Protein 2NV0 (pdb70)

Secondary structure (DSSP, 8-state):
--EEEEE-SSS--HHHHHHHHHTT-EEEEE-SGGGGGG-SEEEE--S-HHHHHHHHHHTT-HHHHHHHHHTT--EEEETHHHHHHSB--------S-EEEE---S-TTTSEEEEEE--TT-SS-EEEEEES--EEEEE-TTPEEEEEETTEEEEEEETTEEEESS-TTSSS--HHHHHHHHHHHHHHHH--/--EEEEE--HHHHHHHHHHTT-EEEEE-SGGGGGG-SEEEE----HHHHHHHHHHHT-HHHHHHHHHTT--EEEETTHHHHHSB--------S-EEEE---S-TTTSEEEEEE--TT-SS-EEEEEES--EEEEE-TT-EEEEEETTEEEEEEETTEEEESS-TTSSS--HHHHHHHHHHHHHHHH-

InterPro domains:
  IPR002161 Pyridoxal 5'-phosphate synthase subunit PdxT/SNO [MF_01615] (4-186)
  IPR002161 Pyridoxal 5'-phosphate synthase subunit PdxT/SNO [PF01174] (6-188)
  IPR002161 Pyridoxal 5'-phosphate synthase subunit PdxT/SNO [PIRSF005639] (2-190)
  IPR002161 Pyridoxal 5'-phosphate synthase subunit PdxT/SNO [PS51130] (3-188)
  IPR002161 Pyridoxal 5'-phosphate synthase subunit PdxT/SNO [PTHR31559] (2-191)
  IPR002161 Pyridoxal 5'-phosphate synthase subunit PdxT/SNO [TIGR03800] (4-185)
  IPR002161 Pyridoxal 5'-phosphate synthase subunit PdxT/SNO [cd01749] (4-184)
  IPR021196 PdxT/SNO family, conserved site [PS01236] (41-51)
  IPR029062 Class I glutamine amidotransferase-like [G3DSA:3.40.50.880] (1-195)
  IPR029062 Class I glutamine amidotransferase-like [SSF52317] (3-189)

Radius of gyration: 22.62 Å; Cα contacts (8 Å, |Δi|>4): 859; chains: 2; bounding box: 55×64×55 Å

Solvent-accessible surface area: 17459 Å² total; per-residue (Å²): 170,13,33,0,0,0,2,5,17,7,2,42,28,100,64,6,26,79,1,0,96,56,24,46,8,39,24,50,34,0,96,132,38,110,13,5,89,99,3,19,0,0,1,0,4,4,20,60,16,102,36,3,52,54,43,0,61,92,114,132,0,29,104,36,0,87,103,4,8,92,95,29,21,2,0,2,0,1,5,5,0,0,10,0,0,0,82,70,125,132,114,21,6,32,45,0,43,1,31,1,73,51,39,103,110,42,172,181,105,14,61,104,121,14,95,2,108,2,124,69,18,127,96,81,0,52,0,20,5,42,48,10,4,53,6,69,120,26,21,188,82,18,61,53,13,4,96,51,142,72,91,25,8,4,0,61,27,67,41,16,3,0,1,2,0,8,1,13,75,34,134,44,37,60,5,2,60,30,0,11,90,12,0,82,117,43,79,144,86,50,218,172,23,29,0,0,0,0,32,64,37,202,64,3,27,95,1,0,98,55,21,57,4,30,24,46,44,0,120,106,18,113,14,5,113,103,3,19,0,0,1,0,5,21,60,106,82,94,76,27,114,168,26,2,75,93,111,144,0,41,112,34,0,90,99,4,8,92,97,26,17,2,0,0,0,2,13,34,0,0,12,15,0,0,75,39,185,78,22,51,7,30,43,0,50,1,37,1,57,134,45,93,113,24,194,167,98,15,61,92,119,11,101,1,72,3,55,26,15,37,72,71,0,54,0,16,6,50,151,9,10,33,5,78,122,30,24,187,91,15,58,51,13,5,102,66,132,74,73,26,7,3,0,54,26,67,44,15,4,0,1,2,0,30,1,11,78,29,143,43,40,50,5,1,53,31,0,1,42,14,0,82,98,44,87,90,95,97

Nearest PDB structures (foldseek):
  2nv0-assembly1_A  TM=1.005E+00  e=1.718E-41  Bacillus subtilis
  2nv0-assembly2_B  TM=9.732E-01  e=7.592E-37  Bacillus subtilis
  1r9g-assembly2_B  TM=9.745E-01  e=2.368E-35  Bacillus subtilis
  2nv2-assembly1_T  TM=9.777E-01  e=4.158E-35  Bacillus subtilis
  8u7j-assembly1_N  TM=9.265E-01  e=8.742E-25  Staphylococcus aureus subsp. aureus Mu3

Sequence (378 aa):
MLTIGVLGLQGAVREHIHAIEACGAAGLVVKRPEQLNEVDGLILPGGESTTMRRLIDTYQFMEPLREFAAQGKPMFGTCAGLIILAKEIAPHLGLLNVVVERNSFGRQVDSFEADLTIKGLDEPFTGVFIRAPHILEAGENVEVLSEHNGRIVAAKQGQFLGCSFHPELTEDHRVTQLFVEMVEEYKQKALMLTIGVLGAVREHIHAIEACGAAGLVVKRPEQLNEVDGLILPGGESTTMRRLIDTYQFMEPLREFAAQGKPMFGTCAGLIILAKEINPHLGLLNVVVERNSFGRQVDSFEADLTIKGLDEPFTGVFIRAPHILEAGENVEVLSEHNGRIVAAKQGQFLGCSFHPELTEDHRVTQLFVEMVEEYKQKA

CATH classification: 3.40.50.880

Structure (mmCIF, N/CA/C/O backbone):
data_2NV0
#
_entry.id   2NV0
#
_cell.length_a   45.440
_cell.length_b   81.606
_cell.length_c   117.285
_cell.angle_alpha   90.00
_cell.angle_beta   90.00
_cell.angle_gamma   90.00
#
_symmetry.space_group_name_H-M   'P 21 21 21'
#
loop_
_entity.id
_entity.type
_entity.pdbx_description
1 polymer 'Glutamine amidotransferase subunit pdxT'
2 water water
#
loop_
_atom_site.group_PDB
_atom_site.id
_atom_site.type_symbol
_atom_site.label_atom_id
_atom_site.label_alt_id
_atom_site.label_comp_id
_atom_site.label_asym_id
_atom_site.label_entity_id
_atom_site.label_seq_id
_atom_site.pdbx_PDB_ins_code
_atom_site.Cartn_x
_atom_site.Cartn_y
_atom_site.Cartn_z
_atom_site.occupancy
_atom_site.B_iso_or_equiv
_atom_site.auth_seq_id
_atom_site.auth_comp_id
_atom_site.auth_asym_id
_atom_site.auth_atom_id
_atom_site.pdbx_PDB_model_num
ATOM 1 N N . MET A 1 1 ? -11.375 29.029 -17.051 1.00 52.91 1 MET A N 1
ATOM 2 C CA . MET A 1 1 ? -10.186 28.175 -16.823 1.00 53.08 1 MET A CA 1
ATOM 3 C C . MET A 1 1 ? -10.118 26.965 -17.751 1.00 50.71 1 MET A C 1
ATOM 4 O O . MET A 1 1 ? -11.115 26.594 -18.415 1.00 51.53 1 MET A O 1
ATOM 9 N N . LEU A 1 2 ? -8.947 26.322 -17.745 1.00 47.04 2 LEU A N 1
ATOM 10 C CA . LEU A 1 2 ? -8.635 25.322 -18.735 1.00 43.76 2 LEU A CA 1
ATOM 11 C C . LEU A 1 2 ? -9.200 23.982 -18.366 1.00 41.03 2 LEU A C 1
ATOM 12 O O . LEU A 1 2 ? -9.166 23.591 -17.199 1.00 40.50 2 LEU A O 1
ATOM 17 N N . THR A 1 3 ? -9.597 23.240 -19.385 1.00 37.83 3 THR A N 1
ATOM 18 C CA . THR A 1 3 ? -9.891 21.828 -19.239 1.00 36.56 3 THR A CA 1
ATOM 19 C C . THR A 1 3 ? -8.883 21.036 -20.089 1.00 35.37 3 THR A C 1
ATOM 20 O O . THR A 1 3 ? -8.711 21.312 -21.261 1.00 34.25 3 THR A O 1
ATOM 24 N N . ILE A 1 4 ? -8.196 20.102 -19.448 1.00 34.31 4 ILE A N 1
ATOM 25 C CA . ILE A 1 4 ? -7.301 19.183 -20.164 1.00 33.62 4 ILE A CA 1
ATOM 26 C C . ILE A 1 4 ? -7.877 17.743 -20.076 1.00 33.39 4 ILE A C 1
ATOM 27 O O . ILE A 1 4 ? -8.195 17.261 -18.979 1.00 34.74 4 ILE A O 1
ATOM 32 N N . GLY A 1 5 ? -8.027 17.105 -21.241 1.00 31.29 5 GLY A N 1
ATOM 33 C CA . GLY A 1 5 ? -8.443 15.729 -21.343 1.00 31.45 5 GLY A CA 1
ATOM 34 C C . GLY A 1 5 ? -7.329 14.724 -21.137 1.00 32.06 5 GLY A C 1
ATOM 35 O O . GLY A 1 5 ? -6.161 15.009 -21.436 1.00 30.81 5 GLY A O 1
ATOM 36 N N . VAL A 1 6 ? -7.689 13.529 -20.686 1.00 31.66 6 VAL A N 1
ATOM 37 C CA . VAL A 1 6 ? -6.764 12.437 -20.682 1.00 32.13 6 VAL A CA 1
ATOM 38 C C . VAL A 1 6 ? -7.470 11.296 -21.425 1.00 33.75 6 VAL A C 1
ATOM 39 O O . VAL A 1 6 ? -8.587 10.874 -21.024 1.00 32.38 6 VAL A O 1
ATOM 43 N N . LEU A 1 7 ? -6.878 10.819 -22.493 1.00 31.86 7 LEU A N 1
ATOM 44 C CA . LEU A 1 7 ? -7.479 9.710 -23.217 1.00 34.00 7 LEU A CA 1
ATOM 45 C C . LEU A 1 7 ? -7.597 8.466 -22.315 1.00 35.07 7 LEU A C 1
ATOM 46 O O . LEU A 1 7 ? -6.650 8.031 -21.707 1.00 36.24 7 LEU A O 1
ATOM 51 N N . GLY A 1 8 ? -8.797 7.925 -22.224 1.00 36.80 8 GLY A N 1
ATOM 52 C CA . GLY A 1 8 ? -9.087 6.972 -21.165 1.00 38.58 8 GLY A CA 1
ATOM 53 C C . GLY A 1 8 ? -9.441 5.597 -21.664 1.00 40.12 8 GLY A C 1
ATOM 54 O O . GLY A 1 8 ? -10.012 4.813 -20.899 1.00 42.06 8 GLY A O 1
ATOM 55 N N . LEU A 1 9 ? -9.038 5.255 -22.878 1.00 39.36 9 LEU A N 1
ATOM 56 C CA . LEU A 1 9 ? -9.347 3.940 -23.423 1.00 40.86 9 LEU A CA 1
ATOM 57 C C . LEU A 1 9 ? -8.592 2.801 -22.760 1.00 41.41 9 LEU A C 1
ATOM 58 O O . LEU A 1 9 ? -9.101 1.672 -22.678 1.00 40.32 9 LEU A O 1
ATOM 63 N N . GLN A 1 10 ? -7.354 3.089 -22.372 1.00 41.98 10 GLN A N 1
ATOM 64 C CA . GLN A 1 10 ? -6.447 2.066 -21.913 1.00 43.25 10 GLN A CA 1
ATOM 65 C C . GLN A 1 10 ? -5.476 2.647 -20.915 1.00 42.26 10 GLN A C 1
ATOM 66 O O . GLN A 1 10 ? -4.958 3.744 -21.110 1.00 43.05 10 GLN A O 1
ATOM 72 N N . GLY A 1 11 ? -5.239 1.899 -19.848 1.00 41.16 11 GLY A N 1
ATOM 73 C CA . GLY A 1 11 ? -4.209 2.232 -18.900 1.00 41.17 11 GLY A CA 1
ATOM 74 C C . GLY A 1 11 ? -4.779 3.096 -17.808 1.00 40.94 11 GLY A C 1
ATOM 75 O O . GLY A 1 11 ? -6.019 3.347 -17.753 1.00 40.35 11 GLY A O 1
ATOM 76 N N . ALA A 1 12 ? -3.880 3.497 -16.912 1.00 40.53 12 ALA A N 1
ATOM 77 C CA . ALA A 1 12 ? -4.237 4.305 -15.790 1.00 39.64 12 ALA A CA 1
ATOM 78 C C . ALA A 1 12 ? -4.396 5.787 -16.214 1.00 40.67 12 ALA A C 1
ATOM 79 O O . ALA A 1 12 ? -3.583 6.296 -17.001 1.00 41.02 12 ALA A O 1
ATOM 81 N N . VAL A 1 13 ? -5.417 6.443 -15.671 1.00 39.41 13 VAL A N 1
ATOM 82 C CA . VAL A 1 13 ? -5.707 7.881 -15.899 1.00 38.82 13 VAL A CA 1
ATOM 83 C C . VAL A 1 13 ? -5.790 8.687 -14.613 1.00 38.63 13 VAL A C 1
ATOM 84 O O . VAL A 1 13 ? -5.659 9.927 -14.626 1.00 38.07 13 VAL A O 1
ATOM 88 N N . ARG A 1 14 ? -6.002 8.016 -13.475 1.00 38.35 14 ARG A N 1
ATOM 89 C CA . ARG A 1 14 ? -6.230 8.752 -12.227 1.00 39.48 14 ARG A CA 1
ATOM 90 C C . ARG A 1 14 ? -5.068 9.701 -11.874 1.00 37.98 14 ARG A C 1
ATOM 91 O O . ARG A 1 14 ? -5.286 10.805 -11.410 1.00 36.27 14 ARG A O 1
ATOM 106 N N . GLU A 1 15 ? -3.832 9.255 -12.060 1.00 37.10 15 GLU A N 1
ATOM 107 C CA . GLU A 1 15 ? -2.682 10.064 -11.675 1.00 37.60 15 GLU A CA 1
ATOM 108 C C . GLU A 1 15 ? -2.506 11.289 -12.620 1.00 36.32 15 GLU A C 1
ATOM 109 O O . GLU A 1 15 ? -2.126 12.388 -12.203 1.00 33.66 15 GLU A O 1
ATOM 120 N N . HIS A 1 16 ? -2.789 11.111 -13.900 1.00 36.25 16 HIS A N 1
ATOM 121 C CA . HIS A 1 16 ? -2.738 12.252 -14.827 1.00 36.44 16 HIS A CA 1
ATOM 122 C C . HIS A 1 16 ? -3.780 13.315 -14.484 1.00 36.29 16 HIS A C 1
ATOM 123 O O . HIS A 1 16 ? -3.503 14.521 -14.477 1.00 35.71 16 HIS A O 1
ATOM 130 N N . ILE A 1 17 ? -5.002 12.853 -14.169 1.00 36.76 17 ILE A N 1
ATOM 131 C CA . ILE A 1 17 ? -6.038 13.798 -13.768 1.00 36.75 17 ILE A CA 1
ATOM 132 C C . ILE A 1 17 ? -5.606 14.521 -12.492 1.00 37.06 17 ILE A C 1
ATOM 133 O O . ILE A 1 17 ? -5.751 15.722 -12.380 1.00 37.24 17 ILE A O 1
ATOM 138 N N . HIS A 1 18 ? -5.098 13.772 -11.514 1.00 38.85 18 HIS A N 1
ATOM 139 C CA . HIS A 1 18 ? -4.644 14.376 -10.275 1.00 39.36 18 HIS A CA 1
ATOM 140 C C . HIS A 1 18 ? -3.617 15.456 -10.580 1.00 38.64 18 HIS A C 1
ATOM 141 O O . HIS A 1 18 ? -3.715 16.560 -10.027 1.00 38.52 18 HIS A O 1
ATOM 148 N N . ALA A 1 19 ? -2.654 15.149 -11.472 1.00 36.74 19 ALA A N 1
ATOM 149 C CA . ALA A 1 19 ? -1.589 16.128 -11.801 1.00 37.36 19 ALA A CA 1
ATOM 150 C C . ALA A 1 19 ? -2.163 17.389 -12.489 1.00 35.82 19 ALA A C 1
ATOM 151 O O . ALA A 1 19 ? -1.797 18.516 -12.157 1.00 36.99 19 ALA A O 1
ATOM 153 N N . ILE A 1 20 ? -3.069 17.189 -13.448 1.00 35.97 20 ILE A N 1
ATOM 154 C CA . ILE A 1 20 ? -3.796 18.290 -14.074 1.00 35.43 20 ILE A CA 1
ATOM 155 C C . ILE A 1 20 ? -4.497 19.127 -13.017 1.00 37.28 20 ILE A C 1
ATOM 156 O O . ILE A 1 20 ? -4.346 20.336 -12.973 1.00 36.20 20 ILE A O 1
ATOM 161 N N . GLU A 1 21 ? -5.237 18.465 -12.138 1.00 38.05 21 GLU A N 1
ATOM 162 C CA . GLU A 1 21 ? -5.936 19.201 -11.075 1.00 40.80 21 GLU A CA 1
ATOM 163 C C . GLU A 1 21 ? -4.959 19.964 -10.164 1.00 41.51 21 GLU A C 1
ATOM 164 O O . GLU A 1 21 ? -5.231 21.124 -9.789 1.00 42.96 21 GLU A O 1
ATOM 170 N N . ALA A 1 22 ? -3.818 19.343 -9.868 1.00 42.16 22 ALA A N 1
ATOM 171 C CA . ALA A 1 22 ? -2.776 19.944 -9.008 1.00 42.33 22 ALA A CA 1
ATOM 172 C C . ALA A 1 22 ? -2.208 21.224 -9.613 1.00 42.28 22 ALA A C 1
ATOM 173 O O . ALA A 1 22 ? -1.713 22.116 -8.892 1.00 42.77 22 ALA A O 1
ATOM 175 N N . CYS A 1 23 ? -2.279 21.339 -10.940 1.00 41.55 23 CYS A N 1
ATOM 176 C CA . CYS A 1 23 ? -1.805 22.547 -11.664 1.00 41.28 23 CYS A CA 1
ATOM 177 C C . CYS A 1 23 ? -2.898 23.588 -11.883 1.00 41.54 23 CYS A C 1
ATOM 178 O O . CYS A 1 23 ? -2.719 24.548 -12.620 1.00 42.50 23 CYS A O 1
ATOM 181 N N . GLY A 1 24 ? -4.063 23.374 -11.294 1.00 42.57 24 GLY A N 1
ATOM 182 C CA . GLY A 1 24 ? -5.136 24.374 -11.383 1.00 42.64 24 GLY A CA 1
ATOM 183 C C . GLY A 1 24 ? -6.011 24.326 -12.620 1.00 42.48 24 GLY A C 1
ATOM 184 O O . GLY A 1 24 ? -6.770 25.252 -12.892 1.00 43.22 24 GLY A O 1
ATOM 185 N N . ALA A 1 25 ? -5.931 23.231 -13.367 1.00 41.96 25 ALA A N 1
ATOM 186 C CA . ALA A 1 25 ? -6.815 23.003 -14.489 1.00 40.95 25 ALA A CA 1
ATOM 187 C C . ALA A 1 25 ? -7.850 21.936 -14.111 1.00 40.33 25 ALA A C 1
ATOM 188 O O . ALA A 1 25 ? -7.690 21.229 -13.117 1.00 40.46 25 ALA A O 1
ATOM 190 N N . ALA A 1 26 ? -8.898 21.852 -14.914 1.00 40.37 26 ALA A N 1
ATOM 191 C CA . ALA A 1 26 ? -9.945 20.845 -14.772 1.00 39.70 26 ALA A CA 1
ATOM 192 C C . ALA A 1 26 ? -9.501 19.663 -15.593 1.00 39.52 26 ALA A C 1
ATOM 193 O O . ALA A 1 26 ? -9.003 19.863 -16.689 1.00 38.66 26 ALA A O 1
ATOM 195 N N . GLY A 1 27 ? -9.671 18.452 -15.067 1.00 38.94 27 GLY A N 1
ATOM 196 C CA . GLY A 1 27 ? -9.339 17.243 -15.800 1.00 39.18 27 GLY A CA 1
ATOM 197 C C . GLY A 1 27 ? -10.577 16.540 -16.312 1.00 39.60 27 GLY A C 1
ATOM 198 O O . GLY A 1 27 ? -11.602 16.477 -15.605 1.00 40.26 27 GLY A O 1
ATOM 199 N N . LEU A 1 28 ? -10.533 16.033 -17.540 1.00 37.93 28 LEU A N 1
ATOM 200 C CA . LEU A 1 28 ? -11.625 15.192 -18.073 1.00 37.40 28 LEU A CA 1
ATOM 201 C C . LEU A 1 28 ? -11.100 13.888 -18.668 1.00 37.42 28 LEU A C 1
ATOM 202 O O . LEU A 1 28 ? -10.225 13.918 -19.523 1.00 36.02 28 LEU A O 1
ATOM 207 N N . VAL A 1 29 ? -11.633 12.749 -18.222 1.00 36.04 29 VAL A N 1
ATOM 208 C CA . VAL A 1 29 ? -11.293 11.472 -18.814 1.00 36.03 29 VAL A CA 1
ATOM 209 C C . VAL A 1 29 ? -12.082 11.323 -20.118 1.00 35.78 29 VAL A C 1
ATOM 210 O O . VAL A 1 29 ? -13.336 11.196 -20.120 1.00 36.78 29 VAL A O 1
ATOM 214 N N . VAL A 1 30 ? -11.366 11.369 -21.231 1.00 34.81 30 VAL A N 1
ATOM 215 C CA . VAL A 1 30 ? -11.940 11.241 -22.552 1.00 35.09 30 VAL A CA 1
ATOM 216 C C . VAL A 1 30 ? -12.122 9.790 -22.998 1.00 37.32 30 VAL A C 1
ATOM 217 O O . VAL A 1 30 ? -11.177 9.046 -23.277 1.00 36.34 30 VAL A O 1
ATOM 221 N N . LYS A 1 31 ? -13.396 9.374 -23.034 1.00 37.63 31 LYS A N 1
ATOM 222 C CA . LYS A 1 31 ? -13.765 7.999 -23.396 1.00 39.40 31 LYS A CA 1
ATOM 223 C C . LYS A 1 31 ? -14.431 7.957 -24.756 1.00 38.27 31 LYS A C 1
ATOM 224 O O . LYS A 1 31 ? -14.444 6.919 -25.396 1.00 39.68 31 LYS A O 1
ATOM 230 N N . ARG A 1 32 ? -14.916 9.090 -25.218 1.00 37.44 32 ARG A N 1
ATOM 231 C CA . ARG A 1 32 ? -15.576 9.142 -26.504 1.00 37.32 32 ARG A CA 1
ATOM 232 C C . ARG A 1 32 ? -15.092 10.311 -27.317 1.00 36.61 32 ARG A C 1
ATOM 233 O O . ARG A 1 32 ? -14.808 11.346 -26.781 1.00 36.32 32 ARG A O 1
ATOM 248 N N . PRO A 1 33 ? -15.002 10.135 -28.623 1.00 38.15 33 PRO A N 1
ATOM 249 C CA . PRO A 1 33 ? -14.447 11.202 -29.472 1.00 38.16 33 PRO A CA 1
ATOM 250 C C . PRO A 1 33 ? -15.113 12.566 -29.332 1.00 39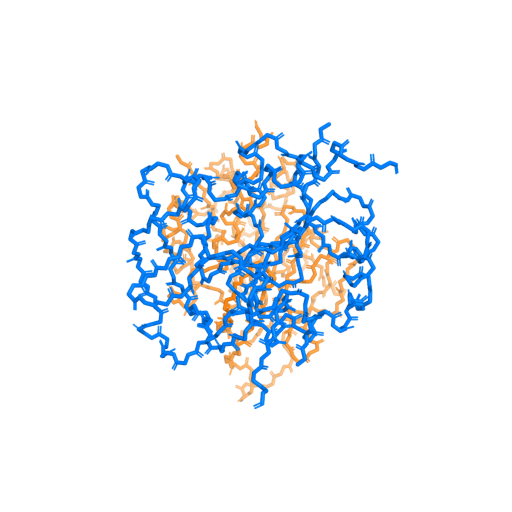.29 33 PRO A C 1
ATOM 251 O O . PRO A 1 33 ? -14.445 13.577 -29.390 1.00 38.95 33 PRO A O 1
ATOM 255 N N . GLU A 1 34 ? -16.447 12.621 -29.175 1.00 40.24 34 GLU A N 1
ATOM 256 C CA . GLU A 1 34 ? -17.089 13.915 -29.038 1.00 41.27 34 GLU A CA 1
ATOM 257 C C . GLU A 1 34 ? -16.549 14.731 -27.863 1.00 40.14 34 GLU A C 1
ATOM 258 O O . GLU A 1 34 ? -16.607 15.971 -27.847 1.00 40.87 34 GLU A O 1
ATOM 274 N N . GLN A 1 35 ? -16.041 14.046 -26.855 1.00 39.17 35 GLN A N 1
ATOM 275 C CA . GLN A 1 35 ? -15.559 14.755 -25.685 1.00 38.72 35 GLN A CA 1
ATOM 276 C C . GLN A 1 35 ? -14.301 15.587 -25.977 1.00 38.13 35 GLN A C 1
ATOM 277 O O . GLN A 1 35 ? -13.960 16.501 -25.215 1.00 37.43 35 GLN A O 1
ATOM 283 N N . LEU A 1 36 ? -13.641 15.306 -27.096 1.00 38.12 36 LEU A N 1
ATOM 284 C CA . LEU A 1 36 ? -12.499 16.143 -27.504 1.00 37.61 36 LEU A CA 1
ATOM 285 C C . LEU A 1 36 ? -12.902 17.604 -27.732 1.00 38.53 36 LEU A C 1
ATOM 286 O O . LEU A 1 36 ? -12.117 18.511 -27.509 1.00 37.27 36 LEU A O 1
ATOM 291 N N . ASN A 1 37 ? -14.139 17.838 -28.182 1.00 39.66 37 ASN A N 1
ATOM 292 C CA . ASN A 1 37 ? -14.626 19.203 -28.284 1.00 40.70 37 ASN A CA 1
ATOM 293 C C . ASN A 1 37 ? -14.758 19.914 -26.919 1.00 40.89 37 ASN A C 1
ATOM 294 O O . ASN A 1 37 ? -14.937 21.113 -26.868 1.00 42.31 37 ASN A O 1
ATOM 299 N N . GLU A 1 38 ? -14.734 19.161 -25.825 1.00 40.34 38 GLU A N 1
ATOM 300 C CA . GLU A 1 38 ? -14.900 19.712 -24.495 1.00 40.57 38 GLU A CA 1
ATOM 301 C C . GLU A 1 38 ? -13.592 20.052 -23.787 1.00 39.57 38 GLU A C 1
ATOM 302 O O . GLU A 1 38 ? -13.604 20.499 -22.639 1.00 39.80 38 GLU A O 1
ATOM 308 N N . VAL A 1 39 ? -12.450 19.836 -24.446 1.00 36.80 39 VAL A N 1
ATOM 309 C CA . VAL A 1 39 ? -11.176 20.099 -23.774 1.00 35.87 39 VAL A CA 1
ATOM 310 C C . VAL A 1 39 ? -10.278 21.016 -24.615 1.00 34.27 39 VAL A C 1
ATOM 311 O O . VAL A 1 39 ? -10.421 21.115 -25.839 1.00 35.07 39 VAL A O 1
ATOM 315 N N . ASP A 1 40 ? -9.346 21.671 -23.940 1.00 33.36 40 ASP A N 1
ATOM 316 C CA . ASP A 1 40 ? -8.454 22.634 -24.598 1.00 34.04 40 ASP A CA 1
ATOM 317 C C . ASP A 1 40 ? -7.105 21.957 -24.999 1.00 32.96 40 ASP A C 1
ATOM 318 O O . ASP A 1 40 ? -6.364 22.468 -25.803 1.00 34.60 40 ASP A O 1
ATOM 323 N N . GLY A 1 41 ? -6.792 20.835 -24.351 1.00 32.47 41 GLY A N 1
ATOM 324 C CA . GLY A 1 41 ? -5.597 20.046 -24.674 1.00 31.30 41 GLY A CA 1
ATOM 325 C C . GLY A 1 41 ? -5.823 18.598 -24.239 1.00 30.74 41 GLY A C 1
ATOM 326 O O . GLY A 1 41 ? -6.830 18.280 -23.561 1.00 30.0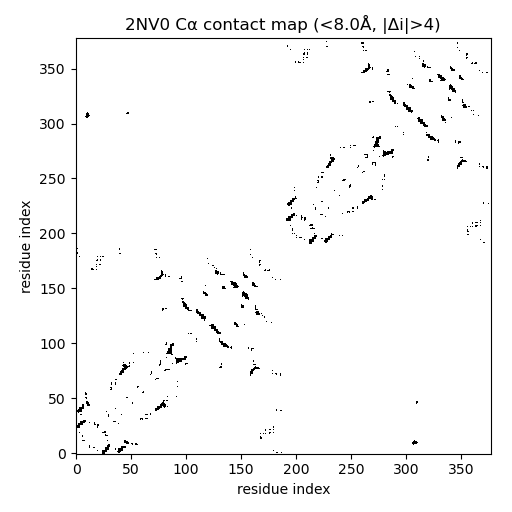4 41 GLY A O 1
ATOM 327 N N . LEU A 1 42 ? -4.953 17.700 -24.684 1.00 30.00 42 LEU A N 1
ATOM 328 C CA . LEU A 1 42 ? -5.167 16.272 -24.449 1.00 28.96 42 LEU A CA 1
ATOM 329 C C . LEU A 1 42 ? -3.863 15.576 -24.079 1.00 28.37 42 LEU A C 1
ATOM 330 O O . LEU A 1 42 ? -2.830 15.776 -24.770 1.00 29.85 42 LEU A O 1
ATOM 335 N N . ILE A 1 43 ? -3.920 14.790 -23.022 1.00 29.99 43 ILE A N 1
ATOM 336 C CA . ILE A 1 43 ? -2.861 13.848 -22.697 1.00 30.56 43 ILE A CA 1
ATOM 337 C C . ILE A 1 43 ? -3.185 12.503 -23.272 1.00 31.42 43 ILE A C 1
ATOM 338 O O . ILE A 1 43 ? -4.265 11.950 -23.007 1.00 32.07 43 ILE A O 1
ATOM 343 N N . LEU A 1 44 ? -2.219 11.911 -23.979 1.00 31.48 44 LEU A N 1
ATOM 344 C CA . LEU A 1 44 ? -2.355 10.556 -24.480 1.00 32.54 44 LEU A CA 1
ATOM 345 C C . LEU A 1 44 ? -1.409 9.663 -23.683 1.00 33.74 44 LEU A C 1
ATOM 346 O O . LEU A 1 44 ? -0.195 9.765 -23.864 1.00 32.25 44 LEU A O 1
ATOM 351 N N . PRO A 1 45 ? -1.935 8.898 -22.720 1.00 35.75 45 PRO A N 1
ATOM 352 C CA . PRO A 1 45 ? -1.089 8.123 -21.798 1.00 37.98 45 PRO A CA 1
ATOM 353 C C . PRO A 1 45 ? -0.957 6.679 -22.232 1.00 43.42 45 PRO A C 1
ATOM 354 O O . PRO A 1 45 ? -0.613 6.433 -23.379 1.00 44.63 45 PRO A O 1
ATOM 358 N N . GLY A 1 46 ? -1.346 5.743 -21.343 1.00 47.26 46 GLY A N 1
ATOM 359 C CA . GLY A 1 46 ? -1.411 4.307 -21.653 1.00 49.40 46 GLY A CA 1
ATOM 360 C C . GLY A 1 46 ? -0.114 3.572 -21.405 1.00 52.34 46 GLY A C 1
ATOM 361 O O . GLY A 1 46 ? 0.965 4.174 -21.277 1.00 54.12 46 GLY A O 1
ATOM 362 N N . GLY A 1 47 ? -0.220 2.250 -21.363 1.00 54.91 47 GLY A N 1
ATOM 363 C CA . GLY A 1 47 ? 0.944 1.431 -21.160 1.00 56.43 47 GLY A CA 1
ATOM 364 C C . GLY A 1 47 ? 1.265 0.560 -22.335 1.00 57.51 47 GLY A C 1
ATOM 365 O O . GLY A 1 47 ? 2.424 0.150 -22.507 1.00 59.33 47 GLY A O 1
ATOM 366 N N . GLU A 1 48 ? 0.259 0.251 -23.132 1.00 58.20 48 GLU A N 1
ATOM 367 C CA . GLU A 1 48 ? 0.398 -0.775 -24.143 1.00 58.88 48 GLU A CA 1
ATOM 368 C C . GLU A 1 48 ? -0.069 -0.221 -25.478 1.00 58.62 48 GLU A C 1
ATOM 369 O O . GLU A 1 48 ? -1.258 -0.227 -25.775 1.00 58.08 48 GLU A O 1
ATOM 375 N N . SER A 1 49 ? 0.873 0.297 -26.275 1.00 58.63 49 SER A N 1
ATOM 376 C CA . SER A 1 49 ? 0.512 1.031 -27.494 1.00 58.48 49 SER A CA 1
ATOM 377 C C . SER A 1 49 ? -0.330 0.201 -28.472 1.00 58.37 49 SER A C 1
ATOM 378 O O . SER A 1 49 ? -1.280 0.724 -29.066 1.00 58.17 49 SER A O 1
ATOM 381 N N . THR A 1 50 ? -0.005 -1.085 -28.603 1.00 57.72 50 THR A N 1
ATOM 382 C CA . THR A 1 50 ? -0.738 -1.954 -29.528 1.00 57.53 50 THR A CA 1
ATOM 383 C C . THR A 1 50 ? -2.199 -2.074 -29.097 1.00 56.40 50 THR A C 1
ATOM 384 O O . THR A 1 50 ? -3.123 -1.892 -29.901 1.00 55.08 50 THR A O 1
ATOM 388 N N . THR A 1 51 ? -2.388 -2.400 -27.823 1.00 55.58 51 THR A N 1
ATOM 389 C CA . THR A 1 51 ? -3.705 -2.399 -27.195 1.00 55.33 51 THR A CA 1
ATOM 390 C C . THR A 1 51 ? -4.357 -1.026 -27.412 1.00 55.11 51 THR A C 1
ATOM 391 O O . THR A 1 51 ? -5.511 -0.923 -27.825 1.00 54.36 51 THR A O 1
ATOM 395 N N . MET A 1 52 ? -3.599 0.032 -27.167 1.00 54.95 52 MET A N 1
ATOM 396 C CA . MET A 1 52 ? -4.161 1.383 -27.245 1.00 55.80 52 MET A CA 1
ATOM 397 C C . MET A 1 52 ? -4.638 1.689 -28.671 1.00 54.90 52 MET A C 1
ATOM 398 O O . MET A 1 52 ? -5.720 2.233 -28.881 1.00 54.02 52 MET A O 1
ATOM 403 N N . ARG A 1 53 ? -3.823 1.313 -29.654 1.00 54.89 53 ARG A N 1
ATOM 404 C CA . ARG A 1 53 ? -4.156 1.561 -31.054 1.00 55.31 53 ARG A CA 1
ATOM 405 C C . ARG A 1 53 ? -5.418 0.776 -31.477 1.00 54.92 53 ARG A C 1
ATOM 406 O O . ARG A 1 53 ? -6.306 1.316 -32.146 1.00 55.02 53 ARG A O 1
ATOM 414 N N . ARG A 1 54 ? -5.507 -0.486 -31.065 1.00 53.52 54 ARG A N 1
ATOM 415 C CA . ARG A 1 54 ? -6.680 -1.295 -31.380 1.00 52.64 54 ARG A CA 1
ATOM 416 C C . ARG A 1 54 ? -7.932 -0.621 -30.850 1.00 51.87 54 ARG A C 1
ATOM 417 O O . ARG A 1 54 ? -8.934 -0.531 -31.554 1.00 52.13 54 ARG A O 1
ATOM 419 N N . LEU A 1 55 ? -7.868 -0.118 -29.622 1.00 50.43 55 LEU A N 1
ATOM 420 C CA . LEU A 1 55 ? -8.995 0.600 -29.029 1.00 49.61 55 LEU A CA 1
ATOM 421 C C . LEU A 1 55 ? -9.306 1.923 -29.737 1.00 49.07 55 LEU A C 1
ATOM 422 O O . LEU A 1 55 ? -10.461 2.271 -29.954 1.00 48.43 55 LEU A O 1
ATOM 427 N N . ILE A 1 56 ? -8.265 2.681 -30.060 1.00 48.97 56 ILE A N 1
ATOM 428 C CA . ILE A 1 56 ? -8.419 3.873 -30.886 1.00 49.11 56 ILE A CA 1
ATOM 429 C C . ILE A 1 56 ? -9.209 3.582 -32.183 1.00 50.25 56 ILE A C 1
ATOM 430 O O . ILE A 1 56 ? -10.055 4.394 -32.624 1.00 49.67 56 ILE A O 1
ATOM 435 N N . ASP A 1 57 ? -8.959 2.427 -32.788 1.00 51.59 57 ASP A N 1
ATOM 436 C CA . ASP A 1 57 ? -9.686 2.045 -34.000 1.00 52.64 57 ASP A CA 1
ATOM 437 C C . ASP A 1 57 ? -11.133 1.697 -33.620 1.00 52.98 57 ASP A C 1
ATOM 438 O O . ASP A 1 57 ? -12.094 2.275 -34.154 1.00 52.49 57 ASP A O 1
ATOM 443 N N . THR A 1 58 ? -11.264 0.789 -32.658 1.00 52.87 58 THR A N 1
ATOM 444 C CA . THR A 1 58 ? -12.566 0.339 -32.182 1.00 53.31 58 THR A CA 1
ATOM 445 C C . THR A 1 58 ? -13.467 1.519 -31.856 1.00 52.45 58 THR A C 1
ATOM 446 O O . THR A 1 58 ? -14.606 1.581 -32.354 1.00 53.27 58 THR A O 1
ATOM 450 N N . TYR A 1 59 ? -12.961 2.485 -31.091 1.00 50.44 59 TYR A N 1
ATOM 451 C CA . TYR A 1 59 ? -13.781 3.635 -30.705 1.00 49.54 59 TYR A CA 1
ATOM 452 C C . TYR A 1 59 ? -13.742 4.826 -31.675 1.00 47.59 59 TYR A C 1
ATOM 453 O O . TYR A 1 59 ? -14.268 5.890 -31.384 1.00 45.36 59 TYR A O 1
ATOM 462 N N . GLN A 1 60 ? -13.168 4.582 -32.854 1.00 46.77 60 GLN A N 1
ATOM 463 C CA . GLN A 1 60 ? -13.079 5.555 -33.951 1.00 45.93 60 GLN A CA 1
ATOM 464 C C . GLN A 1 60 ? -12.485 6.926 -33.545 1.00 44.64 60 GLN A C 1
ATOM 465 O O . GLN A 1 60 ? -13.060 7.999 -33.818 1.00 43.84 60 GLN A O 1
ATOM 471 N N . PHE A 1 61 ? -11.321 6.879 -32.903 1.00 42.60 61 PHE A N 1
ATOM 472 C CA . PHE A 1 61 ? -10.674 8.093 -32.451 1.00 40.32 61 PHE A CA 1
ATOM 473 C C . PHE A 1 61 ? -9.652 8.729 -33.400 1.00 40.86 61 PHE A C 1
ATOM 474 O O . PHE A 1 61 ? -9.242 9.862 -33.173 1.00 39.54 61 PHE A O 1
ATOM 482 N N . MET A 1 62 ? -9.236 8.034 -34.450 1.00 40.11 62 MET A N 1
ATOM 483 C CA . MET A 1 62 ? -8.082 8.518 -35.203 1.00 40.98 62 MET A CA 1
ATOM 484 C C . MET A 1 62 ? -8.358 9.821 -35.904 1.00 40.16 62 MET A C 1
ATOM 485 O O . MET A 1 62 ? -7.588 10.743 -35.781 1.00 39.67 62 MET A O 1
ATOM 490 N N . GLU A 1 63 ? -9.450 9.903 -36.657 1.00 39.65 63 GLU A N 1
ATOM 491 C CA . GLU A 1 63 ? -9.708 11.125 -37.363 1.00 39.80 63 GLU A CA 1
ATOM 492 C C . GLU A 1 63 ? -10.111 12.268 -36.415 1.00 37.12 63 GLU A C 1
ATOM 493 O O . GLU A 1 63 ? -9.711 13.389 -36.629 1.00 38.39 63 GLU A O 1
ATOM 504 N N . PRO A 1 64 ? -10.913 12.006 -35.372 1.00 36.48 64 PRO A N 1
ATOM 505 C CA . PRO A 1 64 ? -11.114 13.074 -34.389 1.00 35.68 64 PRO A CA 1
ATOM 506 C C . PRO A 1 64 ? -9.816 13.627 -33.794 1.00 35.60 64 PRO A C 1
ATOM 507 O O . PRO A 1 64 ? -9.726 14.833 -33.551 1.00 34.68 64 PRO A O 1
ATOM 511 N N . LEU A 1 65 ? -8.851 12.735 -33.535 1.00 34.93 65 LEU A N 1
ATOM 512 C CA . LEU A 1 65 ? -7.550 13.158 -32.961 1.00 33.82 65 LEU A CA 1
ATOM 513 C C . LEU A 1 65 ? -6.800 14.015 -33.990 1.00 33.29 65 LEU A C 1
ATOM 514 O O . LEU A 1 65 ? -6.197 15.032 -33.668 1.00 33.11 65 LEU A O 1
ATOM 519 N N . ARG A 1 66 ? -6.867 13.633 -35.262 1.00 34.07 66 ARG A N 1
ATOM 520 C CA . ARG A 1 66 ? -6.308 14.495 -36.324 1.00 34.59 66 ARG A CA 1
ATOM 521 C C . ARG A 1 66 ? -6.968 15.875 -36.447 1.00 35.81 66 ARG A C 1
ATOM 522 O O . ARG A 1 66 ? -6.301 16.896 -36.627 1.00 35.25 66 ARG A O 1
ATOM 537 N N . GLU A 1 67 ? -8.295 15.916 -36.343 1.00 35.91 67 GLU A N 1
ATOM 538 C CA . GLU A 1 67 ? -9.015 17.181 -36.357 1.00 36.79 67 GLU A CA 1
ATOM 539 C C . GLU A 1 67 ? -8.696 18.070 -35.135 1.00 35.39 67 GLU A C 1
ATOM 540 O O . GLU A 1 67 ? -8.590 19.268 -35.263 1.00 35.50 67 GLU A O 1
ATOM 551 N N . PHE A 1 68 ? -8.594 17.451 -33.950 1.00 34.84 68 PHE A N 1
ATOM 552 C CA . PHE A 1 68 ? -8.175 18.121 -32.709 1.00 34.09 68 PHE A CA 1
ATOM 553 C C . PHE A 1 68 ? -6.802 18.818 -32.904 1.00 33.13 68 PHE A C 1
ATOM 554 O O . PHE A 1 68 ? -6.601 20.013 -32.629 1.00 33.94 68 PHE A O 1
ATOM 562 N N . ALA A 1 69 ? -5.877 18.085 -33.506 1.00 34.45 69 ALA A N 1
ATOM 563 C CA . ALA A 1 69 ? -4.556 18.638 -33.776 1.00 33.55 69 ALA A CA 1
ATOM 564 C C . ALA A 1 69 ? -4.672 19.841 -34.746 1.00 35.45 69 ALA A C 1
ATOM 565 O O . ALA A 1 69 ? -4.100 20.880 -34.538 1.00 35.09 69 ALA A O 1
ATOM 567 N N . ALA A 1 70 ? -5.469 19.666 -35.778 1.00 36.27 70 ALA A N 1
ATOM 568 C CA . ALA A 1 70 ? -5.633 20.696 -36.819 1.00 37.15 70 ALA A CA 1
ATOM 569 C C . ALA A 1 70 ? -6.212 22.001 -36.240 1.00 38.15 70 ALA A C 1
ATOM 570 O O . ALA A 1 70 ? -5.999 23.091 -36.787 1.00 39.96 70 ALA A O 1
ATOM 572 N N . GLN A 1 71 ? -6.998 21.883 -35.180 1.00 38.79 71 GLN A N 1
ATOM 573 C CA . GLN A 1 71 ? -7.490 23.027 -34.427 1.00 40.08 71 GLN A CA 1
ATOM 574 C C . GLN A 1 71 ? -6.441 23.752 -33.583 1.00 39.67 71 GLN A C 1
ATOM 575 O O . GLN A 1 71 ? -6.744 24.803 -33.030 1.00 41.60 71 GLN A O 1
ATOM 581 N N . GLY A 1 72 ? -5.220 23.223 -33.512 1.00 37.67 72 GLY A N 1
ATOM 582 C CA . GLY A 1 72 ? -4.147 23.833 -32.729 1.00 36.91 72 GLY A CA 1
ATOM 583 C C . GLY A 1 72 ? -4.077 23.439 -31.254 1.00 36.60 72 GLY A C 1
ATOM 584 O O . GLY A 1 72 ? -3.252 23.951 -30.501 1.00 36.74 72 GLY A O 1
ATOM 585 N N . LYS A 1 73 ? -4.950 22.540 -30.847 1.00 35.12 73 LYS A N 1
ATOM 586 C CA . LYS A 1 73 ? -5.081 22.181 -29.438 1.00 34.16 73 LYS A CA 1
ATOM 587 C C . LYS A 1 73 ? -3.851 21.355 -29.050 1.00 31.92 73 LYS A C 1
ATOM 588 O O . LYS A 1 73 ? -3.528 20.406 -29.779 1.00 30.49 73 LYS A O 1
ATOM 594 N N . PRO A 1 74 ? -3.168 21.740 -27.935 1.00 30.86 74 PRO A N 1
ATOM 595 C CA . PRO A 1 74 ? -1.953 20.959 -27.532 1.00 29.25 74 PRO A CA 1
ATOM 596 C C . PRO A 1 74 ? -2.224 19.502 -27.236 1.00 29.30 74 PRO A C 1
ATOM 597 O O . PRO A 1 74 ? -3.314 19.126 -26.738 1.00 28.44 74 PRO A O 1
ATOM 601 N N . MET A 1 75 ? -1.237 18.638 -27.543 1.00 27.89 75 MET A N 1
ATOM 602 C CA . MET A 1 75 ? -1.350 17.184 -27.297 1.00 28.70 75 MET A CA 1
ATOM 603 C C . MET A 1 75 ? -0.024 16.734 -26.703 1.00 28.76 75 MET A C 1
ATOM 604 O O . MET A 1 75 ? 1.027 17.127 -27.196 1.00 27.96 75 MET A O 1
ATOM 609 N N . PHE A 1 76 ? -0.124 15.933 -25.658 1.00 28.61 76 PHE A N 1
ATOM 610 C CA . PHE A 1 76 ? 1.026 15.466 -24.873 1.00 28.73 76 PHE A CA 1
ATOM 611 C C . PHE A 1 76 ? 0.974 13.966 -24.854 1.00 29.78 76 PHE A C 1
ATOM 612 O O . PHE A 1 76 ? 0.112 13.395 -24.177 1.00 29.80 76 PHE A O 1
ATOM 620 N N . GLY A 1 77 ? 1.913 13.320 -25.563 1.00 29.68 77 GLY A N 1
ATOM 621 C CA . GLY A 1 77 ? 2.066 11.868 -25.600 1.00 30.05 77 GLY A CA 1
ATOM 622 C C . GLY A 1 77 ? 3.112 11.465 -24.588 1.00 31.45 77 GLY A C 1
ATOM 623 O O . GLY A 1 77 ? 4.257 11.885 -24.710 1.00 31.60 77 GLY A O 1
ATOM 624 N N . THR A 1 78 ? 2.714 10.647 -23.616 1.00 33.27 78 THR A N 1
ATOM 625 C CA . THR A 1 78 ? 3.626 10.194 -22.574 1.00 34.89 78 THR A CA 1
ATOM 626 C C . THR A 1 78 ? 3.721 8.706 -22.672 1.00 36.98 78 THR A C 1
ATOM 627 O O . THR A 1 78 ? 2.719 8.015 -22.902 1.00 35.93 78 THR A O 1
ATOM 634 N N . CYS A 1 79 ? 4.940 8.189 -22.482 1.00 38.19 79 CYS A N 1
ATOM 635 C CA . CYS A 1 79 ? 5.135 6.727 -22.480 1.00 40.10 79 CYS A CA 1
ATOM 636 C C . CYS A 1 79 ? 4.535 6.146 -23.777 1.00 40.18 79 CYS A C 1
ATOM 637 O O . CYS A 1 79 ? 4.952 6.618 -24.848 1.00 42.94 79 CYS A O 1
ATOM 642 N N . ALA A 1 80 ? 3.559 5.232 -23.756 1.00 40.68 80 ALA A N 1
ATOM 643 C CA . ALA A 1 80 ? 2.928 4.706 -24.985 1.00 42.17 80 ALA A CA 1
ATOM 644 C C . ALA A 1 80 ? 2.337 5.762 -25.891 1.00 40.65 80 ALA A C 1
ATOM 645 O O . ALA A 1 80 ? 2.285 5.580 -27.127 1.00 41.10 80 ALA A O 1
ATOM 647 N N . GLY A 1 81 ? 1.781 6.818 -25.301 1.00 38.66 81 GLY A N 1
ATOM 648 C CA . GLY A 1 81 ? 1.102 7.811 -26.120 1.00 36.95 81 GLY A CA 1
ATOM 649 C C . GLY A 1 81 ? 2.109 8.535 -27.003 1.00 34.30 81 GLY A C 1
ATOM 650 O O . GLY A 1 81 ? 1.723 9.197 -28.016 1.00 31.31 81 GLY A O 1
ATOM 651 N N . LEU A 1 82 ? 3.375 8.508 -26.613 1.00 33.74 82 LEU A N 1
ATOM 652 C CA . LEU A 1 82 ? 4.402 9.095 -27.441 1.00 32.33 82 LEU A CA 1
ATOM 653 C C . LEU A 1 82 ? 4.403 8.351 -28.774 1.00 33.00 82 LEU A C 1
ATOM 654 O O . LEU A 1 82 ? 4.517 8.950 -29.833 1.00 33.57 82 LEU A O 1
ATOM 659 N N . ILE A 1 83 ? 4.282 7.013 -28.720 1.00 32.55 83 ILE A N 1
ATOM 660 C CA . ILE A 1 83 ? 4.227 6.185 -29.930 1.00 34.19 83 ILE A CA 1
ATOM 661 C C . ILE A 1 83 ? 3.051 6.590 -30.802 1.00 35.24 83 ILE A C 1
ATOM 662 O O . ILE A 1 83 ? 3.174 6.740 -31.981 1.00 37.19 83 ILE A O 1
ATOM 667 N N . ILE A 1 84 ? 1.896 6.763 -30.198 1.00 35.45 84 ILE A N 1
ATOM 668 C CA . ILE A 1 84 ? 0.692 7.149 -30.932 1.00 36.25 84 ILE A CA 1
ATOM 669 C C . ILE A 1 84 ? 0.832 8.530 -31.618 1.00 34.86 84 ILE A C 1
ATOM 670 O O . ILE A 1 84 ? 0.445 8.714 -32.759 1.00 35.77 84 ILE A O 1
ATOM 675 N N . LEU A 1 85 ? 1.480 9.488 -30.952 1.00 32.59 85 LEU A N 1
ATOM 676 C CA . LEU A 1 85 ? 1.625 10.851 -31.467 1.00 31.90 85 LEU A CA 1
ATOM 677 C C . LEU A 1 85 ? 2.668 11.009 -32.539 1.00 31.66 85 LEU A C 1
ATOM 678 O O . LEU A 1 85 ? 2.585 11.893 -33.342 1.00 31.41 85 LEU A O 1
ATOM 683 N N . ALA A 1 86 ? 3.690 10.148 -32.529 1.00 31.86 86 ALA A N 1
ATOM 684 C CA . ALA A 1 86 ? 4.900 10.376 -33.321 1.00 32.18 86 ALA A CA 1
ATOM 685 C C . ALA A 1 86 ? 4.987 9.354 -34.449 1.00 33.25 86 ALA A C 1
ATOM 686 O O . ALA A 1 86 ? 3.918 8.948 -35.010 1.00 33.34 86 ALA A O 1
ATOM 688 N N . LYS A 1 87 ? 6.207 9.067 -34.902 1.00 32.61 87 LYS A N 1
ATOM 689 C CA . LYS A 1 87 ? 6.428 8.177 -36.100 1.00 34.60 87 LYS A CA 1
ATOM 690 C C . LYS A 1 87 ? 7.112 6.883 -35.657 1.00 38.63 87 LYS A C 1
ATOM 691 O O . LYS A 1 87 ? 7.718 6.873 -34.637 1.00 35.27 87 LYS A O 1
ATOM 697 N N . GLU A 1 88 ? 7.054 5.805 -36.465 1.00 42.62 88 GLU A N 1
ATOM 698 C CA . GLU A 1 88 ? 7.857 4.584 -36.206 1.00 46.16 88 GLU A CA 1
ATOM 699 C C . GLU A 1 88 ? 8.738 4.369 -37.426 1.00 48.06 88 GLU A C 1
ATOM 700 O O . GLU A 1 88 ? 8.573 5.049 -38.425 1.00 48.46 88 GLU A O 1
ATOM 706 N N . ILE A 1 89 ? 9.728 3.482 -37.351 1.00 50.16 89 ILE A N 1
ATOM 707 C CA . ILE A 1 89 ? 10.642 3.314 -38.495 1.00 52.45 89 ILE A CA 1
ATOM 708 C C . ILE A 1 89 ? 9.793 2.800 -39.669 1.00 54.12 89 ILE A C 1
ATOM 709 O O . ILE A 1 89 ? 8.953 1.930 -39.461 1.00 55.09 89 ILE A O 1
ATOM 714 N N . ALA A 1 90 ? 9.966 3.267 -40.899 1.00 56.29 90 ALA A N 1
ATOM 715 C CA . ALA A 1 90 ? 11.165 3.868 -41.496 1.00 57.54 90 ALA A CA 1
ATOM 716 C C . ALA A 1 90 ? 11.781 2.958 -42.537 1.00 58.44 90 ALA A C 1
ATOM 717 O O . ALA A 1 90 ? 12.982 2.670 -42.465 1.00 60.13 90 ALA A O 1
ATOM 719 N N . PRO A 1 95 ? 1.931 2.858 -37.994 1.00 59.41 95 PRO A N 1
ATOM 720 C CA . PRO A 1 95 ? 1.204 4.067 -38.338 1.00 58.45 95 PRO A CA 1
ATOM 721 C C . PRO A 1 95 ? 1.169 5.088 -37.198 1.00 56.84 95 PRO A C 1
ATOM 722 O O . PRO A 1 95 ? 2.184 5.733 -36.853 1.00 57.93 95 PRO A O 1
ATOM 726 N N . HIS A 1 96 ? -0.030 5.214 -36.646 1.00 54.12 96 HIS A N 1
ATOM 727 C CA . HIS A 1 96 ? -0.414 6.195 -35.684 1.00 50.08 96 HIS A CA 1
ATOM 728 C C . HIS A 1 96 ? -0.333 7.606 -36.288 1.00 45.88 96 HIS A C 1
ATOM 729 O O . HIS A 1 96 ? -0.378 7.778 -37.518 1.00 45.03 96 HIS A O 1
ATOM 736 N N . LEU A 1 97 ? -0.295 8.629 -35.459 1.00 38.81 97 LEU A N 1
ATOM 737 C CA . LEU A 1 97 ? -0.686 9.949 -35.945 1.00 36.14 97 LEU A CA 1
ATOM 738 C C . LEU A 1 97 ? 0.418 10.644 -36.750 1.00 35.59 97 LEU A C 1
ATOM 739 O O . LEU A 1 97 ? 0.144 11.405 -37.663 1.00 34.84 97 LEU A O 1
ATOM 744 N N . GLY A 1 98 ? 1.670 10.386 -36.411 1.00 34.41 98 GLY A N 1
ATOM 745 C CA . GLY A 1 98 ? 2.767 11.053 -37.084 1.00 33.70 98 GLY A CA 1
ATOM 746 C C . GLY A 1 98 ? 2.784 12.589 -37.013 1.00 33.96 98 GLY A C 1
ATOM 747 O O . GLY A 1 98 ? 3.287 13.249 -37.946 1.00 34.12 98 GLY A O 1
ATOM 748 N N . LEU A 1 99 ? 2.244 13.154 -35.922 1.00 32.61 99 LEU A N 1
ATOM 749 C CA . LEU A 1 99 ? 2.158 14.602 -35.689 1.00 31.76 99 LEU A CA 1
ATOM 750 C C . LEU A 1 99 ? 3.398 15.181 -35.059 1.00 32.24 99 LEU A C 1
ATOM 751 O O . LEU A 1 99 ? 3.842 16.238 -35.461 1.00 31.92 99 LEU A O 1
ATOM 756 N N . LEU A 1 100 ? 3.993 14.428 -34.136 1.00 30.03 100 LEU A N 1
ATOM 757 C CA . LEU A 1 100 ? 5.258 14.843 -33.548 1.00 30.02 100 LEU A CA 1
ATOM 758 C C . LEU A 1 100 ? 6.399 14.224 -34.380 1.00 29.32 100 LEU A C 1
ATOM 759 O O . LEU A 1 100 ? 6.473 12.977 -34.562 1.00 29.90 100 LEU A O 1
ATOM 764 N N . ASN A 1 101 ? 7.324 15.053 -34.854 1.00 28.98 101 ASN A N 1
ATOM 765 C CA . ASN A 1 101 ? 8.327 14.592 -35.833 1.00 28.31 101 ASN A CA 1
ATOM 766 C C . ASN A 1 101 ? 9.513 13.958 -35.221 1.00 28.92 101 ASN A C 1
ATOM 767 O O . ASN A 1 101 ? 10.669 14.457 -35.372 1.00 28.36 101 ASN A O 1
ATOM 772 N N . VAL A 1 102 ? 9.251 12.849 -34.503 1.00 28.94 102 VAL A N 1
ATOM 773 C CA . VAL A 1 102 ? 10.307 12.015 -33.934 1.00 29.39 102 VAL A CA 1
ATOM 774 C C . VAL A 1 102 ? 9.998 10.545 -34.276 1.00 31.15 102 VAL A C 1
ATOM 775 O O . VAL A 1 102 ? 8.840 10.125 -34.325 1.00 31.29 102 VAL A O 1
ATOM 779 N N . VAL A 1 103 ? 11.045 9.777 -34.546 1.00 29.49 103 VAL A N 1
ATOM 780 C CA . VAL A 1 103 ? 10.910 8.354 -34.773 1.00 29.72 103 VAL A CA 1
ATOM 781 C C . VAL A 1 103 ? 11.141 7.610 -33.462 1.00 29.61 103 VAL A C 1
ATOM 782 O O . VAL A 1 103 ? 12.129 7.869 -32.768 1.00 30.17 103 VAL A O 1
ATOM 786 N N . VAL A 1 104 ? 10.185 6.758 -33.111 1.00 29.65 104 VAL A N 1
ATOM 787 C CA . VAL A 1 104 ? 10.101 6.121 -31.781 1.00 29.27 104 VAL A CA 1
ATOM 788 C C . VAL A 1 104 ? 10.187 4.618 -31.986 1.00 31.12 104 VAL A C 1
ATOM 789 O O . VAL A 1 104 ? 9.631 4.083 -32.964 1.00 31.44 104 VAL A O 1
ATOM 793 N N . GLU A 1 105 ? 10.914 3.948 -31.081 1.00 30.67 105 GLU A N 1
ATOM 794 C CA . GLU A 1 105 ? 10.981 2.509 -31.038 1.00 33.19 105 GLU A CA 1
ATOM 795 C C . GLU A 1 105 ? 10.323 2.040 -29.726 1.00 31.91 105 GLU A C 1
ATOM 796 O O . GLU A 1 105 ? 10.535 2.618 -28.637 1.00 32.40 105 GLU A O 1
ATOM 802 N N . ARG A 1 106 ? 9.531 0.981 -29.833 1.00 31.41 106 ARG A N 1
ATOM 803 C CA . ARG A 1 106 ? 8.916 0.373 -28.652 1.00 32.07 106 ARG A CA 1
ATOM 804 C C . ARG A 1 106 ? 9.975 -0.211 -27.721 1.00 31.40 106 ARG A C 1
ATOM 805 O O . ARG A 1 106 ? 11.043 -0.579 -28.153 1.00 30.32 106 ARG A O 1
ATOM 807 N N . ASN A 1 107 ? 9.653 -0.312 -26.428 1.00 31.18 107 ASN A N 1
ATOM 808 C CA . ASN A 1 107 ? 10.528 -0.996 -25.469 1.00 31.10 107 ASN A CA 1
ATOM 809 C C . ASN A 1 107 ? 10.915 -2.388 -25.908 1.00 33.06 107 ASN A C 1
ATOM 810 O O . ASN A 1 107 ? 10.064 -3.095 -26.482 1.00 33.48 107 ASN A O 1
ATOM 815 N N . SER A 1 108 ? 12.168 -2.770 -25.640 1.00 32.59 108 SER A N 1
ATOM 816 C CA . SER A 1 108 ? 12.600 -4.146 -25.941 1.00 34.18 108 SER A CA 1
ATOM 817 C C . SER A 1 108 ? 13.156 -4.885 -24.718 1.00 33.22 108 SER A C 1
ATOM 818 O O . SER A 1 108 ? 13.580 -6.038 -24.829 1.00 33.15 108 SER A O 1
ATOM 821 N N . PHE A 1 109 ? 13.109 -4.246 -23.545 1.00 31.16 109 PHE A N 1
ATOM 822 C CA . PHE A 1 109 ? 13.673 -4.862 -22.318 1.00 32.03 109 PHE A CA 1
ATOM 823 C C . PHE A 1 109 ? 12.658 -5.787 -21.713 1.00 32.42 109 PHE A C 1
ATOM 824 O O . PHE A 1 109 ? 11.482 -5.493 -21.687 1.00 34.49 109 PHE A O 1
ATOM 832 N N . GLY A 1 110 ? 13.139 -6.879 -21.132 1.00 34.49 110 GLY A N 1
ATOM 833 C CA . GLY A 1 110 ? 12.247 -7.804 -20.464 1.00 34.55 110 GLY A CA 1
ATOM 834 C C . GLY A 1 110 ? 11.611 -7.268 -19.229 1.00 35.50 110 GLY A C 1
ATOM 835 O O . GLY A 1 110 ? 12.034 -6.267 -18.639 1.00 34.78 110 GLY A O 1
ATOM 836 N N . ARG A 1 111 ? 10.604 -7.993 -18.788 1.00 36.27 111 ARG A N 1
ATOM 837 C CA . ARG A 1 111 ? 9.784 -7.559 -17.689 1.00 37.13 111 ARG A CA 1
ATOM 838 C C . ARG A 1 111 ? 10.529 -7.387 -16.362 1.00 35.72 111 ARG A C 1
ATOM 839 O O . ARG A 1 111 ? 10.073 -6.653 -15.515 1.00 37.66 111 ARG A O 1
ATOM 847 N N . GLN A 1 112 ? 11.626 -8.070 -16.133 1.00 34.06 112 GLN A N 1
ATOM 848 C CA . GLN A 1 112 ? 12.334 -7.849 -14.850 1.00 32.56 112 GLN A CA 1
ATOM 849 C C . GLN A 1 112 ? 13.355 -6.760 -14.869 1.00 31.03 112 GLN A C 1
ATOM 850 O O . GLN A 1 112 ? 13.927 -6.436 -13.848 1.00 31.34 112 GLN A O 1
ATOM 856 N N . VAL A 1 113 ? 13.612 -6.188 -16.034 1.00 30.10 113 VAL A N 1
ATOM 857 C CA . VAL A 1 113 ? 14.666 -5.145 -16.105 1.00 29.49 113 VAL A CA 1
ATOM 858 C C . VAL A 1 113 ? 14.166 -3.917 -16.871 1.00 30.01 113 VAL A C 1
ATOM 859 O O . VAL A 1 113 ? 14.964 -3.068 -17.248 1.00 31.35 113 VAL A O 1
ATOM 863 N N . ASP A 1 114 ? 12.852 -3.793 -17.009 1.00 29.92 114 ASP A N 1
ATOM 864 C CA . ASP A 1 114 ? 12.277 -2.796 -17.900 1.00 31.53 114 ASP A CA 1
ATOM 865 C C . ASP A 1 114 ? 12.014 -1.443 -17.243 1.00 31.16 114 ASP A C 1
ATOM 866 O O . ASP A 1 114 ? 11.460 -0.554 -17.905 1.00 30.61 114 ASP A O 1
ATOM 871 N N . SER A 1 115 ? 12.433 -1.257 -15.984 1.00 31.59 115 SER A N 1
ATOM 872 C CA . SER A 1 115 ? 12.131 -0.037 -15.231 1.00 31.92 115 SER A CA 1
ATOM 873 C C . SER A 1 115 ? 13.316 0.541 -14.442 1.00 34.13 115 SER A C 1
ATOM 874 O O . SER A 1 115 ? 14.182 -0.179 -13.909 1.00 34.43 115 SER A O 1
ATOM 877 N N . PHE A 1 116 ? 13.364 1.855 -14.377 1.00 32.96 116 PHE A N 1
ATOM 878 C CA . PHE A 1 116 ? 14.415 2.541 -13.614 1.00 32.57 116 PHE A CA 1
ATOM 879 C C . PHE A 1 116 ? 13.966 3.987 -13.397 1.00 32.66 116 PHE A C 1
ATOM 880 O O . PHE A 1 116 ? 13.031 4.466 -14.070 1.00 32.17 116 PHE A O 1
ATOM 888 N N . GLU A 1 117 ? 14.622 4.663 -12.463 1.00 32.67 117 GLU A N 1
ATOM 889 C CA . GLU A 1 117 ? 14.367 6.090 -12.342 1.00 32.34 117 GLU A CA 1
ATOM 890 C C . GLU A 1 117 ? 15.669 6.800 -12.639 1.00 32.98 117 GLU A C 1
ATOM 891 O O . GLU A 1 117 ? 16.757 6.284 -12.352 1.00 31.53 117 GLU A O 1
ATOM 897 N N . ALA A 1 118 ? 15.572 8.013 -13.137 1.00 32.83 118 ALA A N 1
ATOM 898 C CA . ALA A 1 118 ? 16.771 8.825 -13.376 1.00 32.24 118 ALA A CA 1
ATOM 899 C C . ALA A 1 118 ? 16.400 10.277 -13.204 1.00 33.16 118 ALA A C 1
ATOM 900 O O . ALA A 1 118 ? 15.325 10.718 -13.590 1.00 32.46 118 ALA A O 1
ATOM 902 N N . ASP A 1 119 ? 17.307 11.004 -12.549 1.00 32.91 119 ASP A N 1
ATOM 903 C CA . ASP A 1 119 ? 17.165 12.432 -12.412 1.00 33.13 119 ASP A CA 1
ATOM 904 C C . ASP A 1 119 ? 17.556 13.122 -13.703 1.00 33.13 119 ASP A C 1
ATOM 905 O O . ASP A 1 119 ? 18.666 12.956 -14.230 1.00 34.73 119 ASP A O 1
ATOM 910 N N . LEU A 1 120 ? 16.635 13.912 -14.187 1.00 30.85 120 LEU A N 1
ATOM 911 C CA . LEU A 1 120 ? 16.738 14.599 -15.485 1.00 30.20 120 LEU A CA 1
ATOM 912 C C . LEU A 1 120 ? 16.811 16.121 -15.355 1.00 30.75 120 LEU A C 1
ATOM 913 O O . LEU A 1 120 ? 16.126 16.717 -14.500 1.00 32.48 120 LEU A O 1
ATOM 918 N N . THR A 1 121 ? 17.597 16.743 -16.235 1.00 31.14 121 THR A N 1
ATOM 919 C CA . THR A 1 121 ? 17.592 18.207 -16.425 1.00 32.98 121 THR A CA 1
ATOM 920 C C . THR A 1 121 ? 16.600 18.421 -17.577 1.00 32.99 121 THR A C 1
ATOM 921 O O . THR A 1 121 ? 16.774 17.843 -18.672 1.00 34.00 121 THR A O 1
ATOM 925 N N . ILE A 1 122 ? 15.560 19.189 -17.309 1.00 33.14 122 ILE A N 1
ATOM 926 C CA . ILE A 1 122 ? 14.544 19.485 -18.322 1.00 31.34 122 ILE A CA 1
ATOM 927 C C . ILE A 1 122 ? 14.527 20.990 -18.503 1.00 33.17 122 ILE A C 1
ATOM 928 O O . ILE A 1 122 ? 14.363 21.750 -17.538 1.00 33.32 122 ILE A O 1
ATOM 933 N N . LYS A 1 123 ? 14.655 21.392 -19.762 1.00 33.32 123 LYS A N 1
ATOM 934 C CA . LYS A 1 123 ? 14.509 22.781 -20.149 1.00 36.71 123 LYS A CA 1
ATOM 935 C C . LYS A 1 123 ? 13.197 23.318 -19.641 1.00 36.64 123 LYS A C 1
ATOM 936 O O . LYS A 1 123 ? 12.110 22.772 -19.936 1.00 37.08 123 LYS A O 1
ATOM 942 N N . GLY A 1 124 ? 13.291 24.395 -18.853 1.00 37.94 124 GLY A N 1
ATOM 943 C CA . GLY A 1 124 ? 12.117 25.035 -18.280 1.00 38.47 124 GLY A CA 1
ATOM 944 C C . GLY A 1 124 ? 11.967 24.715 -16.823 1.00 38.75 124 GLY A C 1
ATOM 945 O O . GLY A 1 124 ? 11.136 25.302 -16.134 1.00 40.76 124 GLY A O 1
ATOM 946 N N . LEU A 1 125 ? 12.776 23.789 -16.326 1.00 39.07 125 LEU A N 1
ATOM 947 C CA . LEU A 1 125 ? 12.735 23.408 -14.908 1.00 38.71 125 LEU A CA 1
ATOM 948 C C . LEU A 1 125 ? 14.095 23.687 -14.329 1.00 40.45 125 LEU A C 1
ATOM 949 O O . LEU A 1 125 ? 15.119 23.353 -14.945 1.00 39.49 125 LEU A O 1
ATOM 954 N N . ASP A 1 126 ? 14.109 24.306 -13.148 1.00 41.43 126 ASP A N 1
ATOM 955 C CA . ASP A 1 126 ? 15.358 24.567 -12.465 1.00 42.23 126 ASP A CA 1
ATOM 956 C C . ASP A 1 126 ? 15.996 23.298 -11.870 1.00 41.44 126 ASP A C 1
ATOM 957 O O . ASP A 1 126 ? 17.009 22.868 -12.364 1.00 41.92 126 ASP A O 1
ATOM 966 N N . GLU A 1 127 ? 15.388 22.690 -10.858 1.00 40.35 127 GLU A N 1
ATOM 967 C CA . GLU A 1 127 ? 15.971 21.567 -10.170 1.00 40.37 127 GLU A CA 1
ATOM 968 C C . GLU A 1 127 ? 15.725 20.329 -11.031 1.00 38.80 127 GLU A C 1
ATOM 969 O O . GLU A 1 127 ? 14.775 20.322 -11.826 1.00 35.94 127 GLU A O 1
ATOM 980 N N . PRO A 1 128 ? 16.588 19.318 -10.893 1.00 38.48 128 PRO A N 1
ATOM 981 C CA . PRO A 1 128 ? 16.358 18.073 -11.613 1.00 37.11 128 PRO A CA 1
ATOM 982 C C . PRO A 1 128 ? 14.989 17.522 -11.364 1.00 35.91 128 PRO A C 1
ATOM 983 O O . PRO A 1 128 ? 14.372 17.821 -10.356 1.00 35.58 128 PRO A O 1
ATOM 987 N N . PHE A 1 129 ? 14.522 16.671 -12.300 1.00 34.67 129 PHE A N 1
ATOM 988 C CA . PHE A 1 129 ? 13.202 16.078 -12.232 1.00 33.16 129 PHE A CA 1
ATOM 989 C C . PHE A 1 129 ? 13.414 14.571 -12.228 1.00 32.10 129 PHE A C 1
ATOM 990 O O . PHE A 1 129 ? 14.165 14.082 -13.087 1.00 31.33 129 PHE A O 1
ATOM 998 N N . THR A 1 130 ? 12.800 13.861 -11.283 1.00 31.53 130 THR A N 1
ATOM 999 C CA . THR A 1 130 ? 12.946 12.401 -11.218 1.00 32.04 130 THR A CA 1
ATOM 1000 C C . THR A 1 130 ? 12.024 11.724 -12.256 1.00 30.48 130 THR A C 1
ATOM 1001 O O . THR A 1 130 ? 10.787 11.692 -12.139 1.00 31.98 130 THR A O 1
ATOM 1005 N N . GLY A 1 131 ? 12.638 11.248 -13.329 1.00 30.40 131 GLY A N 1
ATOM 1006 C CA . GLY A 1 131 ? 11.933 10.565 -14.361 1.00 29.33 131 GLY A CA 1
ATOM 1007 C C . GLY A 1 131 ? 11.722 9.117 -13.998 1.00 29.90 131 GLY A C 1
ATOM 1008 O O . GLY A 1 131 ? 12.672 8.463 -13.630 1.00 30.70 131 GLY A O 1
ATOM 1009 N N . VAL A 1 132 ? 10.493 8.638 -14.142 1.00 29.43 132 VAL A N 1
ATOM 1010 C CA . VAL A 1 132 ? 10.098 7.275 -13.920 1.00 29.55 132 VAL A CA 1
ATOM 1011 C C . VAL A 1 132 ? 9.933 6.539 -15.235 1.00 29.98 132 VAL A C 1
ATOM 1012 O O . VAL A 1 132 ? 9.008 6.800 -16.045 1.00 28.56 132 VAL A O 1
ATOM 1016 N N . PHE A 1 133 ? 10.871 5.632 -15.508 1.00 28.09 133 PHE A N 1
ATOM 1017 C CA . PHE A 1 133 ? 10.867 4.934 -16.773 1.00 29.11 133 PHE A CA 1
ATOM 1018 C C . PHE A 1 133 ? 10.397 3.507 -16.592 1.00 29.50 133 PHE A C 1
ATOM 1019 O O . PHE A 1 133 ? 11.001 2.786 -15.788 1.00 31.44 133 PHE A O 1
ATOM 1027 N N . ILE A 1 134 ? 9.335 3.131 -17.323 1.00 28.23 134 ILE A N 1
ATOM 1028 C CA . ILE A 1 134 ? 8.708 1.825 -17.229 1.00 29.88 134 ILE A CA 1
ATOM 1029 C C . ILE A 1 134 ? 8.357 1.408 -18.634 1.00 29.11 134 ILE A C 1
ATOM 1030 O O . ILE A 1 134 ? 7.500 2.031 -19.296 1.00 30.29 134 ILE A O 1
ATOM 1035 N N . ARG A 1 135 ? 9.128 0.457 -19.147 1.00 27.85 135 ARG A N 1
ATOM 1036 C CA . ARG A 1 135 ? 9.010 0.035 -20.526 1.00 30.56 135 ARG A CA 1
ATOM 1037 C C . ARG A 1 135 ? 9.052 1.255 -21.444 1.00 29.03 135 ARG A C 1
ATOM 1038 O O . ARG A 1 135 ? 8.221 1.419 -22.363 1.00 30.05 135 ARG A O 1
ATOM 1046 N N . ALA A 1 136 ? 10.021 2.119 -21.201 1.00 27.60 136 ALA A N 1
ATOM 1047 C CA . ALA A 1 136 ? 10.103 3.403 -21.910 1.00 28.00 136 ALA A CA 1
ATOM 1048 C C . ALA A 1 136 ? 10.349 3.165 -23.391 1.00 27.90 136 ALA A C 1
ATOM 1049 O O . ALA A 1 136 ? 11.236 2.418 -23.762 1.00 28.18 136 ALA A O 1
ATOM 1051 N N . PRO A 1 137 ? 9.597 3.854 -24.253 1.00 29.00 137 PRO A N 1
ATOM 1052 C CA . PRO A 1 137 ? 9.960 3.849 -25.672 1.00 29.37 137 PRO A CA 1
ATOM 1053 C C . PRO A 1 137 ? 11.265 4.610 -25.838 1.00 30.58 137 PRO A C 1
ATOM 1054 O O . PRO A 1 137 ? 11.596 5.384 -24.960 1.00 28.24 137 PRO A O 1
ATOM 1058 N N . HIS A 1 138 ? 11.949 4.439 -26.969 1.00 30.30 138 HIS A N 1
ATOM 1059 C CA . HIS A 1 138 ? 13.160 5.171 -27.245 1.00 30.90 138 HIS A CA 1
ATOM 1060 C C . HIS A 1 138 ? 12.953 6.041 -28.457 1.00 29.98 138 HIS A C 1
ATOM 1061 O O . HIS A 1 138 ? 12.504 5.544 -29.506 1.00 30.42 138 HIS A O 1
ATOM 1068 N N . ILE A 1 139 ? 13.308 7.310 -28.353 1.00 28.59 139 ILE A N 1
ATOM 1069 C CA . ILE A 1 139 ? 13.329 8.166 -29.515 1.00 30.01 139 ILE A CA 1
ATOM 1070 C C . ILE A 1 139 ? 14.614 7.951 -30.251 1.00 31.44 139 ILE A C 1
ATOM 1071 O O . ILE A 1 139 ? 15.690 8.166 -29.665 1.00 33.09 139 ILE A O 1
ATOM 1076 N N . LEU A 1 140 ? 14.532 7.520 -31.497 1.00 30.59 140 LEU A N 1
ATOM 1077 C CA . LEU A 1 140 ? 15.702 7.236 -32.323 1.00 31.51 140 LEU A CA 1
ATOM 1078 C C . LEU A 1 140 ? 16.255 8.465 -33.049 1.00 32.41 140 LEU A C 1
ATOM 1079 O O . LEU A 1 140 ? 17.491 8.596 -33.242 1.00 32.85 140 LEU A O 1
ATOM 1084 N N . GLU A 1 141 ? 15.361 9.354 -33.449 1.00 31.23 141 GLU A N 1
ATOM 1085 C CA . GLU A 1 141 ? 15.753 10.589 -34.092 1.00 32.17 141 GLU A CA 1
ATOM 1086 C C . GLU A 1 141 ? 14.662 11.642 -34.010 1.00 30.87 141 GLU A C 1
ATOM 1087 O O . GLU A 1 141 ? 13.506 11.323 -34.023 1.00 30.84 141 GLU A O 1
ATOM 1098 N N . ALA A 1 142 ? 15.070 12.895 -33.906 1.00 31.17 142 ALA A N 1
ATOM 1099 C CA . ALA A 1 142 ? 14.145 14.021 -33.834 1.00 29.20 142 ALA A CA 1
ATOM 1100 C C . ALA A 1 142 ? 14.367 14.877 -35.072 1.00 30.38 142 ALA A C 1
ATOM 1101 O O . ALA A 1 142 ? 15.515 15.145 -35.455 1.00 30.58 142 ALA A O 1
ATOM 1103 N N . GLY A 1 143 ? 13.279 15.343 -35.673 1.00 29.69 143 GLY A N 1
ATOM 1104 C CA . GLY A 1 143 ? 13.451 16.259 -36.816 1.00 30.38 143 GLY A CA 1
ATOM 1105 C C . GLY A 1 143 ? 13.984 17.622 -36.407 1.00 29.30 143 GLY A C 1
ATOM 1106 O O . GLY A 1 143 ? 13.995 18.051 -35.221 1.00 29.27 143 GLY A O 1
ATOM 1107 N N . GLU A 1 144 ? 14.355 18.388 -37.420 1.00 30.04 144 GLU A N 1
ATOM 1108 C CA . GLU A 1 144 ? 14.908 19.742 -37.222 1.00 30.37 144 GLU A CA 1
ATOM 1109 C C . GLU A 1 144 ? 13.956 20.779 -36.642 1.00 29.61 144 GLU A C 1
ATOM 1110 O O . GLU A 1 144 ? 14.422 21.841 -36.179 1.00 32.57 144 GLU A O 1
ATOM 1116 N N . ASN A 1 145 ? 12.644 20.494 -36.674 1.00 28.06 145 ASN A N 1
ATOM 1117 C CA . ASN A 1 145 ? 11.562 21.290 -36.149 1.00 28.80 145 ASN A CA 1
ATOM 1118 C C . ASN A 1 145 ? 11.227 20.974 -34.679 1.00 29.13 145 ASN A C 1
ATOM 1119 O O . ASN A 1 145 ? 10.351 21.589 -34.077 1.00 30.22 145 ASN A O 1
ATOM 1124 N N . VAL A 1 146 ? 11.939 20.032 -34.111 1.00 28.45 146 VAL A N 1
ATOM 1125 C CA . VAL A 1 146 ? 11.674 19.553 -32.757 1.00 28.17 146 VAL A CA 1
ATOM 1126 C C . VAL A 1 146 ? 12.677 20.098 -31.725 1.00 29.21 146 VAL A C 1
ATOM 1127 O O . VAL A 1 146 ? 13.888 20.102 -31.941 1.00 29.67 146 VAL A O 1
ATOM 1131 N N . GLU A 1 147 ? 12.150 20.667 -30.642 1.00 28.12 147 GLU A N 1
ATOM 1132 C CA . GLU A 1 147 ? 12.975 21.214 -29.559 1.00 30.02 147 GLU A CA 1
ATOM 1133 C C . GLU A 1 147 ? 13.206 20.157 -28.528 1.00 30.25 147 GLU A C 1
ATOM 1134 O O . GLU A 1 147 ? 12.227 19.596 -27.973 1.00 30.20 147 GLU A O 1
ATOM 1140 N N . VAL A 1 148 ? 14.473 19.861 -28.264 1.00 29.89 148 VAL A N 1
ATOM 1141 C CA . VAL A 1 148 ? 14.797 18.824 -27.259 1.00 30.46 148 VAL A CA 1
ATOM 1142 C C . VAL A 1 148 ? 14.716 19.478 -25.880 1.00 31.68 148 VAL A C 1
ATOM 1143 O O . VAL A 1 148 ? 15.412 20.472 -25.625 1.00 33.41 148 VAL A O 1
ATOM 1147 N N . LEU A 1 149 ? 13.878 18.928 -24.989 1.00 30.07 149 LEU A N 1
ATOM 1148 C CA . LEU A 1 149 ? 13.694 19.474 -23.645 1.00 29.67 149 LEU A CA 1
ATOM 1149 C C . LEU A 1 149 ? 14.555 18.728 -22.627 1.00 30.51 149 LEU A C 1
ATOM 1150 O O . LEU A 1 149 ? 14.933 19.283 -21.607 1.00 31.68 149 LEU A O 1
ATOM 1155 N N . SER A 1 150 ? 14.826 17.458 -22.890 1.00 30.39 150 SER A N 1
ATOM 1156 C CA . SER A 1 150 ? 15.644 16.697 -21.981 1.00 30.81 150 SER A CA 1
ATOM 1157 C C . SER A 1 150 ? 16.281 15.529 -22.679 1.00 30.03 150 SER A C 1
ATOM 1158 O O . SER A 1 150 ? 15.669 14.874 -23.507 1.00 30.00 150 SER A O 1
ATOM 1161 N N . GLU A 1 151 ? 17.535 15.257 -22.318 1.00 29.88 151 GLU A N 1
ATOM 1162 C CA . GLU A 1 151 ? 18.209 14.078 -22.798 1.00 33.23 151 GLU A CA 1
ATOM 1163 C C . GLU A 1 151 ? 18.822 13.377 -21.599 1.00 32.55 151 GLU A C 1
ATOM 1164 O O . GLU A 1 151 ? 19.167 14.048 -20.619 1.00 33.03 151 GLU A O 1
ATOM 1170 N N . HIS A 1 152 ? 18.939 12.058 -21.696 1.00 30.96 152 HIS A N 1
ATOM 1171 C CA . HIS A 1 152 ? 19.530 11.208 -20.618 1.00 31.81 152 HIS A CA 1
ATOM 1172 C C . HIS A 1 152 ? 20.470 10.253 -21.292 1.00 31.53 152 HIS A C 1
ATOM 1173 O O . HIS A 1 152 ? 20.087 9.466 -22.146 1.00 30.75 152 HIS A O 1
ATOM 1180 N N . ASN A 1 153 ? 21.753 10.361 -20.939 1.00 33.31 153 ASN A N 1
ATOM 1181 C CA . ASN A 1 153 ? 22.760 9.516 -21.579 1.00 34.07 153 ASN A CA 1
ATOM 1182 C C . ASN A 1 153 ? 22.660 9.501 -23.131 1.00 33.65 153 ASN A C 1
ATOM 1183 O O . ASN A 1 153 ? 22.830 8.487 -23.775 1.00 35.19 153 ASN A O 1
ATOM 1188 N N . GLY A 1 154 ? 22.442 10.669 -23.687 1.00 33.75 154 GLY A N 1
ATOM 1189 C CA . GLY A 1 154 ? 22.506 10.861 -25.119 1.00 33.85 154 GLY A CA 1
ATOM 1190 C C . GLY A 1 154 ? 21.210 10.535 -25.837 1.00 33.74 154 GLY A C 1
ATOM 1191 O O . GLY A 1 154 ? 21.146 10.644 -27.081 1.00 37.50 154 GLY A O 1
ATOM 1192 N N . ARG A 1 155 ? 20.195 10.137 -25.075 1.00 31.82 155 ARG A N 1
ATOM 1193 C CA . ARG A 1 155 ? 18.897 9.817 -25.686 1.00 32.05 155 ARG A CA 1
ATOM 1194 C C . ARG A 1 155 ? 17.911 10.895 -25.341 1.00 30.04 155 ARG A C 1
ATOM 1195 O O . ARG A 1 155 ? 17.874 11.332 -24.229 1.00 28.77 155 ARG A O 1
ATOM 1203 N N . ILE A 1 156 ? 17.181 11.375 -26.358 1.00 29.00 156 ILE A N 1
ATOM 1204 C CA . ILE A 1 156 ? 16.123 12.355 -26.163 1.00 28.27 156 ILE A CA 1
ATOM 1205 C C . ILE A 1 156 ? 15.011 11.716 -25.371 1.00 27.17 156 ILE A C 1
ATOM 1206 O O . ILE A 1 156 ? 14.510 10.670 -25.772 1.00 29.91 156 ILE A O 1
ATOM 1211 N N . VAL A 1 157 ? 14.652 12.278 -24.209 1.00 26.84 157 VAL A N 1
ATOM 1212 C CA . VAL A 1 157 ? 13.560 11.756 -23.378 1.00 26.21 157 VAL A CA 1
ATOM 1213 C C . VAL A 1 157 ? 12.364 12.701 -23.201 1.00 27.49 157 VAL A C 1
ATOM 1214 O O . VAL A 1 157 ? 11.314 12.270 -22.731 1.00 27.39 157 VAL A O 1
ATOM 1218 N N . ALA A 1 158 ? 12.493 13.951 -23.632 1.00 26.93 158 ALA A N 1
ATOM 1219 C CA . ALA A 1 158 ? 11.386 14.880 -23.705 1.00 27.37 158 ALA A CA 1
ATOM 1220 C C . ALA A 1 158 ? 11.614 15.811 -24.853 1.00 28.07 158 ALA A C 1
ATOM 1221 O O . ALA A 1 158 ? 12.740 16.278 -25.077 1.00 27.85 158 ALA A O 1
ATOM 1223 N N . ALA A 1 159 ? 10.555 16.084 -25.566 1.00 27.96 159 ALA A N 1
ATOM 1224 C CA . ALA A 1 159 ? 10.674 16.874 -26.798 1.00 30.03 159 ALA A CA 1
ATOM 1225 C C . ALA A 1 159 ? 9.445 17.688 -27.007 1.00 30.62 159 ALA A C 1
ATOM 1226 O O . ALA A 1 159 ? 8.386 17.263 -26.598 1.00 29.38 159 ALA A O 1
ATOM 1228 N N . LYS A 1 160 ? 9.558 18.819 -27.706 1.00 29.29 160 LYS A N 1
ATOM 1229 C CA . LYS A 1 160 ? 8.429 19.700 -27.929 1.00 30.13 160 LYS A CA 1
ATOM 1230 C C . LYS A 1 160 ? 8.476 20.192 -29.353 1.00 29.75 160 LYS A C 1
ATOM 1231 O O . LYS A 1 160 ? 9.539 20.341 -29.926 1.00 28.69 160 LYS A O 1
ATOM 1237 N N . GLN A 1 161 ? 7.288 20.351 -29.927 1.00 29.28 161 GLN A N 1
ATOM 1238 C CA . GLN A 1 161 ? 7.157 20.826 -31.325 1.00 28.66 161 GLN A CA 1
ATOM 1239 C C . GLN A 1 161 ? 5.858 21.554 -31.455 1.00 28.57 161 GLN A C 1
ATOM 1240 O O . GLN A 1 161 ? 4.792 20.927 -31.601 1.00 28.95 161 GLN A O 1
ATOM 1246 N N . GLY A 1 162 ? 5.902 22.894 -31.351 1.00 32.14 162 GLY A N 1
ATOM 1247 C CA . GLY A 1 162 ? 4.691 23.676 -31.449 1.00 32.04 162 GLY A CA 1
ATOM 1248 C C . GLY A 1 162 ? 3.718 23.347 -30.327 1.00 30.32 162 GLY A C 1
ATOM 1249 O O . GLY A 1 162 ? 4.046 23.525 -29.143 1.00 32.23 162 GLY A O 1
ATOM 1250 N N . GLN A 1 163 ? 2.581 22.764 -30.713 1.00 30.09 163 GLN A N 1
ATOM 1251 C CA . GLN A 1 163 ? 1.501 22.411 -29.799 1.00 30.20 163 GLN A CA 1
ATOM 1252 C C . GLN A 1 163 ? 1.725 21.024 -29.170 1.00 30.13 163 GLN A C 1
ATOM 1253 O O . GLN A 1 163 ? 0.938 20.576 -28.294 1.00 31.25 163 GLN A O 1
ATOM 1259 N N . PHE A 1 164 ? 2.714 20.290 -29.711 1.00 28.97 164 PHE A N 1
ATOM 1260 C CA . PHE A 1 164 ? 2.992 18.879 -29.303 1.00 28.33 164 PHE A CA 1
ATOM 1261 C C . PHE A 1 164 ? 4.095 18.761 -28.251 1.00 28.20 164 PHE A C 1
ATOM 1262 O O . PHE A 1 164 ? 5.150 19.396 -28.321 1.00 29.21 164 PHE A O 1
ATOM 1270 N N . LEU A 1 165 ? 3.867 17.869 -27.286 1.00 27.58 165 LEU A N 1
ATOM 1271 C CA . LEU A 1 165 ? 4.805 17.606 -26.267 1.00 27.44 165 LEU A CA 1
ATOM 1272 C C . LEU A 1 165 ? 4.904 16.088 -26.171 1.00 28.78 165 LEU A C 1
ATOM 1273 O O . LEU A 1 165 ? 3.931 15.377 -26.345 1.00 27.63 165 LEU A O 1
ATOM 1278 N N . GLY A 1 166 ? 6.123 15.564 -26.003 1.00 27.94 166 GLY A N 1
ATOM 1279 C CA . GLY A 1 166 ? 6.300 14.117 -25.864 1.00 27.46 166 GLY A CA 1
ATOM 1280 C C . GLY A 1 166 ? 7.346 13.798 -24.836 1.00 28.10 166 GLY A C 1
ATOM 1281 O O . GLY A 1 166 ? 8.322 14.526 -24.689 1.00 29.28 166 GLY A O 1
ATOM 1282 N N . CYS A 1 167 ? 7.108 12.766 -24.036 1.00 28.39 167 CYS A N 1
ATOM 1283 C CA . CYS A 1 167 ? 8.180 12.224 -23.201 1.00 28.43 167 CYS A CA 1
ATOM 1284 C C . CYS A 1 167 ? 8.083 10.729 -23.041 1.00 29.26 167 CYS A C 1
ATOM 1285 O O . CYS A 1 167 ? 7.001 10.119 -23.194 1.00 27.42 167 CYS A O 1
ATOM 1288 N N . SER A 1 168 ? 9.244 10.098 -22.794 1.00 27.78 168 SER A N 1
ATOM 1289 C CA . SER A 1 168 ? 9.272 8.650 -22.655 1.00 28.16 168 SER A CA 1
ATOM 1290 C C . SER A 1 168 ? 9.155 8.102 -21.255 1.00 29.37 168 SER A C 1
ATOM 1291 O O . SER A 1 168 ? 9.144 6.880 -21.112 1.00 31.19 168 SER A O 1
ATOM 1294 N N . PHE A 1 169 ? 9.119 8.946 -20.257 1.00 28.35 169 PHE A N 1
ATOM 1295 C CA . PHE A 1 169 ? 8.980 8.611 -18.852 1.00 28.41 169 PHE A CA 1
ATOM 1296 C C . PHE A 1 169 ? 7.564 9.021 -18.424 1.00 28.89 169 PHE A C 1
ATOM 1297 O O . PHE A 1 169 ? 6.792 9.572 -19.223 1.00 29.32 169 PHE A O 1
ATOM 1305 N N . HIS A 1 170 ? 7.218 8.656 -17.194 1.00 30.08 170 HIS A N 1
ATOM 1306 C CA . HIS A 1 170 ? 5.913 8.924 -16.600 1.00 29.81 170 HIS A CA 1
ATOM 1307 C C . HIS A 1 170 ? 5.914 10.157 -15.733 1.00 32.70 170 HIS A C 1
ATOM 1308 O O . HIS A 1 170 ? 6.270 10.085 -14.597 1.00 36.61 170 HIS A O 1
ATOM 1315 N N . PRO A 1 171 ? 5.533 11.296 -16.264 1.00 32.47 171 PRO A N 1
ATOM 1316 C CA . PRO A 1 171 ? 5.650 12.520 -15.427 1.00 34.95 171 PRO A CA 1
ATOM 1317 C C . PRO A 1 171 ? 4.560 12.622 -14.357 1.00 36.61 171 PRO A C 1
ATOM 1318 O O . PRO A 1 171 ? 4.548 13.596 -13.624 1.00 38.48 171 PRO A O 1
ATOM 1322 N N . GLU A 1 172 ? 3.633 11.661 -14.323 1.00 34.48 172 GLU A N 1
ATOM 1323 C CA . GLU A 1 172 ? 2.485 11.713 -13.432 1.00 36.54 172 GLU A CA 1
ATOM 1324 C C . GLU A 1 172 ? 2.669 10.778 -12.238 1.00 37.71 172 GLU A C 1
ATOM 1325 O O . GLU A 1 172 ? 1.911 10.847 -11.271 1.00 38.62 172 GLU A O 1
ATOM 1331 N N . LEU A 1 173 ? 3.663 9.883 -12.303 1.00 38.44 173 LEU A N 1
ATOM 1332 C CA . LEU A 1 173 ? 3.933 8.907 -11.202 1.00 39.76 173 LEU A CA 1
ATOM 1333 C C . LEU A 1 173 ? 4.879 9.462 -10.171 1.00 42.14 173 LEU A C 1
ATOM 1334 O O . LEU A 1 173 ? 5.809 8.788 -9.769 1.00 43.75 173 LEU A O 1
ATOM 1339 N N . THR A 1 174 ? 4.647 10.708 -9.772 1.00 43.27 174 THR A N 1
ATOM 1340 C CA . THR A 1 174 ? 5.484 11.439 -8.866 1.00 44.14 174 THR A CA 1
ATOM 1341 C C . THR A 1 174 ? 4.597 12.531 -8.307 1.00 44.37 174 THR A C 1
ATOM 1342 O O . THR A 1 174 ? 3.590 12.899 -8.942 1.00 44.89 174 THR A O 1
ATOM 1346 N N . GLU 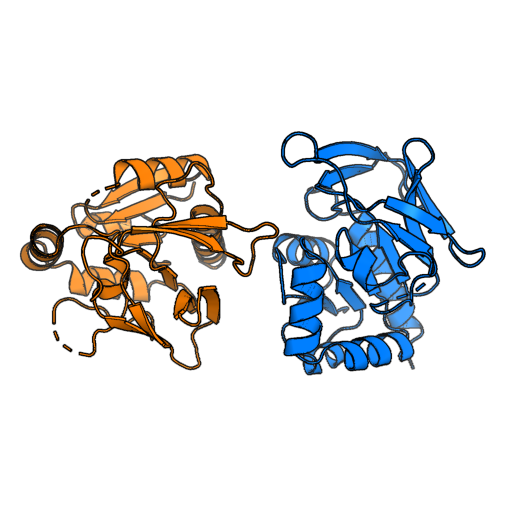A 1 175 ? 4.974 13.107 -7.180 1.00 44.09 175 GLU A N 1
ATOM 1347 C CA . GLU A 1 175 ? 4.260 14.299 -6.685 1.00 43.66 175 GLU A CA 1
ATOM 1348 C C . GLU A 1 175 ? 4.845 15.605 -7.238 1.00 42.01 175 GLU A C 1
ATOM 1349 O O . GLU A 1 175 ? 4.375 16.695 -6.922 1.00 41.24 175 GLU A O 1
ATOM 1355 N N . ASP A 1 176 ? 5.838 15.492 -8.113 1.00 39.89 176 ASP A N 1
ATOM 1356 C CA . ASP A 1 176 ? 6.469 16.662 -8.736 1.00 38.29 176 ASP A CA 1
ATOM 1357 C C . ASP A 1 176 ? 5.702 16.955 -10.018 1.00 36.58 176 ASP A C 1
ATOM 1358 O O . ASP A 1 176 ? 5.842 16.227 -10.999 1.00 34.97 176 ASP A O 1
ATOM 1363 N N . HIS A 1 177 ? 4.897 17.998 -10.020 1.00 35.47 177 HIS A N 1
ATOM 1364 C CA . HIS A 1 177 ? 4.024 18.244 -11.171 1.00 36.16 177 HIS A CA 1
ATOM 1365 C C . HIS A 1 177 ? 4.612 19.189 -12.209 1.00 34.60 177 HIS A C 1
ATOM 1366 O O . HIS A 1 177 ? 3.870 19.664 -13.059 1.00 34.66 177 HIS A O 1
ATOM 1373 N N . ARG A 1 178 ? 5.931 19.405 -12.189 1.00 34.27 178 ARG A N 1
ATOM 1374 C CA . ARG A 1 178 ? 6.540 20.452 -13.008 1.00 34.01 178 ARG A CA 1
ATOM 1375 C C . ARG A 1 178 ? 6.460 20.134 -14.481 1.00 33.65 178 ARG A C 1
ATOM 1376 O O . ARG A 1 178 ? 6.328 21.040 -15.309 1.00 33.51 178 ARG A O 1
ATOM 1384 N N . VAL A 1 179 ? 6.515 18.850 -14.816 1.00 32.72 179 VAL A N 1
ATOM 1385 C CA . VAL A 1 179 ? 6.363 18.487 -16.280 1.00 32.08 179 VAL A CA 1
ATOM 1386 C C . VAL A 1 179 ? 4.897 18.676 -16.769 1.00 31.90 179 VAL A C 1
ATOM 1387 O O . VAL A 1 179 ? 4.634 19.275 -17.838 1.00 33.84 179 VAL A O 1
ATOM 1391 N N . THR A 1 180 ? 3.906 18.234 -15.980 1.00 32.89 180 THR A N 1
ATOM 1392 C CA . THR A 1 180 ? 2.532 18.492 -16.317 1.00 33.43 180 THR A CA 1
ATOM 1393 C C . THR A 1 180 ? 2.314 19.997 -16.460 1.00 33.14 180 THR A C 1
ATOM 1394 O O . THR A 1 180 ? 1.642 20.465 -17.369 1.00 33.15 180 THR A O 1
ATOM 1398 N N . GLN A 1 181 ? 2.943 20.774 -15.571 1.00 32.82 181 GLN A N 1
ATOM 1399 C CA . GLN A 1 181 ? 2.808 22.244 -15.630 1.00 33.53 181 GLN A CA 1
ATOM 1400 C C . GLN A 1 181 ? 3.322 22.804 -16.934 1.00 32.14 181 GLN A C 1
ATOM 1401 O O . GLN A 1 181 ? 2.738 23.708 -17.479 1.00 32.80 181 GLN A O 1
ATOM 1407 N N . LEU A 1 182 ? 4.417 22.261 -17.458 1.00 31.87 182 LEU A N 1
ATOM 1408 C CA . LEU A 1 182 ? 4.909 22.695 -18.757 1.00 32.40 182 LEU A CA 1
ATOM 1409 C C . LEU A 1 182 ? 3.805 22.553 -19.780 1.00 32.24 182 LEU A C 1
ATOM 1410 O O . LEU A 1 182 ? 3.578 23.445 -20.618 1.00 32.19 182 LEU A O 1
ATOM 1415 N N . PHE A 1 183 ? 3.129 21.407 -19.743 1.00 32.15 183 PHE A N 1
ATOM 1416 C CA . PHE A 1 183 ? 2.004 21.158 -20.654 1.00 30.83 183 PHE A CA 1
ATOM 1417 C C . PHE A 1 183 ? 0.819 22.091 -20.435 1.00 31.88 183 PHE A C 1
ATOM 1418 O O . PHE A 1 183 ? 0.244 22.626 -21.391 1.00 32.17 183 PHE A O 1
ATOM 1426 N N . VAL A 1 184 ? 0.449 22.295 -19.186 1.00 32.89 184 VAL A N 1
ATOM 1427 C CA . VAL A 1 184 ? -0.608 23.245 -18.860 1.00 35.11 184 VAL A CA 1
ATOM 1428 C C . VAL A 1 184 ? -0.263 24.641 -19.414 1.00 35.02 184 VAL A C 1
ATOM 1429 O O . VAL A 1 184 ? -1.092 25.314 -19.976 1.00 36.16 184 VAL A O 1
ATOM 1433 N N . GLU A 1 185 ? 0.994 25.081 -19.295 1.00 35.81 185 GLU A N 1
ATOM 1434 C CA . GLU A 1 185 ? 1.408 26.354 -19.900 1.00 35.37 185 GLU A CA 1
ATOM 1435 C C . GLU A 1 185 ? 1.251 26.382 -21.432 1.00 35.49 185 GLU A C 1
ATOM 1436 O O . GLU A 1 185 ? 0.852 27.393 -22.024 1.00 34.10 185 GLU A O 1
ATOM 1442 N N . MET A 1 186 ? 1.552 25.270 -22.109 1.00 32.58 186 MET A N 1
ATOM 1443 C CA . MET A 1 186 ? 1.289 25.193 -23.558 1.00 32.69 186 MET A CA 1
ATOM 1444 C C . MET A 1 186 ? -0.206 25.353 -23.861 1.00 33.20 186 MET A C 1
ATOM 1445 O O . MET A 1 186 ? -0.587 26.007 -24.846 1.00 33.68 186 MET A O 1
ATOM 1450 N N . VAL A 1 187 ? -1.057 24.787 -23.003 1.00 32.98 187 VAL A N 1
ATOM 1451 C CA . VAL A 1 187 ? -2.504 24.869 -23.207 1.00 33.47 187 VAL A CA 1
ATOM 1452 C C . VAL A 1 187 ? -2.976 26.301 -22.963 1.00 35.00 187 VAL A C 1
ATOM 1453 O O . VAL A 1 187 ? -3.792 26.812 -23.744 1.00 36.09 187 VAL A O 1
ATOM 1457 N N . GLU A 1 188 ? -2.439 26.920 -21.909 1.00 37.39 188 GLU A N 1
ATOM 1458 C CA . GLU A 1 188 ? -2.768 28.315 -21.575 1.00 39.26 188 GLU A CA 1
ATOM 1459 C C . GLU A 1 188 ? -2.387 29.203 -22.736 1.00 39.70 188 GLU A C 1
ATOM 1460 O O . GLU A 1 188 ? -3.092 30.113 -23.110 1.00 40.62 188 GLU A O 1
ATOM 1466 N N . GLU A 1 189 ? -1.229 28.936 -23.293 1.00 41.47 189 GLU A N 1
ATOM 1467 C CA . GLU A 1 189 ? -0.752 29.620 -24.477 1.00 42.87 189 GLU A CA 1
ATOM 1468 C C . GLU A 1 189 ? -1.628 29.451 -25.732 1.00 42.21 189 GLU A C 1
ATOM 1469 O O . GLU A 1 189 ? -1.867 30.418 -26.462 1.00 41.63 189 GLU A O 1
ATOM 1475 N N . TYR A 1 190 ? -2.078 28.237 -26.009 1.00 40.21 190 TYR A N 1
ATOM 1476 C CA . TYR A 1 190 ? -3.109 28.018 -27.017 1.00 40.66 190 TYR A CA 1
ATOM 1477 C C . TYR A 1 190 ? -4.398 28.805 -26.684 1.00 41.57 190 TYR A C 1
ATOM 1478 O O . TYR A 1 190 ? -5.043 29.388 -27.576 1.00 41.29 190 TYR A O 1
ATOM 1487 N N . LYS A 1 191 ? -4.795 28.775 -25.424 1.00 43.25 191 LYS A N 1
ATOM 1488 C CA . LYS A 1 191 ? -6.120 29.331 -25.023 1.00 46.06 191 LYS A CA 1
ATOM 1489 C C . LYS A 1 191 ? -6.115 30.837 -25.290 1.00 47.66 191 LYS A C 1
ATOM 1490 O O . LYS A 1 191 ? -7.133 31.417 -25.692 1.00 47.40 191 LYS A O 1
ATOM 1496 N N . GLN A 1 192 ? -4.955 31.459 -25.079 1.00 49.49 192 GLN A N 1
ATOM 1497 C CA . GLN A 1 192 ? -4.817 32.904 -25.243 1.00 51.80 192 GLN A CA 1
ATOM 1498 C C . GLN A 1 192 ? -4.896 33.308 -26.686 1.00 52.42 192 GLN A C 1
ATOM 1499 O O . GLN A 1 192 ? -5.472 34.349 -26.999 1.00 53.09 192 GLN A O 1
ATOM 1505 N N . LYS A 1 193 ? -4.307 32.504 -27.564 1.00 52.63 193 LYS A N 1
ATOM 1506 C CA . LYS A 1 193 ? -4.311 32.813 -28.991 1.00 52.67 193 LYS A CA 1
ATOM 1507 C C . LYS A 1 193 ? -5.596 32.377 -29.682 1.00 52.78 193 LYS A C 1
ATOM 1508 O O . LYS A 1 193 ? -5.942 32.925 -30.731 1.00 52.27 193 LYS A O 1
ATOM 1510 N N . ALA A 1 194 ? -6.298 31.394 -29.114 1.00 52.71 194 ALA A N 1
ATOM 1511 C CA . ALA A 1 194 ? -7.510 30.855 -29.735 1.00 53.25 194 ALA A CA 1
ATOM 1512 C C . ALA A 1 194 ? -8.457 31.996 -30.109 1.00 53.94 194 ALA A C 1
ATOM 1513 O O . ALA A 1 194 ? -8.639 32.900 -29.303 1.00 53.80 194 ALA A O 1
ATOM 1515 N N . LEU A 1 195 ? -9.020 31.955 -31.320 1.00 54.34 195 LEU A N 1
ATOM 1516 C CA . LEU A 1 195 ? -10.019 32.949 -31.779 1.00 55.60 195 LEU A CA 1
ATOM 1517 C C . LEU A 1 195 ? -11.377 32.274 -31.795 1.00 56.66 195 LEU A C 1
ATOM 1518 O O . LEU A 1 195 ? -11.531 31.175 -32.352 1.00 58.06 195 LEU A O 1
ATOM 1523 N N . MET B 1 1 ? -6.459 4.975 9.188 1.00 54.31 1 MET B N 1
ATOM 1524 C CA . MET B 1 1 ? -6.306 4.796 7.711 1.00 54.14 1 MET B CA 1
ATOM 1525 C C . MET B 1 1 ? -7.581 4.134 7.161 1.00 51.20 1 MET B C 1
ATOM 1526 O O . MET B 1 1 ? -8.576 4.062 7.865 1.00 50.99 1 MET B O 1
ATOM 1531 N N . LEU B 1 2 ? -7.567 3.666 5.908 1.00 48.53 2 LEU B N 1
ATOM 1532 C CA . LEU B 1 2 ? -8.745 3.013 5.366 1.00 45.33 2 LEU B CA 1
ATOM 1533 C C . LEU B 1 2 ? -8.833 1.627 5.939 1.00 42.00 2 LEU B C 1
ATOM 1534 O O . LEU B 1 2 ? -7.811 0.930 6.072 1.00 40.50 2 LEU B O 1
ATOM 1539 N N . THR B 1 3 ? -10.055 1.201 6.236 1.00 39.09 3 THR B N 1
ATOM 1540 C CA . THR B 1 3 ? -10.296 -0.184 6.640 1.00 37.71 3 THR B CA 1
ATOM 1541 C C . THR B 1 3 ? -11.258 -0.856 5.656 1.00 35.09 3 THR B C 1
ATOM 1542 O O 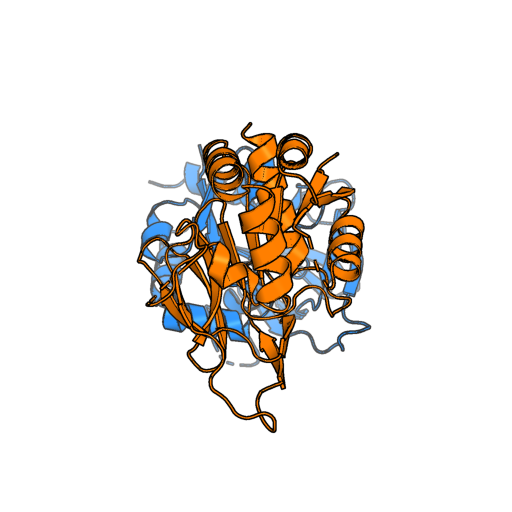. THR B 1 3 ? -12.297 -0.320 5.351 1.00 35.54 3 THR B O 1
ATOM 1546 N N . ILE B 1 4 ? -10.869 -2.024 5.159 1.00 34.45 4 ILE B N 1
ATOM 1547 C CA . ILE B 1 4 ? -11.724 -2.773 4.222 1.00 33.03 4 ILE B CA 1
ATOM 1548 C C . ILE B 1 4 ? -12.120 -4.076 4.874 1.00 31.44 4 ILE B C 1
ATOM 1549 O O . ILE B 1 4 ? -11.272 -4.757 5.393 1.00 33.37 4 ILE B O 1
ATOM 1554 N N . GLY B 1 5 ? -13.395 -4.391 4.875 1.00 30.14 5 GLY B N 1
ATOM 1555 C CA . GLY B 1 5 ? -13.889 -5.616 5.463 1.00 29.09 5 GLY B CA 1
ATOM 1556 C C . GLY B 1 5 ? -13.933 -6.719 4.436 1.00 30.60 5 GLY B C 1
ATOM 1557 O O . GLY B 1 5 ? -13.998 -6.436 3.244 1.00 30.01 5 GLY B O 1
ATOM 1558 N N . VAL B 1 6 ? -13.915 -7.971 4.873 1.00 28.29 6 VAL B N 1
ATOM 1559 C CA . VAL B 1 6 ? -14.071 -9.084 3.949 1.00 29.25 6 VAL B CA 1
ATOM 1560 C C . VAL B 1 6 ? -15.117 -9.903 4.649 1.00 30.60 6 VAL B C 1
ATOM 1561 O O . VAL B 1 6 ? -14.920 -10.261 5.799 1.00 32.02 6 VAL B O 1
ATOM 1565 N N . LEU B 1 7 ? -16.249 -10.132 3.996 1.00 32.33 7 LEU B N 1
ATOM 1566 C CA . LEU B 1 7 ? -17.338 -10.864 4.582 1.00 32.80 7 LEU B CA 1
ATOM 1567 C C . LEU B 1 7 ? -17.005 -12.351 4.724 1.00 34.62 7 LEU B C 1
ATOM 1568 O O . LEU B 1 7 ? -16.745 -13.042 3.747 1.00 34.38 7 LEU B O 1
ATOM 1573 N N . GLY B 1 8 ? -17.133 -12.857 5.928 1.00 35.93 8 GLY B N 1
ATOM 1574 C CA . GLY B 1 8 ? -16.988 -14.272 6.129 1.00 38.56 8 GLY B CA 1
ATOM 1575 C C . GLY B 1 8 ? -16.047 -14.479 7.256 1.00 40.71 8 GLY B C 1
ATOM 1576 O O . GLY B 1 8 ? -16.287 -13.928 8.334 1.00 42.89 8 GLY B O 1
ATOM 1577 N N . ALA B 1 12 ? -10.839 -17.732 0.546 1.00 45.13 12 ALA B N 1
ATOM 1578 C CA . ALA B 1 12 ? -9.470 -17.207 0.607 1.00 44.86 12 ALA B CA 1
ATOM 1579 C C . ALA B 1 12 ? -9.429 -15.854 1.290 1.00 44.27 12 ALA B C 1
ATOM 1580 O O . ALA B 1 12 ? -8.856 -14.886 0.768 1.00 43.89 12 ALA B O 1
ATOM 1582 N N . VAL B 1 13 ? -10.067 -15.792 2.460 1.00 43.27 13 VAL B N 1
ATOM 1583 C CA . VAL B 1 13 ? -10.226 -14.530 3.191 1.00 43.08 13 VAL B CA 1
ATOM 1584 C C . VAL B 1 13 ? -8.884 -14.075 3.697 1.00 40.98 13 VAL B C 1
ATOM 1585 O O . VAL B 1 13 ? -8.581 -12.895 3.639 1.00 40.30 13 VAL B O 1
ATOM 1589 N N . ARG B 1 14 ? -8.054 -15.026 4.126 1.00 41.62 14 ARG B N 1
ATOM 1590 C CA . ARG B 1 14 ? -6.672 -14.700 4.481 1.00 40.92 14 ARG B CA 1
ATOM 1591 C C . ARG B 1 14 ? -5.962 -13.983 3.339 1.00 39.52 14 ARG B C 1
ATOM 1592 O O . ARG B 1 14 ? -5.268 -13.011 3.562 1.00 37.44 14 ARG B O 1
ATOM 1600 N N . GLU B 1 15 ? -6.118 -14.505 2.122 1.00 37.78 15 GLU B N 1
ATOM 1601 C CA . GLU B 1 15 ? -5.443 -13.971 0.959 1.00 38.01 15 GLU B CA 1
ATOM 1602 C C . GLU B 1 15 ? -6.042 -12.610 0.604 1.00 36.58 15 GLU B C 1
ATOM 1603 O O . GLU B 1 15 ? -5.355 -11.756 0.149 1.00 37.41 15 GLU B O 1
ATOM 1609 N N . HIS B 1 16 ? -7.330 -12.447 0.818 1.00 36.69 16 HIS B N 1
ATOM 1610 C CA . HIS B 1 16 ? -7.951 -11.129 0.571 1.00 36.92 16 HIS B CA 1
ATOM 1611 C C . HIS B 1 16 ? -7.456 -10.086 1.547 1.00 37.22 16 HIS B C 1
ATOM 1612 O O . HIS B 1 16 ? -7.138 -8.944 1.184 1.00 37.27 16 HIS B O 1
ATOM 1619 N N . ILE B 1 17 ? -7.365 -10.506 2.811 1.00 37.72 17 ILE B N 1
ATOM 1620 C CA . ILE B 1 17 ? -6.860 -9.636 3.867 1.00 37.60 17 ILE B CA 1
ATOM 1621 C C . ILE B 1 17 ? -5.398 -9.204 3.553 1.00 38.00 17 ILE B C 1
ATOM 1622 O O . ILE B 1 17 ? -5.045 -8.031 3.634 1.00 40.14 17 ILE B O 1
ATOM 1627 N N . HIS B 1 18 ? -4.567 -10.157 3.144 1.00 39.76 18 HIS B N 1
ATOM 1628 C CA . HIS B 1 18 ? -3.176 -9.908 2.757 1.00 40.26 18 HIS B CA 1
ATOM 1629 C C . HIS B 1 18 ? -3.048 -8.913 1.597 1.00 39.71 18 HIS B C 1
ATOM 1630 O O . HIS B 1 18 ? -2.221 -8.043 1.647 1.00 39.51 18 HIS B O 1
ATOM 1637 N N . ALA B 1 19 ? -3.883 -9.049 0.570 1.00 39.12 19 ALA B N 1
ATOM 1638 C CA . ALA B 1 19 ? -3.876 -8.090 -0.549 1.00 38.94 19 ALA B CA 1
ATOM 1639 C C . ALA B 1 19 ? -4.269 -6.712 -0.103 1.00 37.88 19 ALA B C 1
ATOM 1640 O O . ALA B 1 19 ? -3.647 -5.730 -0.487 1.00 38.82 19 ALA B O 1
ATOM 1642 N N . ILE B 1 20 ? -5.326 -6.640 0.701 1.00 38.39 20 ILE B N 1
ATOM 1643 C CA . ILE B 1 20 ? -5.741 -5.373 1.292 1.00 38.09 20 ILE B CA 1
ATOM 1644 C C . ILE B 1 20 ? -4.587 -4.698 2.045 1.00 39.73 20 ILE B C 1
ATOM 1645 O O . ILE B 1 20 ? -4.323 -3.514 1.829 1.00 38.59 20 ILE B O 1
ATOM 1650 N N . GLU B 1 21 ? -3.937 -5.457 2.939 1.00 40.53 21 GLU B N 1
ATOM 1651 C CA . GLU B 1 21 ? -2.776 -4.935 3.690 1.00 42.29 21 GLU B CA 1
ATOM 1652 C C . GLU B 1 21 ? -1.640 -4.525 2.761 1.00 43.36 21 GLU B C 1
ATOM 1653 O O . GLU B 1 21 ? -0.967 -3.511 2.979 1.00 43.78 21 GLU B O 1
ATOM 1659 N N . ALA B 1 22 ? -1.444 -5.323 1.713 1.00 44.92 22 ALA B N 1
ATOM 1660 C CA . ALA B 1 22 ? -0.442 -5.006 0.686 1.00 45.26 22 ALA B CA 1
ATOM 1661 C C . ALA B 1 22 ? -0.702 -3.670 0.026 1.00 45.52 22 ALA B C 1
ATOM 1662 O O . ALA B 1 22 ? 0.225 -3.005 -0.450 1.00 45.75 22 ALA B O 1
ATOM 1664 N N . CYS B 1 23 ? -1.953 -3.231 0.018 1.00 44.83 23 CYS B N 1
ATOM 1665 C CA . CYS B 1 23 ? -2.302 -1.964 -0.590 1.00 43.68 23 CYS B CA 1
ATOM 1666 C C . CYS B 1 23 ? -2.291 -0.815 0.413 1.00 44.14 23 CYS B C 1
ATOM 1667 O O . CYS B 1 23 ? -2.761 0.282 0.111 1.00 44.65 23 CYS B O 1
ATOM 1670 N N . GLY B 1 24 ? -1.784 -1.058 1.618 1.00 43.71 24 GLY B N 1
ATOM 1671 C CA . GLY B 1 24 ? -1.659 0.008 2.610 1.00 44.33 24 GLY B CA 1
ATOM 1672 C C . GLY B 1 24 ? -2.922 0.313 3.376 1.00 44.15 24 GLY B C 1
ATOM 1673 O O . GLY B 1 24 ? -3.032 1.386 3.980 1.00 45.54 24 GLY B O 1
ATOM 1674 N N . ALA B 1 25 ? -3.868 -0.630 3.356 1.00 42.58 25 ALA B N 1
ATOM 1675 C CA . ALA B 1 25 ? -5.117 -0.516 4.116 1.00 42.12 25 ALA B CA 1
ATOM 1676 C C . ALA B 1 25 ? -5.173 -1.564 5.209 1.00 40.63 25 ALA B C 1
ATOM 1677 O O . ALA B 1 25 ? -4.402 -2.516 5.185 1.00 40.20 25 ALA B O 1
ATOM 1679 N N . ALA B 1 26 ? -6.076 -1.371 6.170 1.00 39.74 26 ALA B N 1
ATOM 1680 C CA . ALA B 1 26 ? -6.347 -2.400 7.189 1.00 39.50 26 ALA B CA 1
ATOM 1681 C C . ALA B 1 26 ? -7.454 -3.285 6.696 1.00 38.55 26 ALA B C 1
ATOM 1682 O O . ALA B 1 26 ? -8.369 -2.796 6.041 1.00 37.97 26 ALA B O 1
ATOM 1684 N N . GLY B 1 27 ? -7.365 -4.561 7.027 1.00 38.13 27 GLY B N 1
ATOM 1685 C CA . GLY B 1 27 ? -8.402 -5.544 6.684 1.00 37.60 27 GLY B CA 1
ATOM 1686 C C . GLY B 1 27 ? -9.095 -5.981 7.941 1.00 37.87 27 GLY B C 1
ATOM 1687 O O . GLY B 1 27 ? -8.451 -6.122 8.995 1.00 39.93 27 GLY B O 1
ATOM 1688 N N . LEU B 1 28 ? -10.397 -6.163 7.871 1.00 35.78 28 LEU B N 1
ATOM 1689 C CA . LEU B 1 28 ? -11.163 -6.672 8.998 1.00 35.82 28 LEU B CA 1
ATOM 1690 C C . LEU B 1 28 ? -12.012 -7.815 8.484 1.00 35.54 28 LEU B C 1
ATOM 1691 O O . LEU B 1 28 ? -12.661 -7.665 7.453 1.00 34.63 28 LEU B O 1
ATOM 1696 N N . VAL B 1 29 ? -11.993 -8.953 9.171 1.00 34.30 29 VAL B N 1
ATOM 1697 C CA . VAL B 1 29 ? -12.900 -10.035 8.824 1.00 35.34 29 VAL B CA 1
ATOM 1698 C C . VAL B 1 29 ? -14.279 -9.765 9.401 1.00 34.62 29 VAL B C 1
ATOM 1699 O O . VAL B 1 29 ? -14.457 -9.705 10.648 1.00 35.32 29 VAL B O 1
ATOM 1703 N N . VAL B 1 30 ? -15.249 -9.588 8.524 1.00 33.23 30 VAL B N 1
ATOM 1704 C CA . VAL B 1 30 ? -16.607 -9.252 8.926 1.00 32.81 30 VAL B CA 1
ATOM 1705 C C . VAL B 1 30 ? -17.451 -10.513 9.095 1.00 34.21 30 VAL B C 1
ATOM 1706 O O . VAL B 1 30 ? -17.907 -11.134 8.133 1.00 33.40 30 VAL B O 1
ATOM 1710 N N . LYS B 1 31 ? -17.662 -10.859 10.380 1.00 35.90 31 LYS B N 1
ATOM 1711 C CA . LYS B 1 31 ? -18.395 -12.015 10.832 1.00 38.26 31 LYS B CA 1
ATOM 1712 C C . LYS B 1 31 ? -19.787 -11.671 11.336 1.00 37.54 31 LYS B C 1
ATOM 1713 O O . LYS B 1 31 ? -20.669 -12.537 11.322 1.00 37.54 31 LYS B O 1
ATOM 1719 N N . ARG B 1 32 ? -19.991 -10.409 11.732 1.00 36.74 32 ARG B N 1
ATOM 1720 C CA . ARG B 1 32 ? -21.244 -9.908 12.286 1.00 36.57 32 ARG B CA 1
ATOM 1721 C C . ARG B 1 32 ? -21.663 -8.620 11.642 1.00 35.70 32 ARG B C 1
ATOM 1722 O O . ARG B 1 32 ? -20.832 -7.788 11.397 1.00 34.97 32 ARG B O 1
ATOM 1737 N N . PRO B 1 33 ? -22.955 -8.431 11.433 1.00 35.52 33 PRO B N 1
ATOM 1738 C CA . PRO B 1 33 ? -23.364 -7.211 10.686 1.00 36.07 33 PRO B CA 1
ATOM 1739 C C . PRO B 1 33 ? -22.954 -5.900 11.358 1.00 36.75 33 PRO B C 1
ATOM 1740 O O . PRO B 1 33 ? -22.705 -4.886 10.694 1.00 35.68 33 PRO B O 1
ATOM 1744 N N . GLU B 1 34 ? -22.855 -5.939 12.684 1.00 38.58 34 GLU B N 1
ATOM 1745 C CA . GLU B 1 34 ? -22.395 -4.759 13.459 1.00 39.50 34 GLU B CA 1
ATOM 1746 C C . GLU B 1 34 ? -21.028 -4.276 12.971 1.00 38.81 34 GLU B C 1
ATOM 1747 O O . GLU B 1 34 ? -20.716 -3.075 12.980 1.00 39.85 34 GLU B O 1
ATOM 1758 N N . GLN B 1 35 ? -20.217 -5.221 12.508 1.00 37.91 35 GLN B N 1
ATOM 1759 C CA . GLN B 1 35 ? -18.881 -4.920 12.044 1.00 36.11 35 GLN B CA 1
ATOM 1760 C C . GLN B 1 35 ? -18.858 -4.080 10.762 1.00 35.43 35 GLN B C 1
ATOM 1761 O O . GLN B 1 35 ? -17.839 -3.452 10.433 1.00 35.77 35 GLN B O 1
ATOM 1767 N N . LEU B 1 36 ? -19.969 -4.051 10.028 1.00 35.00 36 LEU B N 1
ATOM 1768 C CA . LEU B 1 36 ? -20.033 -3.202 8.803 1.00 35.50 36 LEU B CA 1
ATOM 1769 C C . LEU B 1 36 ? -19.862 -1.736 9.135 1.00 36.04 36 LEU B C 1
ATOM 1770 O O . LEU B 1 36 ? -19.437 -0.940 8.293 1.00 34.27 36 LEU B O 1
ATOM 1775 N N . ASN B 1 37 ? -20.200 -1.347 10.365 1.00 37.54 37 ASN B N 1
ATOM 1776 C CA . ASN B 1 37 ? -19.943 0.038 10.785 1.00 38.77 37 ASN B CA 1
ATOM 1777 C C . ASN B 1 37 ? -18.470 0.378 11.014 1.00 38.73 37 ASN B C 1
ATOM 1778 O O . ASN B 1 37 ? -18.063 1.560 11.062 1.00 40.74 37 ASN B O 1
ATOM 1783 N N . GLU B 1 38 ? -17.640 -0.646 11.077 1.00 38.56 38 GLU B N 1
ATOM 1784 C CA . GLU B 1 38 ? -16.222 -0.462 11.360 1.00 38.92 38 GLU B CA 1
ATOM 1785 C C . GLU B 1 38 ? -15.342 -0.379 10.134 1.00 37.87 38 GLU B C 1
ATOM 1786 O O . GLU B 1 38 ? -14.118 -0.269 10.249 1.00 38.22 38 GLU B O 1
ATOM 1792 N N . VAL B 1 39 ? -15.957 -0.490 8.950 1.00 36.58 39 VAL B N 1
ATOM 1793 C CA . VAL B 1 39 ? -15.201 -0.535 7.699 1.00 33.83 39 VAL B CA 1
ATOM 1794 C C . VAL B 1 39 ? -15.739 0.498 6.691 1.00 34.11 39 VAL B C 1
ATOM 1795 O O . VAL B 1 39 ? -16.887 0.878 6.756 1.00 33.96 39 VAL B O 1
ATOM 1799 N N . ASP B 1 40 ? -14.868 0.913 5.786 1.00 33.21 40 ASP B N 1
ATOM 1800 C CA . ASP B 1 40 ? -15.127 1.913 4.717 1.00 33.31 40 ASP B CA 1
ATOM 1801 C C . ASP B 1 40 ? -15.580 1.288 3.377 1.00 32.99 40 ASP B C 1
ATOM 1802 O O . ASP B 1 40 ? -16.164 1.939 2.487 1.00 32.61 40 ASP B O 1
ATOM 1807 N N . GLY B 1 41 ? -15.293 -0.005 3.224 1.00 33.07 41 GLY B N 1
ATOM 1808 C CA . GLY B 1 41 ? -15.736 -0.772 2.025 1.00 31.71 41 GLY B CA 1
ATOM 1809 C C . GLY B 1 41 ? -15.730 -2.239 2.383 1.00 31.45 41 GLY B C 1
ATOM 1810 O O . GLY B 1 41 ? -15.140 -2.626 3.415 1.00 31.94 41 GLY B O 1
ATOM 1811 N N . LEU B 1 42 ? -16.323 -3.067 1.537 1.00 30.35 42 LEU B N 1
ATOM 1812 C CA . LEU B 1 42 ? -16.500 -4.483 1.834 1.00 28.74 42 LEU B CA 1
ATOM 1813 C C . LEU B 1 42 ? -16.162 -5.316 0.613 1.00 30.12 42 LEU B C 1
ATOM 1814 O O . LEU B 1 42 ? -16.697 -5.028 -0.464 1.00 30.14 42 LEU B O 1
ATOM 1819 N N . ILE B 1 43 ? -15.394 -6.383 0.816 1.00 28.05 43 ILE B N 1
ATOM 1820 C CA . ILE B 1 43 ? -15.225 -7.412 -0.209 1.00 28.60 43 ILE B CA 1
ATOM 1821 C C . ILE B 1 43 ? -16.144 -8.579 0.159 1.00 29.10 43 ILE B C 1
ATOM 1822 O O . ILE B 1 43 ? -16.138 -9.042 1.300 1.00 30.31 43 ILE B O 1
ATOM 1827 N N . LEU B 1 44 ? -16.938 -9.027 -0.816 1.00 31.11 44 LEU B N 1
ATOM 1828 C CA . LEU B 1 44 ? -17.824 -10.193 -0.698 1.00 30.13 44 LEU B CA 1
ATOM 1829 C C . LEU B 1 44 ? -17.177 -11.298 -1.564 1.00 31.68 44 LEU B C 1
ATOM 1830 O O . LEU B 1 44 ? -17.266 -11.227 -2.757 1.00 29.23 44 LEU B O 1
ATOM 1835 N N . PRO B 1 45 ? -16.456 -12.243 -0.949 1.00 31.86 45 PRO B N 1
ATOM 1836 C CA . PRO B 1 45 ? -15.655 -13.218 -1.635 1.00 32.93 45 PRO B CA 1
ATOM 1837 C C . PRO B 1 45 ? -16.486 -14.433 -1.970 1.00 35.97 45 PRO B C 1
ATOM 1838 O O . PRO B 1 45 ? -17.726 -14.449 -1.696 1.00 34.96 45 PRO B O 1
ATOM 1842 N N . GLY B 1 46 ? -15.811 -15.431 -2.561 1.00 37.29 46 GLY B N 1
ATOM 1843 C CA . GLY B 1 46 ? -16.443 -16.637 -2.964 1.00 41.45 46 GLY B CA 1
ATOM 1844 C C . GLY B 1 46 ? -16.568 -17.601 -1.803 1.00 44.59 46 GLY B C 1
ATOM 1845 O O . GLY B 1 46 ? -16.599 -17.198 -0.630 1.00 45.18 46 GLY B O 1
ATOM 1846 N N . GLY B 1 47 ? -16.672 -18.870 -2.162 1.00 49.21 47 GLY B N 1
ATOM 1847 C CA . GLY B 1 47 ? -16.852 -19.936 -1.200 1.00 51.81 47 GLY B CA 1
ATOM 1848 C C . GLY B 1 47 ? -18.049 -20.792 -1.568 1.00 54.02 47 GLY B C 1
ATOM 1849 O O . GLY B 1 47 ? -18.826 -20.477 -2.453 1.00 54.97 47 GLY B O 1
ATOM 1850 N N . GLU B 1 48 ? -18.227 -21.882 -0.850 1.00 57.84 48 GLU B N 1
ATOM 1851 C CA . GLU B 1 48 ? -19.360 -22.766 -1.154 1.00 59.34 48 GLU B CA 1
ATOM 1852 C C . GLU B 1 48 ? -20.658 -22.237 -0.535 1.00 59.37 48 GLU B C 1
ATOM 1853 O O . GLU B 1 48 ? -20.748 -21.971 0.683 1.00 59.23 48 GLU B O 1
ATOM 1859 N N . SER B 1 49 ? -21.643 -22.088 -1.419 1.00 59.28 49 SER B N 1
ATOM 1860 C CA . SER B 1 49 ? -23.014 -21.677 -1.063 1.00 59.07 49 SER B CA 1
ATOM 1861 C C . SER B 1 49 ? -23.622 -21.995 0.302 1.00 57.93 49 SER B C 1
ATOM 1862 O O . SER B 1 49 ? -24.399 -21.204 0.807 1.00 58.28 49 SER B O 1
ATOM 1865 N N . THR B 1 50 ? -23.238 -23.093 0.948 1.00 56.67 50 THR B N 1
ATOM 1866 C CA . THR B 1 50 ? -23.738 -23.360 2.304 1.00 55.33 50 THR B CA 1
ATOM 1867 C C . THR B 1 50 ? -23.304 -22.337 3.335 1.00 54.11 50 THR B C 1
ATOM 1868 O O . THR B 1 50 ? -24.136 -21.710 3.974 1.00 52.14 50 THR B O 1
ATOM 1872 N N . THR B 1 51 ? -22.003 -22.209 3.525 1.00 53.28 51 THR B N 1
ATOM 1873 C CA . THR B 1 51 ? -21.457 -21.424 4.633 1.00 53.44 51 THR B CA 1
ATOM 1874 C C . THR B 1 51 ? -21.826 -19.961 4.500 1.00 51.92 51 THR B C 1
ATOM 1875 O O . THR B 1 51 ? -22.171 -19.293 5.475 1.00 51.10 51 THR B O 1
ATOM 1879 N N . MET B 1 52 ? -21.743 -19.456 3.275 1.00 50.84 52 MET B N 1
ATOM 1880 C CA . MET B 1 52 ? -22.031 -18.039 3.069 1.00 49.42 52 MET B CA 1
ATOM 1881 C C . MET B 1 52 ? -23.525 -17.812 3.214 1.00 47.40 52 MET B C 1
ATOM 1882 O O . MET B 1 52 ? -23.942 -16.848 3.869 1.00 46.35 52 MET B O 1
ATOM 1887 N N . ARG B 1 53 ? -24.352 -18.701 2.667 1.00 44.76 53 ARG B N 1
ATOM 1888 C CA . ARG B 1 53 ? -25.765 -18.564 2.910 1.00 43.29 53 ARG B CA 1
ATOM 1889 C C . ARG B 1 53 ? -26.092 -18.698 4.415 1.00 41.30 53 ARG B C 1
ATOM 1890 O O . ARG B 1 53 ? -26.923 -17.947 4.942 1.00 40.15 53 ARG B O 1
ATOM 1898 N N . ARG B 1 54 ? -25.419 -19.642 5.081 1.00 40.14 54 ARG B N 1
ATOM 1899 C CA . ARG B 1 54 ? -25.611 -19.843 6.530 1.00 38.77 54 ARG B CA 1
ATOM 1900 C C . ARG B 1 54 ? -25.267 -18.562 7.276 1.00 37.56 54 ARG B C 1
ATOM 1901 O O . ARG B 1 54 ? -26.011 -18.095 8.123 1.00 37.82 54 ARG B O 1
ATOM 1909 N N . LEU B 1 55 ? -24.148 -17.947 6.902 1.00 37.05 55 LEU B N 1
ATOM 1910 C CA . LEU B 1 55 ? -23.727 -16.710 7.537 1.00 37.63 55 LEU B CA 1
ATOM 1911 C C . LEU B 1 55 ? -24.756 -15.631 7.382 1.00 36.45 55 LEU B C 1
ATOM 1912 O O . LEU B 1 55 ? -25.140 -15.000 8.346 1.00 38.23 55 LEU B O 1
ATOM 1917 N N . ILE B 1 56 ? -25.111 -15.350 6.129 1.00 37.51 56 ILE B N 1
ATOM 1918 C CA . ILE B 1 56 ? -26.027 -14.292 5.720 1.00 37.68 56 ILE B CA 1
ATOM 1919 C C . ILE B 1 56 ? -27.417 -14.447 6.332 1.00 38.82 56 ILE B C 1
ATOM 1920 O O . ILE B 1 56 ? -27.958 -13.484 6.919 1.00 37.25 56 ILE B O 1
ATOM 1925 N N . ASP B 1 57 ? -27.964 -15.664 6.219 1.00 39.06 57 ASP B N 1
ATOM 1926 C CA . ASP B 1 57 ? -29.353 -15.982 6.634 1.00 41.25 57 ASP B CA 1
ATOM 1927 C C . ASP B 1 57 ? -29.488 -16.062 8.156 1.00 41.92 57 ASP B C 1
ATOM 1928 O O . ASP B 1 57 ? -30.540 -15.696 8.711 1.00 42.20 57 ASP B O 1
ATOM 1933 N N . THR B 1 58 ? -28.466 -16.540 8.846 1.00 41.69 58 THR B N 1
ATOM 1934 C CA . THR B 1 58 ? -28.597 -16.739 10.280 1.00 43.10 58 THR B CA 1
ATOM 1935 C C . THR B 1 58 ? -28.300 -15.466 11.023 1.00 43.46 58 THR B C 1
ATOM 1936 O O . THR B 1 58 ? -28.834 -15.233 12.107 1.00 43.16 58 THR B O 1
ATOM 1940 N N . TYR B 1 59 ? -27.424 -14.644 10.460 1.00 42.80 59 TYR B N 1
ATOM 1941 C CA . TYR B 1 59 ? -27.082 -13.392 11.094 1.00 44.20 59 TYR B CA 1
ATOM 1942 C C . TYR B 1 59 ? -27.850 -12.203 10.529 1.00 42.37 59 TYR B C 1
ATOM 1943 O O . TYR B 1 59 ? -27.652 -11.100 10.990 1.00 42.85 59 TYR B O 1
ATOM 1952 N N . GLN B 1 60 ? -28.712 -12.421 9.543 1.00 42.85 60 GLN B N 1
ATOM 1953 C CA . GLN B 1 60 ? -29.563 -11.361 8.991 1.00 43.49 60 GLN B CA 1
ATOM 1954 C C . GLN B 1 60 ? -28.719 -10.220 8.407 1.00 42.25 60 GLN B C 1
ATOM 1955 O O . GLN B 1 60 ? -28.787 -9.074 8.833 1.00 42.99 60 GLN B O 1
ATOM 1961 N N . PHE B 1 61 ? -27.856 -10.575 7.462 1.00 40.50 61 PHE B N 1
ATOM 1962 C CA . PHE B 1 61 ? -26.949 -9.598 6.900 1.00 38.15 61 PHE B CA 1
ATOM 1963 C C . PHE B 1 61 ? -27.606 -8.773 5.819 1.00 38.33 61 PHE B C 1
ATOM 1964 O O . PHE B 1 61 ? -27.082 -7.737 5.439 1.00 37.83 61 PHE B O 1
ATOM 1972 N N . MET B 1 62 ? -28.704 -9.245 5.246 1.00 38.89 62 MET B N 1
ATOM 1973 C CA . MET B 1 62 ? -29.197 -8.601 4.042 1.00 38.57 62 MET B CA 1
ATOM 1974 C C . MET B 1 62 ? -29.610 -7.185 4.239 1.00 38.51 62 MET B C 1
ATOM 1975 O O . MET B 1 62 ? -29.186 -6.345 3.489 1.00 37.51 62 MET B O 1
ATOM 1980 N N . GLU B 1 63 ? -30.438 -6.876 5.234 1.00 38.53 63 GLU B N 1
ATOM 1981 C CA . GLU B 1 63 ? -30.745 -5.469 5.426 1.00 38.94 63 GLU B CA 1
ATOM 1982 C C . GLU B 1 63 ? -29.533 -4.598 5.770 1.00 37.89 63 GLU B C 1
ATOM 1983 O O . GLU B 1 63 ? -29.412 -3.532 5.232 1.00 37.49 63 GLU B O 1
ATOM 1989 N N . PRO B 1 64 ? -28.639 -5.036 6.669 1.00 37.02 64 PRO B N 1
ATOM 1990 C CA . PRO B 1 64 ? -27.426 -4.265 6.957 1.00 35.98 64 PRO B CA 1
ATOM 1991 C C . PRO B 1 64 ? -26.527 -4.034 5.747 1.00 35.68 64 PRO B C 1
ATOM 1992 O O . PRO B 1 64 ? -25.888 -2.982 5.635 1.00 33.81 64 PRO B O 1
ATOM 1996 N N . LEU B 1 65 ? -26.477 -5.027 4.853 1.00 35.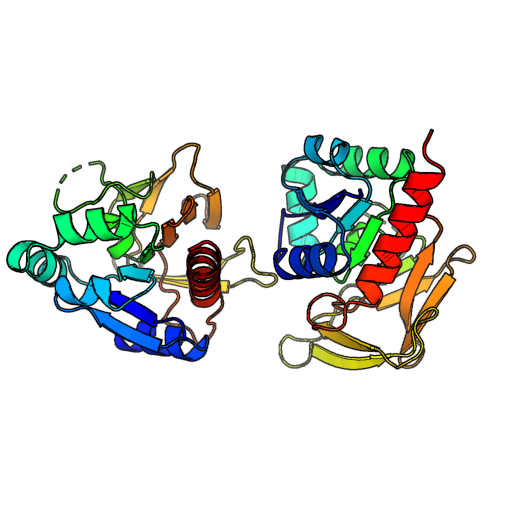27 65 LEU B N 1
ATOM 1997 C CA . LEU B 1 65 ? -25.696 -4.849 3.624 1.00 34.22 65 LEU B CA 1
ATOM 1998 C C . LEU B 1 65 ? -26.339 -3.795 2.722 1.00 34.41 65 LEU B C 1
ATOM 1999 O O . LEU B 1 65 ? -25.673 -3.023 2.109 1.00 33.11 65 LEU B O 1
ATOM 2004 N N . ARG B 1 66 ? -27.667 -3.774 2.653 1.00 36.57 66 ARG B N 1
ATOM 2005 C CA . ARG B 1 66 ? -28.388 -2.756 1.896 1.00 37.65 66 ARG B CA 1
ATOM 2006 C C . ARG B 1 66 ? -28.151 -1.376 2.498 1.00 37.74 66 ARG B C 1
ATOM 2007 O O . ARG B 1 66 ? -27.992 -0.385 1.776 1.00 35.99 66 ARG B O 1
ATOM 2022 N N . GLU B 1 67 ? -28.105 -1.313 3.828 1.00 37.44 67 GLU B N 1
ATOM 2023 C CA . GLU B 1 67 ? -27.882 -0.046 4.540 1.00 37.94 67 GLU B CA 1
ATOM 2024 C C . GLU B 1 67 ? -26.467 0.430 4.304 1.00 36.67 67 GLU B C 1
ATOM 2025 O O . GLU B 1 67 ? -26.230 1.611 4.128 1.00 35.37 67 GLU B O 1
ATOM 2031 N N . PHE B 1 68 ? -25.519 -0.505 4.262 1.00 35.07 68 PHE B N 1
ATOM 2032 C CA . PHE B 1 68 ? -24.099 -0.212 3.993 1.00 33.50 68 PHE B CA 1
ATOM 2033 C C . PHE B 1 68 ? -23.951 0.424 2.620 1.00 33.86 68 PHE B C 1
ATOM 2034 O O . PHE B 1 68 ? -23.259 1.435 2.439 1.00 34.84 68 PHE B O 1
ATOM 2042 N N . ALA B 1 69 ? -24.610 -0.163 1.642 1.00 33.32 69 ALA B N 1
ATOM 2043 C CA . ALA B 1 69 ? -24.594 0.365 0.287 1.00 34.31 69 ALA B CA 1
ATOM 2044 C C . ALA B 1 69 ? -25.251 1.755 0.221 1.00 34.43 69 ALA B C 1
ATOM 2045 O O . ALA B 1 69 ? -24.848 2.566 -0.526 1.00 36.32 69 ALA B O 1
ATOM 2047 N N . ALA B 1 70 ? -26.323 1.942 0.979 1.00 35.50 70 ALA B N 1
ATOM 2048 C CA . ALA B 1 70 ? -27.030 3.240 0.987 1.00 36.72 70 ALA B CA 1
ATOM 2049 C C . ALA B 1 70 ? -26.164 4.405 1.504 1.00 37.58 70 ALA B C 1
ATOM 2050 O O . ALA B 1 70 ? -26.321 5.592 1.089 1.00 38.79 70 ALA B O 1
ATOM 2052 N N . GLN B 1 71 ? -25.216 4.075 2.368 1.00 38.07 71 GLN B N 1
ATOM 2053 C CA . GLN B 1 71 ? -24.271 5.033 2.897 1.00 38.43 71 GLN B CA 1
ATOM 2054 C C . GLN B 1 71 ? -23.203 5.416 1.877 1.00 38.07 71 GLN B C 1
ATOM 2055 O O . GLN B 1 71 ? -22.404 6.324 2.103 1.00 39.55 71 GLN B O 1
ATOM 2061 N N . GLY B 1 72 ? -23.166 4.728 0.740 1.00 35.76 72 GLY B N 1
ATOM 2062 C CA . GLY B 1 72 ? -22.174 5.016 -0.297 1.00 35.44 72 GLY B CA 1
ATOM 2063 C C . GLY B 1 72 ? -20.883 4.192 -0.284 1.00 34.33 72 GLY B C 1
ATOM 2064 O O . GLY B 1 72 ? -19.960 4.441 -1.077 1.00 35.30 72 GLY B O 1
ATOM 2065 N N . LYS B 1 73 ? -20.835 3.246 0.630 1.00 33.36 73 LYS B N 1
ATOM 2066 C CA . LYS B 1 73 ? -19.589 2.569 0.928 1.00 33.68 73 LYS B CA 1
ATOM 2067 C C . LYS B 1 73 ? -19.389 1.530 -0.213 1.00 31.82 73 LYS B C 1
ATOM 2068 O O . LYS B 1 73 ? -20.317 0.806 -0.540 1.00 32.46 73 LYS B O 1
ATOM 2074 N N . PRO B 1 74 ? -18.227 1.548 -0.845 1.00 31.09 74 PRO B N 1
ATOM 2075 C CA . PRO B 1 74 ? -18.019 0.584 -1.958 1.00 30.56 74 PRO B CA 1
ATOM 2076 C C . PRO B 1 74 ? -18.050 -0.876 -1.549 1.00 31.03 74 PRO B C 1
ATOM 2077 O O . PRO B 1 74 ? -17.721 -1.236 -0.376 1.00 30.28 74 PRO B O 1
ATOM 2081 N N . MET B 1 75 ? -18.406 -1.716 -2.544 1.00 28.69 75 MET B N 1
ATOM 2082 C CA . MET B 1 75 ? -18.570 -3.161 -2.329 1.00 28.19 75 MET B CA 1
ATOM 2083 C C . MET B 1 75 ? -18.025 -3.867 -3.540 1.00 27.33 75 MET B C 1
ATOM 2084 O O . MET B 1 75 ? -18.292 -3.424 -4.668 1.00 29.02 75 MET B O 1
ATOM 2089 N N . PHE B 1 76 ? -17.268 -4.944 -3.305 1.00 27.19 76 PHE B N 1
ATOM 2090 C CA . PHE B 1 76 ? -16.555 -5.639 -4.387 1.00 25.99 76 PHE B CA 1
ATOM 2091 C C . PHE B 1 76 ? -16.977 -7.087 -4.272 1.00 27.71 76 PHE B C 1
ATOM 2092 O O . PHE B 1 76 ? -16.585 -7.706 -3.277 1.00 28.08 76 PHE B O 1
ATOM 2100 N N . GLY B 1 77 ? -17.685 -7.616 -5.286 1.00 26.93 77 GLY B N 1
ATOM 2101 C CA . GLY B 1 77 ? -18.159 -9.005 -5.276 1.00 28.23 77 GLY B CA 1
ATOM 2102 C C . GLY B 1 77 ? -17.197 -9.752 -6.161 1.00 29.79 77 GLY B C 1
ATOM 2103 O O . GLY B 1 77 ? -17.024 -9.385 -7.329 1.00 29.05 77 GLY B O 1
ATOM 2104 N N . THR B 1 78 ? -16.521 -10.749 -5.618 1.00 30.63 78 THR B N 1
ATOM 2105 C CA . THR B 1 78 ? -15.570 -11.486 -6.408 1.00 33.90 78 THR B CA 1
ATOM 2106 C C . THR B 1 78 ? -15.934 -12.920 -6.395 1.00 34.02 78 THR B C 1
ATOM 2107 O O . THR B 1 78 ? -16.492 -13.459 -5.409 1.00 32.09 78 THR B O 1
ATOM 2114 N N . CYS B 1 79 ? -15.614 -13.571 -7.514 1.00 35.27 79 CYS B N 1
ATOM 2115 C CA . CYS B 1 79 ? -15.884 -14.971 -7.698 1.00 36.33 79 CYS B CA 1
ATOM 2116 C C . CYS B 1 79 ? -17.333 -15.146 -7.309 1.00 36.39 79 CYS B C 1
ATOM 2117 O O . CYS B 1 79 ? -18.223 -14.396 -7.815 1.00 38.24 79 CYS B O 1
ATOM 2122 N N . ALA B 1 80 ? -17.674 -16.104 -6.466 1.00 36.36 80 ALA B N 1
ATOM 2123 C CA . ALA B 1 80 ? -19.063 -16.283 -6.117 1.00 35.81 80 ALA B CA 1
ATOM 2124 C C . ALA B 1 80 ? -19.778 -15.156 -5.379 1.00 37.49 80 ALA B C 1
ATOM 2125 O O . ALA B 1 80 ? -21.035 -15.119 -5.352 1.00 37.75 80 ALA B O 1
ATOM 2127 N N . GLY B 1 81 ? -19.029 -14.219 -4.778 1.00 35.86 81 GLY B N 1
ATOM 2128 C CA . GLY B 1 81 ? -19.644 -13.102 -4.073 1.00 35.16 81 GLY B CA 1
ATOM 2129 C C . GLY B 1 81 ? -20.265 -12.109 -5.081 1.00 33.40 81 GLY B C 1
ATOM 2130 O O . GLY B 1 81 ? -21.079 -11.245 -4.761 1.00 33.98 81 GLY B O 1
ATOM 2131 N N . LEU B 1 82 ? -19.905 -12.284 -6.327 1.00 33.51 82 LEU B N 1
ATOM 2132 C CA . LEU B 1 82 ? -20.519 -11.491 -7.386 1.00 34.19 82 LEU B CA 1
ATOM 2133 C C . LEU B 1 82 ? -22.014 -11.774 -7.430 1.00 33.19 82 LEU B C 1
ATOM 2134 O O . LEU B 1 82 ? -22.841 -10.887 -7.640 1.00 33.61 82 LEU B O 1
ATOM 2139 N N . ILE B 1 83 ? -22.374 -13.042 -7.239 1.00 34.24 83 ILE B N 1
ATOM 2140 C CA . ILE B 1 83 ? -23.779 -13.400 -7.238 1.00 34.98 83 ILE B CA 1
ATOM 2141 C C . ILE B 1 83 ? -24.560 -12.644 -6.133 1.00 34.60 83 ILE B C 1
ATOM 2142 O O . ILE B 1 83 ? -25.633 -12.129 -6.392 1.00 36.66 83 ILE B O 1
ATOM 2147 N N . ILE B 1 84 ? -24.005 -12.510 -4.930 1.00 33.13 84 ILE B N 1
ATOM 2148 C CA . ILE B 1 84 ? -24.651 -11.809 -3.831 1.00 34.00 84 ILE B CA 1
ATOM 2149 C C . ILE B 1 84 ? -24.878 -10.295 -4.173 1.00 33.27 84 ILE B C 1
ATOM 2150 O O . ILE B 1 84 ? -25.895 -9.706 -3.853 1.00 34.06 84 ILE B O 1
ATOM 2155 N N . LEU B 1 85 ? -23.893 -9.681 -4.808 1.00 31.82 85 LEU B N 1
ATOM 2156 C CA . LEU B 1 85 ? -23.931 -8.257 -5.075 1.00 32.24 85 LEU B CA 1
ATOM 2157 C C . LEU B 1 85 ? -24.889 -7.909 -6.229 1.00 32.21 85 LEU B C 1
ATOM 2158 O O . LEU B 1 85 ? -25.417 -6.818 -6.297 1.00 33.15 85 LEU B O 1
ATOM 2163 N N . ALA B 1 86 ? -25.079 -8.884 -7.115 1.00 32.69 86 ALA B N 1
ATOM 2164 C CA . ALA B 1 86 ? -25.797 -8.759 -8.406 1.00 32.43 86 ALA B CA 1
ATOM 2165 C C . ALA B 1 86 ? -27.110 -9.517 -8.382 1.00 33.88 86 ALA B C 1
ATOM 2166 O O . ALA B 1 86 ? -27.837 -9.522 -7.370 1.00 33.66 86 ALA B O 1
ATOM 2168 N N . LYS B 1 87 ? -27.430 -10.160 -9.490 1.00 36.74 87 LYS B N 1
ATOM 2169 C CA . LYS B 1 87 ? -28.712 -10.854 -9.694 1.00 38.37 87 LYS B CA 1
ATOM 2170 C C . LYS B 1 87 ? -28.478 -12.161 -10.399 1.00 40.35 87 LYS B C 1
ATOM 2171 O O . LYS B 1 87 ? -27.466 -12.321 -11.050 1.00 37.77 87 LYS B O 1
ATOM 2177 N N . GLU B 1 88 ? -29.411 -13.104 -10.245 1.00 43.33 88 GLU B N 1
ATOM 2178 C CA . GLU B 1 88 ? -29.392 -14.367 -10.998 1.00 46.33 88 GLU B CA 1
ATOM 2179 C C . GLU B 1 88 ? -30.665 -14.394 -11.779 1.00 48.29 88 GLU B C 1
ATOM 2180 O O . GLU B 1 88 ? -31.550 -13.635 -11.472 1.00 49.88 88 GLU B O 1
ATOM 2186 N N . ILE B 1 89 ? -30.794 -15.261 -12.772 1.00 51.14 89 ILE B N 1
ATOM 2187 C CA . ILE B 1 89 ? -32.057 -15.279 -13.548 1.00 53.22 89 ILE B CA 1
ATOM 2188 C C . ILE B 1 89 ? -33.290 -15.396 -12.630 1.00 54.08 89 ILE B C 1
ATOM 2189 O O . ILE B 1 89 ? -33.227 -16.020 -11.556 1.00 55.65 89 ILE B O 1
ATOM 2194 N N . ASN B 1 94 ? -31.188 -17.523 -3.343 1.00 65.05 94 ASN B N 1
ATOM 2195 C CA . ASN B 1 94 ? -31.999 -16.333 -3.086 1.00 64.58 94 ASN B CA 1
ATOM 2196 C C . ASN B 1 94 ? -31.456 -15.148 -2.285 1.00 63.50 94 ASN B C 1
ATOM 2197 O O . ASN B 1 94 ? -32.162 -14.145 -2.159 1.00 64.91 94 ASN B O 1
ATOM 2198 N N . PRO B 1 95 ? -30.259 -15.257 -1.677 1.00 61.89 95 PRO B N 1
ATOM 2199 C CA . PRO B 1 95 ? -29.651 -13.992 -1.254 1.00 60.18 95 PRO B CA 1
ATOM 2200 C C . PRO B 1 95 ? -29.020 -13.276 -2.448 1.00 57.65 95 PRO B C 1
ATOM 2201 O O . PRO B 1 95 ? -28.003 -13.731 -2.959 1.00 57.34 95 PRO B O 1
ATOM 2205 N N . HIS B 1 96 ? -29.646 -12.200 -2.919 1.00 54.51 96 HIS B N 1
ATOM 2206 C CA . HIS B 1 96 ? -28.941 -11.248 -3.766 1.00 51.89 96 HIS B CA 1
ATOM 2207 C C . HIS B 1 96 ? -29.423 -9.839 -3.478 1.00 47.72 96 HIS B C 1
ATOM 2208 O O . HIS B 1 96 ? -30.621 -9.554 -3.286 1.00 48.10 96 HIS B O 1
ATOM 2215 N N . LEU B 1 97 ? -28.470 -8.957 -3.490 1.00 42.27 97 LEU B N 1
ATOM 2216 C CA . LEU B 1 97 ? -28.723 -7.583 -3.199 1.00 40.21 97 LEU B CA 1
ATOM 2217 C C . LEU B 1 97 ? -29.226 -6.866 -4.439 1.00 39.02 97 LEU B C 1
ATOM 2218 O O . LEU B 1 97 ? -29.897 -5.831 -4.333 1.00 38.13 97 LEU B O 1
ATOM 2223 N N . GLY B 1 98 ? -28.867 -7.363 -5.614 1.00 35.89 98 GLY B N 1
ATOM 2224 C CA . GLY B 1 98 ? -29.226 -6.682 -6.846 1.00 35.52 98 GLY B CA 1
ATOM 2225 C C . GLY B 1 98 ? -28.784 -5.248 -6.979 1.00 35.42 98 GLY B C 1
ATOM 2226 O O . GLY B 1 98 ? -29.461 -4.460 -7.650 1.00 36.40 98 GLY B O 1
ATOM 2227 N N . LEU B 1 99 ? -27.648 -4.924 -6.368 1.00 33.69 99 LEU B N 1
ATOM 2228 C CA . LEU B 1 99 ? -27.049 -3.582 -6.389 1.00 33.68 99 LEU B CA 1
ATOM 2229 C C . LEU B 1 99 ? -26.215 -3.364 -7.621 1.00 32.80 99 LEU B C 1
ATOM 2230 O O . LEU B 1 99 ? -26.292 -2.297 -8.244 1.00 33.45 99 LEU B O 1
ATOM 2235 N N . LEU B 1 100 ? -25.401 -4.351 -7.980 1.00 31.26 100 LEU B N 1
ATOM 2236 C CA . LEU B 1 100 ? -24.645 -4.305 -9.234 1.00 31.86 100 LEU B CA 1
ATOM 2237 C C . LEU B 1 100 ? -25.550 -4.818 -10.356 1.00 31.25 100 LEU B C 1
ATOM 2238 O O . LEU B 1 100 ? -26.087 -5.928 -10.291 1.00 31.41 100 LEU B O 1
ATOM 2243 N N . ASN B 1 101 ? -25.760 -4.007 -11.396 1.00 31.14 101 ASN B N 1
ATOM 2244 C CA . ASN B 1 101 ? -26.791 -4.293 -12.368 1.00 29.70 101 ASN B CA 1
ATO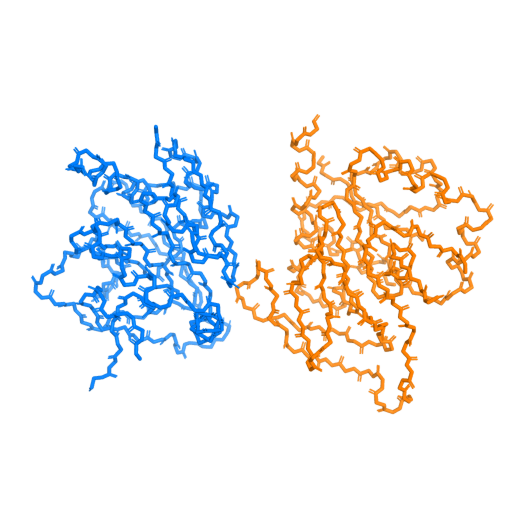M 2245 C C . ASN B 1 101 ? -26.279 -5.193 -13.480 1.00 30.05 101 ASN B C 1
ATOM 2246 O O . ASN B 1 101 ? -26.294 -4.862 -14.682 1.00 29.16 101 ASN B O 1
ATOM 2251 N N . VAL B 1 102 ? -25.863 -6.385 -13.063 1.00 31.19 102 VAL B N 1
ATOM 2252 C CA . VAL B 1 102 ? -25.573 -7.457 -13.964 1.00 30.35 102 VAL B CA 1
ATOM 2253 C C . VAL B 1 102 ? -26.317 -8.694 -13.532 1.00 31.64 102 VAL B C 1
ATOM 2254 O O . VAL B 1 102 ? -26.692 -8.793 -12.369 1.00 31.26 102 VAL B O 1
ATOM 2258 N N . VAL B 1 103 ? -26.515 -9.629 -14.473 1.00 31.63 103 VAL B N 1
ATOM 2259 C CA . VAL B 1 103 ? -27.107 -10.931 -14.196 1.00 31.39 103 VAL B CA 1
ATOM 2260 C C . VAL B 1 103 ? -26.002 -11.978 -14.355 1.00 31.44 103 VAL B C 1
ATOM 2261 O O . VAL B 1 103 ? -25.238 -11.943 -15.336 1.00 29.72 103 VAL B O 1
ATOM 2265 N N . VAL B 1 104 ? -25.943 -12.875 -13.377 1.00 30.81 104 VAL B N 1
ATOM 2266 C CA . VAL B 1 104 ? -24.856 -13.818 -13.275 1.00 31.19 104 VAL B CA 1
ATOM 2267 C C . VAL B 1 104 ? -25.460 -15.236 -13.170 1.00 32.78 104 VAL B C 1
ATOM 2268 O O . VAL B 1 104 ? -26.551 -15.438 -12.605 1.00 31.28 104 VAL B O 1
ATOM 2272 N N . GLU B 1 105 ? -24.750 -16.185 -13.755 1.00 31.71 105 GLU B N 1
ATOM 2273 C CA . GLU B 1 105 ? -25.061 -17.604 -13.558 1.00 32.96 105 GLU B CA 1
ATOM 2274 C C . GLU B 1 105 ? -23.821 -18.306 -13.058 1.00 31.47 105 GLU B C 1
ATOM 2275 O O . GLU B 1 105 ? -22.672 -17.908 -13.333 1.00 29.99 105 GLU B O 1
ATOM 2281 N N . ARG B 1 106 ? -24.033 -19.414 -12.366 1.00 29.60 106 ARG B N 1
ATOM 2282 C CA . ARG B 1 106 ? -22.938 -20.275 -11.935 1.00 31.46 106 ARG B CA 1
ATOM 2283 C C . ARG B 1 106 ? -22.256 -20.958 -13.099 1.00 30.30 106 ARG B C 1
ATOM 2284 O O . ARG B 1 106 ? -22.885 -21.200 -14.117 1.00 32.25 106 ARG B O 1
ATOM 2299 N N . ASN B 1 107 ? -20.987 -21.307 -12.942 1.00 31.58 107 ASN B N 1
ATOM 2300 C CA . ASN B 1 107 ? -20.245 -22.050 -13.977 1.00 33.83 107 ASN B CA 1
ATOM 2301 C C . ASN B 1 107 ? -20.877 -23.384 -14.369 1.00 34.57 107 ASN B C 1
ATOM 2302 O O . ASN B 1 107 ? -21.253 -24.170 -13.528 1.00 34.15 107 ASN B O 1
ATOM 2307 N N . SER B 1 108 ? -20.967 -23.595 -15.667 1.00 37.89 108 SER B N 1
ATOM 2308 C CA . SER B 1 108 ? -21.634 -24.712 -16.258 1.00 38.67 108 SER B CA 1
ATOM 2309 C C . SER B 1 108 ? -20.667 -25.682 -16.957 1.00 37.57 108 SER B C 1
ATOM 2310 O O . SER B 1 108 ? -21.094 -26.744 -17.513 1.00 37.40 108 SER B O 1
ATOM 2313 N N . PHE B 1 109 ? -19.375 -25.364 -16.921 1.00 35.00 109 PHE B N 1
ATOM 2314 C CA . PHE B 1 109 ? -18.376 -26.164 -17.634 1.00 33.44 109 PHE B CA 1
ATOM 2315 C C . PHE B 1 109 ? -17.873 -27.352 -16.804 1.00 33.70 109 PHE B C 1
ATOM 2316 O O . PHE B 1 109 ? -17.977 -27.396 -15.589 1.00 33.72 109 PHE B O 1
ATOM 2324 N N . GLY B 1 110 ? -17.359 -28.348 -17.489 1.00 33.30 110 GLY B N 1
ATOM 2325 C CA . GLY B 1 110 ? -16.896 -29.533 -16.819 1.00 33.76 110 GLY B CA 1
ATOM 2326 C C . GLY B 1 110 ? -15.630 -29.397 -16.028 1.00 34.30 110 GLY B C 1
ATOM 2327 O O . GLY B 1 110 ? -14.847 -28.486 -16.226 1.00 31.79 110 GLY B O 1
ATOM 2328 N N . ARG B 1 111 ? -15.423 -30.360 -15.138 1.00 35.77 111 ARG B N 1
ATOM 2329 C CA . ARG B 1 111 ? -14.301 -30.306 -14.194 1.00 36.99 111 ARG B CA 1
ATOM 2330 C C . ARG B 1 111 ? -12.953 -30.366 -14.864 1.00 35.28 111 ARG B C 1
ATOM 2331 O O . ARG B 1 111 ? -11.951 -29.926 -14.275 1.00 34.47 111 ARG B O 1
ATOM 2339 N N . GLN B 1 112 ? -12.862 -30.900 -16.092 1.00 33.26 112 GLN B N 1
ATOM 2340 C CA . GLN B 1 112 ? -11.573 -30.910 -16.745 1.00 33.17 112 GLN B CA 1
ATOM 2341 C C . GLN B 1 112 ? -11.174 -29.594 -17.387 1.00 31.66 112 GLN B C 1
ATOM 2342 O O . GLN B 1 112 ? -10.004 -29.429 -17.721 1.00 32.83 112 GLN B O 1
ATOM 2348 N N . VAL B 1 113 ? -12.120 -28.678 -17.563 1.00 29.55 113 VAL B N 1
ATOM 2349 C CA . VAL B 1 113 ? -11.866 -27.453 -18.268 1.00 28.76 113 VAL B CA 1
ATOM 2350 C C . VAL B 1 113 ? -12.256 -26.225 -17.462 1.00 29.80 113 VAL B C 1
ATOM 2351 O O . VAL B 1 113 ? -12.122 -25.132 -17.937 1.00 29.62 113 VAL B O 1
ATOM 2355 N N . ASP B 1 114 ? -12.727 -26.396 -16.223 1.00 29.73 114 ASP B N 1
ATOM 2356 C CA . ASP B 1 114 ? -13.305 -25.279 -15.469 1.00 30.30 114 ASP B CA 1
ATOM 2357 C C . ASP B 1 114 ? -12.341 -24.376 -14.733 1.00 31.30 114 ASP B C 1
ATOM 2358 O O . ASP B 1 114 ? -12.789 -23.422 -14.026 1.00 29.22 114 ASP B O 1
ATOM 2363 N N . SER B 1 115 ? -11.033 -24.641 -14.843 1.00 31.90 115 SER B N 1
ATOM 2364 C CA . SER B 1 115 ? -10.036 -23.830 -14.114 1.00 33.92 115 SER B CA 1
ATOM 2365 C C . SER B 1 115 ? -8.873 -23.464 -14.980 1.00 35.67 115 SER B C 1
ATOM 2366 O O . SER B 1 115 ? -8.230 -24.363 -15.590 1.00 34.80 115 SER B O 1
ATOM 2369 N N . PHE B 1 116 ? -8.566 -22.177 -15.079 1.00 34.86 116 PHE B N 1
ATOM 2370 C CA . PHE B 1 116 ? -7.516 -21.706 -15.983 1.00 34.97 116 PHE B CA 1
ATOM 2371 C C . PHE B 1 116 ? -7.033 -20.319 -15.557 1.00 36.70 116 PHE B C 1
ATOM 2372 O O . PHE B 1 116 ? -7.638 -19.682 -14.687 1.00 32.78 116 PHE B O 1
ATOM 2380 N N . GLU B 1 117 ? -5.938 -19.887 -16.196 1.00 35.92 117 GLU B N 1
ATOM 2381 C CA . GLU B 1 117 ? -5.457 -18.516 -16.060 1.00 37.77 117 GLU B CA 1
ATOM 2382 C C . GLU B 1 117 ? -5.552 -17.841 -17.403 1.00 38.28 117 GLU B C 1
ATOM 2383 O O . GLU B 1 117 ? -5.417 -18.498 -18.477 1.00 39.95 117 GLU B O 1
ATOM 2389 N N . ALA B 1 118 ? -5.767 -16.529 -17.402 1.00 37.88 118 ALA B N 1
ATOM 2390 C CA . ALA B 1 118 ? -5.835 -15.761 -18.624 1.00 37.41 118 ALA B CA 1
ATOM 2391 C C . ALA B 1 118 ? -5.304 -14.358 -18.357 1.00 38.43 118 ALA B C 1
ATOM 2392 O O . ALA B 1 118 ? -5.581 -13.758 -17.306 1.00 35.99 118 ALA B O 1
ATOM 2394 N N . ASP B 1 119 ? -4.481 -13.879 -19.285 1.00 38.44 119 ASP B N 1
ATOM 2395 C CA . ASP B 1 119 ? -3.970 -12.524 -19.180 1.00 39.38 119 ASP B CA 1
ATOM 2396 C C . ASP B 1 119 ? -5.020 -11.547 -19.677 1.00 37.83 119 ASP B C 1
ATOM 2397 O O . ASP B 1 119 ? -5.470 -11.606 -20.816 1.00 40.14 119 ASP B O 1
ATOM 2402 N N . LEU B 1 120 ? -5.410 -10.646 -18.786 1.00 35.51 120 LEU B N 1
ATOM 2403 C CA . LEU B 1 120 ? -6.500 -9.750 -19.033 1.00 34.61 120 LEU B CA 1
ATOM 2404 C C . LEU B 1 120 ? -6.011 -8.335 -19.200 1.00 33.15 120 LEU B C 1
ATOM 2405 O O . LEU B 1 120 ? -5.167 -7.892 -18.454 1.00 33.90 120 LEU B O 1
ATOM 2410 N N . THR B 1 121 ? -6.640 -7.639 -20.123 1.00 32.79 121 THR B N 1
ATOM 2411 C CA . THR B 1 121 ? -6.575 -6.191 -20.264 1.00 33.33 121 THR B CA 1
ATOM 2412 C C . THR B 1 121 ? -7.698 -5.628 -19.406 1.00 32.46 121 THR B C 1
ATOM 2413 O O . THR B 1 121 ? -8.863 -5.955 -19.638 1.00 33.09 121 THR B O 1
ATOM 2417 N N . ILE B 1 122 ? -7.309 -4.839 -18.418 1.00 31.84 122 ILE B N 1
ATOM 2418 C CA . ILE B 1 122 ? -8.271 -4.270 -17.440 1.00 30.70 122 ILE B CA 1
ATOM 2419 C C . ILE B 1 122 ? -8.159 -2.744 -17.540 1.00 32.38 122 ILE B C 1
ATOM 2420 O O . ILE B 1 122 ? -7.082 -2.166 -17.350 1.00 32.33 122 ILE B O 1
ATOM 2425 N N . LYS B 1 123 ? -9.280 -2.104 -17.829 1.00 32.24 123 LYS B N 1
ATOM 2426 C CA . LYS B 1 123 ? -9.342 -0.635 -17.787 1.00 34.03 123 LYS B CA 1
ATOM 2427 C C . LYS B 1 123 ? -8.808 -0.124 -16.495 1.00 33.77 123 LYS B C 1
ATOM 2428 O O . LYS B 1 123 ? -9.180 -0.604 -15.437 1.00 31.62 123 LYS B O 1
ATOM 2434 N N . GLY B 1 124 ? -7.922 0.883 -16.579 1.00 33.02 124 GLY B N 1
ATOM 2435 C CA . GLY B 1 124 ? -7.291 1.430 -15.400 1.00 33.65 124 GLY B CA 1
ATOM 2436 C C . GLY B 1 124 ? -5.954 0.806 -15.042 1.00 33.83 124 GLY B C 1
ATOM 2437 O O . GLY B 1 124 ? -5.260 1.311 -14.162 1.00 35.78 124 GLY B O 1
ATOM 2438 N N . LEU B 1 125 ? -5.590 -0.294 -15.716 1.00 34.25 125 LEU B N 1
ATOM 2439 C CA . LEU B 1 125 ? -4.262 -0.934 -15.499 1.00 34.04 125 LEU B CA 1
ATOM 2440 C C . LEU B 1 125 ? -3.457 -0.834 -16.778 1.00 35.76 125 LEU B C 1
ATOM 2441 O O . LEU B 1 125 ? -3.949 -1.133 -17.849 1.00 34.83 125 LEU B O 1
ATOM 2446 N N . ASP B 1 126 ? -2.186 -0.468 -16.642 1.00 37.37 126 ASP B N 1
ATOM 2447 C CA . ASP B 1 126 ? -1.329 -0.318 -17.800 1.00 37.90 126 ASP B CA 1
ATOM 2448 C C . ASP B 1 126 ? -1.014 -1.684 -18.397 1.00 38.90 126 ASP B C 1
ATOM 2449 O O . ASP B 1 126 ? -1.301 -1.892 -19.577 1.00 41.52 126 ASP B O 1
ATOM 2454 N N . GLU B 1 127 ? -0.394 -2.592 -17.639 1.00 39.47 127 GLU B N 1
ATOM 2455 C CA . GLU B 1 127 ? -0.015 -3.912 -18.143 1.00 40.31 127 GLU B CA 1
ATOM 2456 C C . GLU B 1 127 ? -1.106 -4.973 -17.866 1.00 39.45 127 GLU B C 1
ATOM 2457 O O . GLU B 1 127 ? -1.914 -4.767 -16.979 1.00 37.69 127 GLU B O 1
ATOM 2463 N N . PRO B 1 128 ? -1.137 -6.076 -18.636 1.00 38.60 128 PRO B N 1
ATOM 2464 C CA . PRO B 1 128 ? -2.071 -7.182 -18.411 1.00 38.29 128 PRO B CA 1
ATOM 2465 C C . PRO B 1 128 ? -1.979 -7.806 -17.035 1.00 37.30 128 PRO B C 1
ATOM 2466 O O . PRO B 1 128 ? -0.924 -7.819 -16.399 1.00 34.45 128 PRO B O 1
ATOM 2470 N N . PHE B 1 129 ? -3.099 -8.338 -16.585 1.00 35.14 129 PHE B N 1
ATOM 2471 C CA . PHE B 1 129 ? -3.246 -8.863 -15.254 1.00 34.04 129 PHE B CA 1
ATOM 2472 C C . PHE B 1 129 ? -3.636 -10.312 -15.423 1.00 35.04 129 PHE B C 1
ATOM 2473 O O . PHE B 1 129 ? -4.631 -10.598 -16.108 1.00 33.94 129 PHE B O 1
ATOM 2481 N N . THR B 1 130 ? -2.890 -11.209 -14.788 1.00 34.72 130 THR B N 1
ATOM 2482 C CA . THR B 1 130 ? -3.204 -12.636 -14.877 1.00 35.04 130 THR B CA 1
ATOM 2483 C C . THR B 1 130 ? -4.354 -12.975 -13.948 1.00 34.15 130 THR B C 1
ATOM 2484 O O . THR B 1 130 ? -4.220 -13.027 -12.71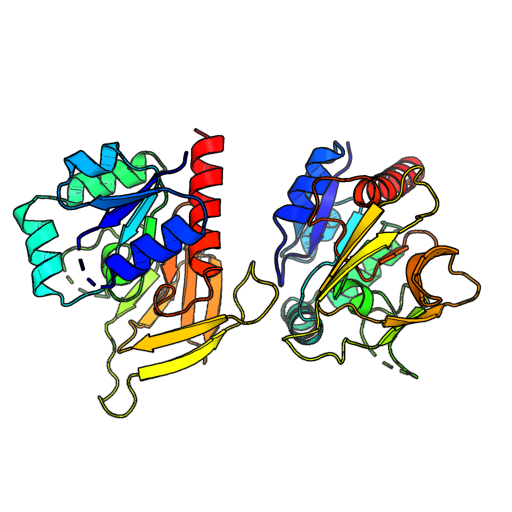6 1.00 33.67 130 THR B O 1
ATOM 2488 N N . GLY B 1 131 ? -5.509 -13.202 -14.559 1.00 33.63 131 GLY B N 1
ATOM 2489 C CA . GLY B 1 131 ? -6.685 -13.651 -13.847 1.00 33.06 131 GLY B CA 1
ATOM 2490 C C . GLY B 1 131 ? -6.718 -15.158 -13.634 1.00 33.11 131 GLY B C 1
ATOM 2491 O O . GLY B 1 131 ? -6.518 -15.953 -14.577 1.00 33.21 131 GLY B O 1
ATOM 2492 N N . VAL B 1 132 ? -7.058 -15.526 -12.405 1.00 31.04 132 VAL B N 1
ATOM 2493 C CA . VAL B 1 132 ? -7.187 -16.936 -11.965 1.00 30.75 132 VAL B CA 1
ATOM 2494 C C . VAL B 1 132 ? -8.680 -17.286 -11.900 1.00 29.78 132 VAL B C 1
ATOM 2495 O O . VAL B 1 132 ? -9.393 -16.773 -11.079 1.00 29.56 132 VAL B O 1
ATOM 2499 N N . PHE B 1 133 ? -9.107 -18.149 -12.806 1.00 28.52 133 PHE B N 1
ATOM 2500 C CA . PHE B 1 133 ? -10.497 -18.516 -12.961 1.00 29.59 133 PHE B CA 1
ATOM 2501 C C . PHE B 1 133 ? -10.676 -19.969 -12.512 1.00 30.21 133 PHE B C 1
ATOM 2502 O O . PHE B 1 133 ? -10.080 -20.916 -13.105 1.00 30.24 133 PHE B O 1
ATOM 2510 N N . ILE B 1 134 ? -11.498 -20.130 -11.480 1.00 28.87 134 ILE B N 1
ATOM 2511 C CA . ILE B 1 134 ? -11.795 -21.446 -10.944 1.00 31.52 134 ILE B CA 1
ATOM 2512 C C . ILE B 1 134 ? -13.281 -21.622 -10.772 1.00 30.10 134 ILE B C 1
ATOM 2513 O O . ILE B 1 134 ? -13.873 -21.024 -9.872 1.00 31.37 134 ILE B O 1
ATOM 2518 N N . ARG B 1 135 ? -13.923 -22.342 -11.689 1.00 29.49 135 ARG B N 1
ATOM 2519 C CA . ARG B 1 135 ? -15.346 -22.458 -11.667 1.00 29.86 135 ARG B CA 1
ATOM 2520 C C . ARG B 1 135 ? -15.976 -21.084 -11.610 1.00 29.63 135 ARG B C 1
ATOM 2521 O O . ARG B 1 135 ? -16.931 -20.811 -10.877 1.00 29.73 135 ARG B O 1
ATOM 2529 N N . ALA B 1 136 ? -15.448 -20.176 -12.419 1.00 28.20 136 ALA B N 1
ATOM 2530 C CA . ALA B 1 136 ? -15.864 -18.779 -12.382 1.00 28.48 136 ALA B CA 1
ATOM 2531 C C . ALA B 1 136 ? -17.333 -18.631 -12.738 1.00 28.67 136 ALA B C 1
ATOM 2532 O O . ALA B 1 136 ? -17.780 -19.255 -13.711 1.00 28.56 136 ALA B O 1
ATOM 2534 N N . PRO B 1 137 ? -18.041 -17.734 -12.056 1.00 27.03 137 PRO B N 1
ATOM 2535 C CA . PRO B 1 137 ? -19.391 -17.350 -12.507 1.00 28.05 137 PRO B CA 1
ATOM 2536 C C . PRO B 1 137 ? -19.347 -16.637 -13.813 1.00 29.15 137 PRO B C 1
ATOM 2537 O O . PRO B 1 137 ? -18.275 -16.103 -14.199 1.00 29.34 137 PRO B O 1
ATOM 2541 N N . HIS B 1 138 ? -20.471 -16.670 -14.524 1.00 29.51 138 HIS B N 1
ATOM 2542 C CA . HIS B 1 138 ? -20.597 -16.013 -15.818 1.00 29.87 138 HIS B CA 1
ATOM 2543 C C . HIS B 1 138 ? -21.527 -14.839 -15.726 1.00 30.19 138 HIS B C 1
ATOM 2544 O O . HIS B 1 138 ? -22.645 -14.962 -15.303 1.00 28.82 138 HIS B O 1
ATOM 2551 N N . ILE B 1 139 ? -21.038 -13.679 -16.142 1.00 29.88 139 ILE B N 1
ATOM 2552 C CA . ILE B 1 139 ? -21.894 -12.536 -16.289 1.00 32.22 139 ILE B CA 1
ATOM 2553 C C . ILE B 1 139 ? -22.613 -12.658 -17.597 1.00 32.62 139 ILE B C 1
ATOM 2554 O O . ILE B 1 139 ? -21.958 -12.624 -18.671 1.00 36.38 139 ILE B O 1
ATOM 2559 N N . LEU B 1 140 ? -23.920 -12.834 -17.547 1.00 33.00 140 LEU B N 1
ATOM 2560 C CA . LEU B 1 140 ? -24.733 -13.064 -18.700 1.00 34.39 140 LEU B CA 1
ATOM 2561 C C . LEU B 1 140 ? -24.998 -11.772 -19.419 1.00 35.52 140 LEU B C 1
ATOM 2562 O O . LEU B 1 140 ? -24.985 -11.721 -20.662 1.00 34.85 140 LEU B O 1
ATOM 2567 N N . GLU B 1 141 ? -25.225 -10.717 -18.649 1.00 34.15 141 GLU B N 1
ATOM 2568 C CA . GLU B 1 141 ? -25.685 -9.467 -19.268 1.00 33.98 141 GLU B CA 1
ATOM 2569 C C . GLU B 1 141 ? -25.397 -8.361 -18.260 1.00 32.73 141 GLU B C 1
ATOM 2570 O O . GLU B 1 141 ? -25.515 -8.582 -17.031 1.00 30.98 141 GLU B O 1
ATOM 2576 N N . ALA B 1 142 ? -25.032 -7.201 -18.782 1.00 32.64 142 ALA B N 1
ATOM 2577 C CA . ALA B 1 142 ? -24.758 -6.029 -17.978 1.00 30.52 142 ALA B CA 1
ATOM 2578 C C . ALA B 1 142 ? -25.654 -4.846 -18.442 1.00 31.38 142 ALA B C 1
ATOM 2579 O O . ALA B 1 142 ? -25.874 -4.669 -19.650 1.00 30.19 142 ALA B O 1
ATOM 2581 N N . GLY B 1 143 ? -26.187 -4.099 -17.481 1.00 29.02 143 GLY B N 1
ATOM 2582 C CA . GLY B 1 143 ? -27.033 -2.971 -17.783 1.00 29.59 143 GLY B CA 1
ATOM 2583 C C . GLY B 1 143 ? -26.263 -1.840 -18.404 1.00 29.15 143 GLY B C 1
ATOM 2584 O O . GLY B 1 143 ? -25.035 -1.836 -18.397 1.00 28.33 143 GLY B O 1
ATOM 2585 N N . GLU B 1 144 ? -26.973 -0.819 -18.885 1.00 29.77 144 GLU B N 1
ATOM 2586 C CA . GLU B 1 144 ? -26.325 0.265 -19.559 1.00 29.26 144 GLU B CA 1
ATOM 2587 C C . GLU B 1 144 ? -25.407 1.091 -18.662 1.00 29.03 144 GLU B C 1
ATOM 2588 O O . GLU B 1 144 ? -24.503 1.776 -19.158 1.00 30.87 144 GLU B O 1
ATOM 2594 N N . ASN B 1 145 ? -25.659 1.057 -17.367 1.00 25.84 145 ASN B N 1
ATOM 2595 C CA . ASN B 1 145 ? -24.964 1.869 -16.333 1.00 27.70 145 ASN B CA 1
ATOM 2596 C C . ASN B 1 145 ? -23.686 1.172 -15.809 1.00 28.50 145 ASN B C 1
ATOM 2597 O O . ASN B 1 145 ? -23.065 1.683 -14.884 1.00 31.40 145 ASN B O 1
ATOM 2602 N N . VAL B 1 146 ? -23.365 0.016 -16.378 1.00 28.44 146 VAL B N 1
ATOM 2603 C CA . VAL B 1 146 ? -22.269 -0.810 -15.935 1.00 29.06 146 VAL B CA 1
ATOM 2604 C C . VAL B 1 146 ? -21.093 -0.602 -16.884 1.00 30.01 146 VAL B C 1
ATOM 2605 O O . VAL B 1 146 ? -21.233 -0.828 -18.107 1.00 30.36 146 VAL B O 1
ATOM 2609 N N . GLU B 1 147 ? -19.964 -0.167 -16.317 1.00 29.39 147 GLU B N 1
ATOM 2610 C CA . GLU B 1 147 ? -18.684 -0.093 -17.084 1.00 30.47 147 GLU B CA 1
ATOM 2611 C C . GLU B 1 147 ? -18.011 -1.429 -17.151 1.00 29.54 147 GLU B C 1
ATOM 2612 O O . GLU B 1 147 ? -17.730 -2.062 -16.110 1.00 30.36 147 GLU B O 1
ATOM 2618 N N . VAL B 1 148 ? -17.742 -1.882 -18.356 1.00 28.83 148 VAL B N 1
ATOM 2619 C CA . VAL B 1 148 ? -17.039 -3.149 -18.517 1.00 29.05 148 VAL B CA 1
ATOM 2620 C C . VAL B 1 148 ? -15.560 -2.805 -18.396 1.00 29.46 148 VAL B C 1
ATOM 2621 O O . VAL B 1 148 ? -14.990 -2.079 -19.251 1.00 29.66 148 VAL B O 1
ATOM 2625 N N . LEU B 1 149 ? -14.935 -3.334 -17.351 1.00 28.79 149 LEU B N 1
ATOM 2626 C CA . LEU B 1 149 ? -13.490 -3.116 -17.155 1.00 28.81 149 LEU B CA 1
ATOM 2627 C C . LEU B 1 149 ? -12.614 -4.125 -17.899 1.00 29.42 149 LEU B C 1
ATOM 2628 O O . LEU B 1 149 ? -11.475 -3.809 -18.274 1.00 30.63 149 LEU B O 1
ATOM 2633 N N . SER B 1 150 ? -13.122 -5.335 -18.117 1.00 29.72 150 SER B N 1
ATOM 2634 C CA . SER B 1 150 ? -12.340 -6.378 -18.764 1.00 29.35 150 SER B CA 1
ATOM 2635 C C . SER B 1 150 ? -13.281 -7.453 -19.327 1.00 28.53 150 SER B C 1
ATOM 2636 O O . SER B 1 150 ? -14.313 -7.783 -18.734 1.00 27.84 150 SER B O 1
ATOM 2639 N N . GLU B 1 151 ? -12.910 -8.003 -20.479 1.00 29.71 151 GLU B N 1
ATOM 2640 C CA . GLU B 1 151 ? -13.617 -9.091 -21.125 1.00 32.15 151 GLU B CA 1
ATOM 2641 C C . GLU B 1 151 ? -12.569 -10.148 -21.472 1.00 31.06 151 GLU B C 1
ATOM 2642 O O . GLU B 1 151 ? -11.379 -9.824 -21.730 1.00 32.04 151 GLU B O 1
ATOM 2648 N N . HIS B 1 152 ? -12.987 -11.408 -21.524 1.00 30.15 152 HIS B N 1
ATOM 2649 C CA . HIS B 1 152 ? -12.115 -12.454 -21.995 1.00 30.81 152 HIS B CA 1
ATOM 2650 C C . HIS B 1 152 ? -12.967 -13.455 -22.782 1.00 29.72 152 HIS B C 1
ATOM 2651 O O . HIS B 1 152 ? -13.972 -13.921 -22.339 1.00 28.76 152 HIS B O 1
ATOM 2658 N N . ASN B 1 153 ? -12.544 -13.713 -24.003 1.00 29.84 153 ASN B N 1
ATOM 2659 C CA . ASN B 1 153 ? -13.302 -14.571 -24.905 1.00 30.03 153 ASN B CA 1
ATOM 2660 C C . ASN B 1 153 ? -14.747 -14.224 -25.009 1.00 30.93 153 ASN B C 1
ATOM 2661 O O . ASN B 1 153 ? -15.573 -15.127 -25.032 1.00 30.30 153 ASN B O 1
ATOM 2666 N N . GLY B 1 154 ? -15.039 -12.914 -25.102 1.00 31.98 154 GLY B N 1
ATOM 2667 C CA . GLY B 1 154 ? -16.396 -12.419 -25.280 1.00 32.81 154 GLY B CA 1
ATOM 2668 C C . GLY B 1 154 ? -17.236 -12.359 -24.009 1.00 33.14 154 GLY B C 1
ATOM 2669 O O . GLY B 1 154 ? -18.387 -12.026 -24.081 1.00 35.58 154 GLY B O 1
ATOM 2670 N N . ARG B 1 155 ? -16.657 -12.689 -22.845 1.00 31.40 155 ARG B N 1
ATOM 2671 C CA . ARG B 1 155 ? -17.375 -12.738 -21.580 1.00 31.21 155 ARG B CA 1
ATOM 2672 C C . ARG B 1 155 ? -16.861 -11.610 -20.720 1.00 29.97 155 ARG B C 1
ATOM 2673 O O . ARG B 1 155 ? -15.683 -11.419 -20.661 1.00 29.63 155 ARG B O 1
ATOM 2681 N N . ILE B 1 156 ? -17.764 -10.866 -20.108 1.00 29.63 156 ILE B N 1
ATOM 2682 C CA . ILE B 1 156 ? -17.391 -9.793 -19.174 1.00 27.64 156 ILE B CA 1
ATOM 2683 C C . ILE B 1 156 ? -16.852 -10.433 -17.941 1.00 28.39 156 ILE B C 1
ATOM 2684 O O . ILE B 1 156 ? -17.521 -11.235 -17.341 1.00 28.67 156 ILE B O 1
ATOM 2689 N N . VAL B 1 157 ? -15.643 -10.066 -17.521 1.00 27.87 157 VAL B N 1
ATOM 2690 C CA . VAL B 1 157 ? -15.035 -10.706 -16.346 1.00 27.25 157 VAL B CA 1
ATOM 2691 C C . VAL B 1 157 ? -14.753 -9.684 -15.202 1.00 27.88 157 VAL B C 1
ATOM 2692 O O . VAL B 1 157 ? -14.431 -10.080 -14.078 1.00 27.70 157 VAL B O 1
ATOM 2696 N N . ALA B 1 158 ? -14.867 -8.381 -15.486 1.00 26.68 158 ALA B N 1
ATOM 2697 C CA . ALA B 1 158 ? -14.737 -7.326 -14.492 1.00 26.42 158 ALA B CA 1
ATOM 2698 C C . ALA B 1 158 ? -15.600 -6.181 -14.888 1.00 28.07 158 ALA B C 1
ATOM 2699 O O . ALA B 1 158 ? -15.607 -5.796 -16.056 1.00 27.93 158 ALA B O 1
ATOM 2701 N N . ALA B 1 159 ? -16.307 -5.637 -13.917 1.00 28.87 159 ALA B N 1
ATOM 2702 C CA . ALA B 1 159 ? -17.311 -4.595 -14.198 1.00 29.04 159 ALA B CA 1
ATOM 2703 C C . ALA B 1 159 ? -17.392 -3.630 -13.044 1.00 29.51 159 ALA B C 1
ATOM 2704 O O . ALA B 1 159 ? -17.131 -3.998 -11.902 1.00 28.51 159 ALA B O 1
ATOM 2706 N N . LYS B 1 160 ? -17.721 -2.375 -13.345 1.00 27.29 160 LYS B N 1
ATOM 2707 C CA . LYS B 1 160 ? -17.793 -1.370 -12.292 1.00 28.90 160 LYS B CA 1
ATOM 2708 C C . LYS B 1 160 ? -19.051 -0.540 -12.472 1.00 30.27 160 LYS B C 1
ATOM 2709 O O . LYS B 1 160 ? -19.466 -0.246 -13.622 1.00 31.95 160 LYS B O 1
ATOM 2715 N N . GLN B 1 161 ? -19.651 -0.153 -11.371 1.00 28.26 161 GLN B N 1
ATOM 2716 C CA . GLN B 1 161 ? -20.868 0.665 -11.417 1.00 29.39 161 GLN B CA 1
ATOM 2717 C C . GLN B 1 161 ? -20.881 1.522 -10.181 1.00 29.47 161 GLN B C 1
ATOM 2718 O O . GLN B 1 161 ? -21.263 1.074 -9.135 1.00 28.88 161 GLN B O 1
ATOM 2724 N N . GLY B 1 162 ? -20.512 2.786 -10.332 1.00 30.56 162 GLY B N 1
ATOM 2725 C CA . GLY B 1 162 ? -20.369 3.684 -9.165 1.00 31.98 162 GLY B CA 1
ATOM 2726 C C . GLY B 1 162 ? -19.490 3.119 -8.061 1.00 30.79 162 GLY B C 1
ATOM 2727 O O . GLY B 1 162 ? -18.293 2.962 -8.254 1.00 31.25 162 GLY B O 1
ATOM 2728 N N . GLN B 1 163 ? -20.111 2.790 -6.936 1.00 30.51 163 GLN B N 1
ATOM 2729 C CA . GLN B 1 163 ? -19.402 2.285 -5.717 1.00 30.00 163 GLN B CA 1
ATOM 2730 C C . GLN B 1 163 ? -19.149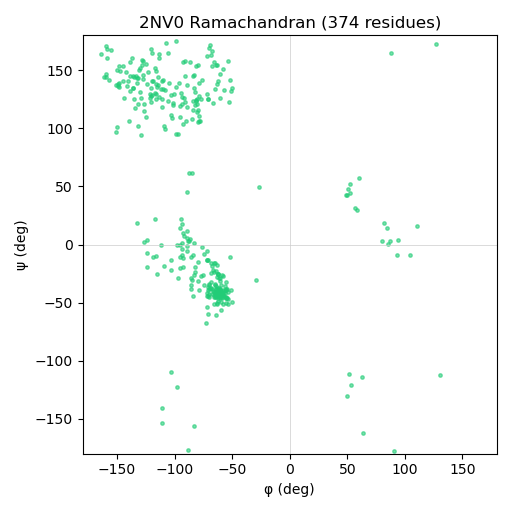 0.812 -5.781 1.00 30.55 163 GLN B C 1
ATOM 2731 O O . GLN B 1 163 ? -18.477 0.249 -4.890 1.00 29.79 163 GLN B O 1
ATOM 2737 N N . PHE B 1 164 ? -19.748 0.156 -6.813 1.00 29.77 164 PHE B N 1
ATOM 2738 C CA . PHE B 1 164 ? -19.706 -1.306 -6.983 1.00 29.26 164 PHE B CA 1
ATOM 2739 C C . PHE B 1 164 ? -18.659 -1.813 -7.964 1.00 28.06 164 PHE B C 1
ATOM 2740 O O . PHE B 1 164 ? -18.473 -1.280 -9.094 1.00 28.68 164 PHE B O 1
ATOM 2748 N N . LEU B 1 165 ? -17.958 -2.867 -7.537 1.00 26.17 165 LEU B N 1
ATOM 2749 C CA . LEU B 1 165 ? -16.995 -3.540 -8.391 1.00 27.23 165 LEU B CA 1
ATOM 2750 C C . LEU B 1 165 ? -17.332 -5.008 -8.382 1.00 28.33 165 LEU B C 1
ATOM 2751 O O . LEU B 1 165 ? -17.747 -5.557 -7.332 1.00 28.73 165 LEU B O 1
ATOM 2756 N N . GLY B 1 166 ? -17.195 -5.691 -9.522 1.00 28.29 166 GLY B N 1
ATOM 2757 C CA . GLY B 1 166 ? -17.318 -7.148 -9.550 1.00 28.54 166 GLY B CA 1
ATOM 2758 C C . GLY B 1 166 ? -16.346 -7.784 -10.504 1.00 27.85 166 GLY B C 1
ATOM 2759 O O . GLY B 1 166 ? -15.976 -7.175 -11.551 1.00 28.04 166 GLY B O 1
ATOM 2760 N N . CYS B 1 167 ? -15.918 -8.986 -10.161 1.00 28.06 167 CYS B N 1
ATOM 2761 C CA . CYS B 1 167 ? -15.068 -9.758 -11.057 1.00 28.21 167 CYS B CA 1
ATOM 2762 C C . CYS B 1 167 ? -15.300 -11.250 -10.864 1.00 27.45 167 CYS B C 1
ATOM 2763 O O . CYS B 1 167 ? -15.754 -11.710 -9.794 1.00 29.02 167 CYS B O 1
ATOM 2766 N N . SER B 1 168 ? -15.103 -11.971 -11.938 1.00 28.95 168 SER B N 1
ATOM 2767 C CA . SER B 1 168 ? -15.406 -13.434 -11.900 1.00 28.95 168 SER B CA 1
ATOM 2768 C C . SER B 1 168 ? -14.165 -14.273 -11.593 1.00 30.14 168 SER B C 1
ATOM 2769 O O . SER B 1 168 ? -14.305 -15.506 -11.395 1.00 31.98 168 SER B O 1
ATOM 2772 N N . PHE B 1 169 ? -12.977 -13.649 -11.614 1.00 28.93 169 PHE B N 1
ATOM 2773 C CA . PHE B 1 169 ? -11.713 -14.302 -11.294 1.00 29.65 169 PHE B CA 1
ATOM 2774 C C . PHE B 1 169 ? -11.309 -14.000 -9.856 1.00 29.71 169 PHE B C 1
ATOM 2775 O O . PHE B 1 169 ? -12.003 -13.280 -9.152 1.00 29.61 169 PHE B O 1
ATOM 2783 N N . HIS B 1 170 ? -10.206 -14.634 -9.431 1.00 31.02 170 HIS B N 1
ATOM 2784 C CA . HIS B 1 170 ? -9.668 -14.486 -8.094 1.00 30.87 170 HIS B CA 1
ATOM 2785 C C . HIS B 1 170 ? -8.530 -13.491 -8.089 1.00 32.24 170 HIS B C 1
ATOM 2786 O O . HIS B 1 170 ? -7.374 -13.886 -8.213 1.00 34.61 170 HIS B O 1
ATOM 2793 N N . PRO B 1 171 ? -8.821 -12.243 -7.773 1.00 32.66 171 PRO B N 1
ATOM 2794 C CA . PRO B 1 171 ? -7.767 -11.262 -7.765 1.00 35.03 171 PRO B CA 1
ATOM 2795 C C . PRO B 1 171 ? -6.777 -11.433 -6.602 1.00 35.98 171 PRO B C 1
ATOM 2796 O O . PRO B 1 171 ? -5.716 -10.854 -6.640 1.00 40.13 171 PRO B O 1
ATOM 2800 N N . GLU B 1 172 ? -7.126 -12.249 -5.593 1.00 33.95 172 GLU B N 1
ATOM 2801 C CA . GLU B 1 172 ? -6.357 -12.399 -4.354 1.00 33.56 172 GLU B CA 1
ATOM 2802 C C . GLU B 1 172 ? -5.367 -13.550 -4.414 1.00 33.44 172 GLU B C 1
ATOM 2803 O O . GLU B 1 172 ? -4.568 -13.740 -3.493 1.00 32.44 172 GLU B O 1
ATOM 2809 N N . LEU B 1 173 ? -5.440 -14.367 -5.466 1.00 34.09 173 LEU B N 1
ATOM 2810 C CA . LEU B 1 173 ? -4.627 -15.602 -5.522 1.00 36.28 173 LEU B CA 1
ATOM 2811 C C . LEU B 1 173 ? -3.321 -15.398 -6.255 1.00 37.97 173 LEU B C 1
ATOM 2812 O O . LEU B 1 173 ? -2.662 -16.346 -6.662 1.00 41.41 173 LEU B O 1
ATOM 2817 N N . THR B 1 174 ? -2.899 -14.158 -6.324 1.00 38.08 174 THR B N 1
ATOM 2818 C CA . THR B 1 174 ? -1.767 -13.757 -7.077 1.00 39.08 174 THR B CA 1
ATOM 2819 C C . THR B 1 174 ? -0.977 -12.795 -6.239 1.00 36.72 174 THR B C 1
ATOM 2820 O O . THR B 1 174 ? -1.516 -12.206 -5.342 1.00 36.27 174 THR B O 1
ATOM 2824 N N . GLU B 1 175 ? 0.290 -12.588 -6.543 1.00 36.52 175 GLU B N 1
ATOM 2825 C CA . GLU B 1 175 ? 1.024 -11.534 -5.809 1.00 37.73 175 GLU B CA 1
ATOM 2826 C C . GLU B 1 175 ? 0.851 -10.155 -6.468 1.00 36.75 175 GLU B C 1
ATOM 2827 O O . GLU B 1 175 ? 1.379 -9.126 -5.989 1.00 36.56 175 GLU B O 1
ATOM 2833 N N . ASP B 1 176 ? 0.013 -10.093 -7.512 1.00 36.41 176 ASP B N 1
ATOM 2834 C CA . ASP B 1 176 ? -0.218 -8.834 -8.228 1.00 36.32 176 ASP B CA 1
ATOM 2835 C C . ASP B 1 176 ? -1.451 -8.240 -7.619 1.00 36.23 176 ASP B C 1
ATOM 2836 O O . ASP B 1 176 ? -2.554 -8.775 -7.793 1.00 36.45 176 ASP B O 1
ATOM 2841 N N . HIS B 1 177 ? -1.279 -7.161 -6.883 1.00 35.51 177 HIS B N 1
ATOM 2842 C CA . HIS B 1 177 ? -2.388 -6.614 -6.106 1.00 36.00 177 HIS B CA 1
ATOM 2843 C C . HIS B 1 177 ? -3.167 -5.507 -6.781 1.00 34.11 177 HIS B C 1
ATOM 2844 O O . HIS B 1 177 ? -3.964 -4.814 -6.130 1.00 33.13 177 HIS B O 1
ATOM 2851 N N . ARG B 1 178 ? -2.962 -5.353 -8.083 1.00 33.58 178 ARG B N 1
ATOM 2852 C CA . ARG B 1 178 ? -3.476 -4.209 -8.808 1.00 32.60 178 ARG B CA 1
ATOM 2853 C C . ARG B 1 178 ? -4.982 -4.120 -8.874 1.00 32.02 178 ARG B C 1
ATOM 2854 O O . ARG B 1 178 ? -5.555 -3.001 -8.886 1.00 31.28 178 ARG B O 1
ATOM 2862 N N . VAL B 1 179 ? -5.631 -5.276 -8.952 1.00 32.36 179 VAL B N 1
ATOM 2863 C CA . VAL B 1 179 ? -7.105 -5.286 -8.917 1.00 31.46 179 VAL B CA 1
ATOM 2864 C C . VAL B 1 179 ? -7.664 -4.934 -7.504 1.00 31.48 179 VAL B C 1
ATOM 2865 O O . VAL B 1 179 ? -8.601 -4.122 -7.367 1.00 32.61 179 VAL B O 1
ATOM 2869 N N . THR B 1 180 ? -7.095 -5.493 -6.420 1.00 31.51 180 THR B N 1
ATOM 2870 C CA . THR B 1 180 ? -7.427 -5.005 -5.100 1.00 31.72 180 THR B CA 1
ATOM 2871 C C . THR B 1 180 ? -7.179 -3.528 -5.005 1.00 33.23 180 THR B C 1
ATOM 2872 O O . THR B 1 180 ? -7.940 -2.766 -4.393 1.00 32.15 180 THR B O 1
ATOM 2876 N N . GLN B 1 181 ? -6.095 -3.081 -5.632 1.00 33.36 181 GLN B N 1
ATOM 2877 C CA . GLN B 1 181 ? -5.773 -1.649 -5.523 1.00 33.34 181 GLN B CA 1
ATOM 2878 C C . GLN B 1 181 ? -6.864 -0.769 -6.161 1.00 32.77 181 GLN B C 1
ATOM 2879 O O . GLN B 1 181 ? -7.236 0.273 -5.628 1.00 33.03 181 GLN B O 1
ATOM 2885 N N . LEU B 1 182 ? -7.395 -1.195 -7.284 1.00 32.55 182 LEU B N 1
ATOM 2886 C CA . LEU B 1 182 ? -8.500 -0.443 -7.914 1.00 32.59 182 LEU B CA 1
ATOM 2887 C C . LEU B 1 182 ? -9.630 -0.296 -6.930 1.00 31.70 182 LEU B C 1
ATOM 2888 O O . LEU B 1 182 ? -10.257 0.750 -6.830 1.00 31.30 182 LEU B O 1
ATOM 2893 N N . PHE B 1 183 ? -9.888 -1.347 -6.157 1.00 30.47 183 PHE B N 1
ATOM 2894 C CA . PHE B 1 183 ? -10.968 -1.257 -5.169 1.00 29.60 183 PHE B CA 1
ATOM 2895 C C . PHE B 1 183 ? -10.584 -0.326 -4.042 1.00 29.97 183 PHE B C 1
ATOM 2896 O O . PHE B 1 183 ? -11.381 0.511 -3.602 1.00 31.27 183 PHE B O 1
ATOM 2904 N N . VAL B 1 184 ? -9.363 -0.469 -3.549 1.00 30.44 184 VAL B N 1
ATOM 2905 C CA . VAL B 1 184 ? -8.880 0.462 -2.495 1.00 32.74 184 VAL B CA 1
ATOM 2906 C C . VAL B 1 184 ? -9.040 1.913 -2.929 1.00 33.22 184 VAL B C 1
ATOM 2907 O O . VAL B 1 184 ? -9.487 2.752 -2.162 1.00 32.41 184 VAL B O 1
ATOM 2911 N N . GLU B 1 185 ? -8.741 2.207 -4.189 1.00 34.61 185 GLU B N 1
ATOM 2912 C CA . GLU B 1 185 ? -8.905 3.574 -4.726 1.00 36.47 185 GLU B CA 1
ATOM 2913 C C . GLU B 1 185 ? -10.350 4.054 -4.771 1.00 36.08 185 GLU B C 1
ATOM 2914 O O . GLU B 1 185 ? -10.662 5.242 -4.513 1.00 35.37 185 GLU B O 1
ATOM 2920 N N . MET B 1 186 ? -11.279 3.131 -5.031 1.00 33.44 186 MET B N 1
ATOM 2921 C CA . MET B 1 186 ? -12.704 3.460 -4.943 1.00 32.58 186 MET B CA 1
ATOM 2922 C C . MET B 1 186 ? -13.106 3.819 -3.503 1.00 33.43 186 MET B C 1
ATOM 2923 O O . MET B 1 186 ? -13.896 4.731 -3.243 1.00 34.13 186 MET B O 1
ATOM 2928 N N . VAL B 1 187 ? -12.581 3.054 -2.541 1.00 33.67 187 VAL B N 1
ATOM 2929 C CA . VAL B 1 187 ? -12.890 3.276 -1.120 1.00 34.43 187 VAL B CA 1
ATOM 2930 C C . VAL B 1 187 ? -12.305 4.659 -0.686 1.00 36.35 187 VAL B C 1
ATOM 2931 O O . VAL B 1 187 ? -12.978 5.402 0.060 1.00 36.98 187 VAL B O 1
ATOM 2935 N N . GLU B 1 188 ? -11.098 4.932 -1.167 1.00 37.67 188 GLU B N 1
ATOM 2936 C CA . GLU B 1 188 ? -10.360 6.213 -0.945 1.00 39.65 188 GLU B CA 1
ATOM 2937 C C . GLU B 1 188 ? -11.165 7.377 -1.445 1.00 40.71 188 GLU B C 1
ATOM 2938 O O . GLU B 1 188 ? -11.366 8.351 -0.727 1.00 41.85 188 GLU B O 1
ATOM 2949 N N . GLU B 1 189 ? -11.622 7.284 -2.688 1.00 42.05 189 GLU B N 1
ATOM 2950 C CA . GLU B 1 189 ? -12.501 8.287 -3.309 1.00 43.87 189 GLU B CA 1
ATOM 2951 C C . GLU B 1 189 ? -13.809 8.477 -2.524 1.00 44.07 189 GLU B C 1
ATOM 2952 O O . GLU B 1 189 ? -14.256 9.617 -2.256 1.00 44.46 189 GLU B O 1
ATOM 2958 N N . TYR B 1 190 ? -14.400 7.377 -2.059 1.00 44.08 190 TYR B N 1
ATOM 2959 C CA . TYR B 1 190 ? -15.581 7.459 -1.202 1.00 45.41 190 TYR B CA 1
ATOM 2960 C C . TYR B 1 190 ? -15.249 8.197 0.112 1.00 47.34 190 TYR B C 1
ATOM 2961 O O . TYR B 1 190 ? -15.987 9.092 0.528 1.00 47.69 190 TYR B O 1
ATOM 2970 N N . LYS B 1 191 ? -14.157 7.818 0.775 1.00 49.55 191 LYS B N 1
ATOM 2971 C CA . LYS B 1 191 ? -13.798 8.445 2.073 1.00 52.48 191 LYS B CA 1
ATOM 2972 C C . LYS B 1 191 ? -13.530 9.929 1.901 1.00 54.73 191 LYS B C 1
ATOM 2973 O O . LYS B 1 191 ? -13.872 10.721 2.780 1.00 55.48 191 LYS B O 1
ATOM 2979 N N . GLN B 1 192 ? -12.901 10.304 0.790 1.00 56.54 192 GLN B N 1
ATOM 2980 C CA . GLN B 1 192 ? -12.613 11.710 0.502 1.00 58.29 192 GLN B CA 1
ATOM 2981 C C . GLN B 1 192 ? -13.913 12.487 0.293 1.00 59.74 192 GLN B C 1
ATOM 2982 O O . GLN B 1 192 ? -14.091 13.580 0.852 1.00 60.72 192 GLN B O 1
ATOM 2984 N N . LYS B 1 193 ? -14.830 11.917 -0.481 1.00 61.37 193 LYS B N 1
ATOM 2985 C CA . LYS B 1 193 ? -16.122 12.558 -0.776 1.00 62.71 193 LYS B CA 1
ATOM 2986 C C . LYS B 1 193 ? -17.022 12.642 0.463 1.00 63.99 193 LYS B C 1
ATOM 2987 O O . LYS B 1 193 ? -17.900 13.499 0.551 1.00 64.79 193 LYS B O 1
ATOM 2989 N N . ALA B 1 194 ? -16.790 11.751 1.416 1.00 65.14 194 ALA B N 1
ATOM 2990 C CA . ALA B 1 194 ? -17.523 11.747 2.673 1.00 65.71 194 ALA B CA 1
ATOM 2991 C C . ALA B 1 194 ? -16.940 12.828 3.585 1.00 65.93 194 ALA B C 1
ATOM 2992 O O . ALA B 1 194 ? -17.467 13.093 4.658 1.00 66.45 194 ALA B O 1
#

Organism: Bacillus subtilis (strain 168) (NCBI:txid224308)

B-factor: mean 39.83, std 9.84, range [25.84, 80.9]

GO terms:
  GO:0042802 identical protein binding (F, IPI)
  GO:0005515 protein binding (F, IPI)

Foldseek 3Di:
DFEEEEAAQADDDPLVQVLCVVLPHHYHHDDALVCLVVGQEYEYEHADLVSVVVSCVVRVPQVSVVVSVVLQRAYEYEASRLVQCDAAVCDHNNPFDWHKAWQDDDPVPQWDWDFWQFAPDDGTAIFTAGRFIFTPDHDPQKAQGIDDPRTRAWIDHRRYIYGRTDCSPDPDSRVVNVNVVSSVVSVVPRD/DAEEEEEPVLCLLQVLCVVLVYHYHHDQALVCLVVHQEYEHEDDDPPRNVCSCVVRVNQVSVVVSVVLVRAYEQEAHRLCQDDDECPRHNNPFDWYKDWQDDDPVPQWDWDFKQFPPDDGTDIFTGHSFIFGPDHDPQKAQGIADPNTRAWIDHRRYIYGRTDCSPDPDSVVVNVNVVSSVVSVVVD